Protein AF-0000000087555663 (afdb_homodimer)

Radius of gyration: 27.64 Å; Cα contacts (8 Å, |Δi|>4): 1327; chains: 2; bounding box: 78×73×64 Å

InterPro domains:
  IPR029063 S-adenosyl-L-methionine-dependent methyltransferase superfamily [G3DSA:3.40.50.150] (224-371)
  IPR029063 S-adenosyl-L-methionine-dependent methyltransferase superfamily [SSF53335] (244-370)

Sequence (770 aa):
MLVVVNMIGSKLVCCFIAQYLVTSLALIRDTSQVKVSRLYNHQAGVTTGEERVRTIPFVTTVSTAEHGRALSSLLLPEDRVLELGSQLDTNTRTILDKVSGQGRGVFVDVKRTETLSGRSCQGSRDADMFSGSETRGNTEYIEIESFSQWKSVLDGRHFDVLVLDSAMLGNTLSLTTIQTVFEFVNDQCRRGNQPRTVIVKSKTINSLARRLIHSQRLQDGSIQRNLKAPARDGKPYIVASPHAIKPTDECIEIGCFSGRTTNLVDEAARYCIGVDIGPKIIRRAKNERPHLHFEVGDGWNCNDLLRMKRNKLGPTADIDDILSGFDVVYADIGGLSGPDGTLESLSLLDALSYSLRPRCIVIKSLCMRRLASSLRPYATMEKSLMLVVVNMIGSKLVCCFIAQYLVTSLALIRDTSQVKVSRLYNHQAGVTTGEERVRTIPFVTTVSTAEHGRALSSLLLPEDRVLELGSQLDTNTRTILDKVSGQGRGVFVDVKRTETLSGRSCQGSRDADMFSGSETRGNTEYIEIESFSQWKSVLDGRHFDVLVLDSAMLGNTLSLTTIQTVFEFVNDQCRRGNQPRTVIVKSKTINSLARRLIHSQRLQDGSIQRNLKAPARDGKPYIVASPHAIKPTDECIEIGCFSGRTTNLVDEAARYCIGVDIGPKIIRRAKNERPHLHFEVGDGWNCNDLLRMKRNKLGPTADIDDILSGFDVVYADIGGLSGPDGTLESLSLLDALSYSLRPRCIVIKSLCMRRLASSLRPYATMEKSL

Organism: Thalassiosira oceanica (NCBI:txid159749)

Solvent-accessible surface area (backbone atoms only — not comparable to full-atom values): 42275 Å² total; per-residue (Å²): 97,30,29,44,29,53,48,57,94,66,86,72,73,67,63,68,65,61,65,64,62,68,68,74,70,70,80,78,77,76,97,76,80,81,81,77,83,79,73,93,70,82,81,83,80,73,75,76,72,77,73,72,78,77,76,49,41,35,32,20,22,68,48,72,69,55,38,40,51,48,50,66,71,70,59,47,36,61,36,24,33,39,30,42,44,44,57,68,42,74,52,51,52,49,50,58,71,49,33,39,90,82,9,28,41,38,37,26,27,62,55,76,71,82,55,83,82,67,61,70,72,65,70,84,49,60,57,74,60,49,73,47,66,51,62,62,79,53,33,38,39,45,74,32,83,45,72,88,51,58,64,66,70,43,76,88,58,81,53,34,30,44,36,36,37,37,67,69,61,25,79,74,40,53,59,54,50,52,49,52,52,48,52,50,52,51,54,32,43,72,72,74,35,73,46,65,37,32,39,35,37,26,58,59,53,27,51,45,32,72,16,38,34,36,34,58,72,53,20,76,50,95,62,45,57,76,81,66,68,83,47,88,76,72,47,49,72,52,62,52,42,75,79,69,52,44,58,81,28,45,32,37,28,35,54,28,56,71,33,67,63,36,51,57,46,27,74,49,20,61,36,32,38,25,23,24,70,44,63,68,44,42,53,49,20,43,68,79,40,66,88,55,52,71,45,68,41,55,83,72,33,46,34,58,55,42,48,49,49,37,63,72,66,34,92,83,50,55,60,67,60,42,65,51,40,29,44,31,37,36,35,50,47,50,76,52,16,53,81,70,24,46,65,51,50,52,48,49,52,49,43,48,43,31,43,29,50,31,51,32,38,39,32,39,34,67,32,57,43,54,51,28,69,18,38,34,38,40,76,66,46,58,78,70,103,102,48,24,36,35,45,54,96,82,70,83,68,67,64,62,65,60,60,65,60,59,67,67,52,70,72,73,77,74,74,97,78,85,80,83,77,82,78,73,86,78,77,80,82,80,74,76,76,71,79,74,73,79,78,75,48,40,35,33,21,23,67,47,72,68,54,37,40,51,48,50,66,70,70,59,48,37,62,36,25,34,37,31,42,44,48,56,67,39,74,52,51,50,50,50,57,70,48,33,38,89,81,10,28,42,38,37,27,30,60,55,77,70,82,57,83,81,67,63,69,70,67,70,81,49,59,55,72,59,48,73,45,67,51,61,61,79,54,33,38,40,44,73,34,82,44,74,88,51,58,63,63,71,43,76,87,58,83,52,33,31,42,36,38,34,37,68,69,60,24,79,75,39,56,62,52,51,52,49,52,54,48,51,51,51,52,54,34,43,72,71,75,35,74,47,65,36,33,39,35,37,28,58,59,53,27,53,45,34,72,21,36,38,38,47,68,66,64,28,65,52,86,62,55,64,78,79,63,68,82,52,91,63,80,48,65,79,51,63,58,40,74,80,68,53,44,56,80,28,42,31,37,27,33,56,28,56,69,33,66,61,34,50,58,47,27,73,49,20,60,35,32,40,25,23,24,70,45,62,69,42,42,53,49,19,42,68,78,40,66,89,55,51,69,46,69,40,57,84,73,33,46,34,59,55,42,48,50,50,36,64,73,67,35,94,83,49,55,59,66,59,40,66,50,40,28,45,31,37,36,34,49,48,50,77,54,15,50,80,72,23,48,64,52,50,52,48,48,51,48,42,46,44,32,43,26,52,30,59,32,34,42,28,33,25,66,31,56,34,54,51,30,70,20,40,34,40,42,75,67,46,53,75,71,98

Secondary structure (DSSP, 8-state):
-EEEEE---SGGGHHHHHHTTTTTTS--S-------------S-----------PPPEEEE-SHHHHHHHHHHH--TT-EEEEES--SSHHHHHHHHH--TT-EEEEEEE-----TTS---S----HHHHH-----SSEEEEEESSGGGGGGGTTT---SEEEEEGGGT-TT-HHHHHHHHHHHHHHHHHTT---SEEEEE-HHHHHHHHHEE-HHHHHSSSS-----S--TTS-HHHHTHHHH--TT-EEEEES-TTSHHHHHHHHHSSEEEEEES-HHHHHHHHHH-TTSEEEE--TT-HHHHHHHHHHHH-TT--HHHHHT--SEEEEE-HHHHGGG-HHHHHHHHHHHHHHH--SEEEEE-HHHHHHHHHEEEHHHHHTT-/-EEEEEPTT-TTHHHHHHHHHHHTTSSTT-------------S-----------PPPEEEE-SHHHHHHHHHHH--TT-EEEEES---SHHHHHHHHH--TT-EEEEEEE-----TT----S----HHHHH-----SSEEEEEESSGGGGGGGTTT---SEEEEEGGGT-TT-HHHHHHHHHHHHHHHHHTT---SEEEEE-HHHHHHHHHEEEHHHHHSSS------S--SSS-HHHHTHHHH--TT-EEEEES-TTSHHHHHHHHHSSEEEEEES-HHHHHHHHHH-TTSEEEE--TT-HHHHHHHHHHHH-TT--HHHHHT--SEEEEE-HHHHGGG-HHHHHHHHHHHHHHH--SEEEEE-HHHHHHHHHEEEHHHHHTT-

Foldseek 3Di:
DWFKQFLDDDPPPPPPVVPVVPPFVPDLDDDPDPPDDDPDDPDDPDPPPPPPPDQAAEAEAADPVLLLVCLLVPDAQQFAEEEEAPLVDPNVVSNVVHHHDNYAYEYEAEDDDCPPVNPPVRPPSVVVVQVCCDPPDRYGYHYDHDPVCVVVVPVVDAGQEYEYECVRVPQPCQLVVVVVVVVVQVVNVVSVHHHNHYYYHHPVLLSSLNRGAQVVVVQSDDVVPCPDDVPPPCPPLLVCQVVQEAQAWFEEEEQCQLPPSLVSNQVRYVHYEYEYQDPVRQVNNCVVPVVHHYDHDDLLPLVVQLVSVCVVVDDPDDPVVSQLATQEYEYECQPPAPLHCLSVVVVSVVSNCVRRVYSIYTYHYPNSNSVNVRYDHVVVVVVVD/DKKKFFDPPDPPPPPPVVVVVPPQVPPLPDDPDDPPDDPDPPDDPDPPPPPPPDQAAEAEAADPVLLLVCLLVPDAQLFAEEEEAPLVDPNVVSNVVHHHDNYAYEYEAEDDDCPVVNPPVRPPSVVVVQVCCDPPDRYGYHYDHDPVCVVVVPVVDAGQEYEYECVRVPQPCQLVVVVVVVVVQVVNVVSVHHHNHYYYHHPVLLSRLVRIADVVVVCPTPNVPCPPDVPPPPPPLLVCQVVQEAQAWFEEEEQCQLPPNQVSNQVRYVHYEYEYQDPVRQVNNCVVPVVHHYDHDDLLPLVVQLVSVCVVVDDPDDPVVSQLATQEYEYECQPPAPLHHLSVVVVSVVSNCVRRVYSMYMYHYPNSNSVNVRYDHVVVVVVVD

Structure (mmCIF, N/CA/C/O backbone):
data_AF-0000000087555663-model_v1
#
loop_
_entity.id
_entity.type
_entity.pdbx_description
1 polymer 'Methyltransferase domain-containing protein'
#
loop_
_atom_site.group_PDB
_atom_site.id
_atom_site.type_symbol
_atom_site.label_atom_id
_atom_site.label_alt_id
_atom_site.label_comp_id
_atom_site.label_asym_id
_atom_site.label_entity_id
_atom_site.label_seq_id
_atom_site.pdbx_PDB_ins_code
_atom_site.Cartn_x
_atom_site.Cartn_y
_atom_site.Cartn_z
_atom_site.occupancy
_atom_site.B_iso_or_equiv
_atom_site.auth_seq_id
_atom_site.auth_comp_id
_atom_site.auth_asym_id
_atom_site.auth_atom_id
_atom_site.pdbx_PDB_model_num
ATOM 1 N N . MET A 1 1 ? 23.281 -0.092 1.644 1 21.78 1 MET A N 1
ATOM 2 C CA . MET A 1 1 ? 22.609 -0.408 2.906 1 21.78 1 MET A CA 1
ATOM 3 C C . MET A 1 1 ? 21.438 -1.355 2.684 1 21.78 1 MET A C 1
ATOM 5 O O . MET A 1 1 ? 20.547 -1.074 1.873 1 21.78 1 MET A O 1
ATOM 9 N N . LEU A 1 2 ? 21.828 -2.824 2.736 1 27.72 2 LEU A N 1
ATOM 10 C CA . LEU A 1 2 ? 21.188 -4.082 2.383 1 27.72 2 LEU A CA 1
ATOM 11 C C . LEU A 1 2 ? 20.094 -4.445 3.393 1 27.72 2 LEU A C 1
ATOM 13 O O . LEU A 1 2 ? 20.359 -4.52 4.594 1 27.72 2 LEU A O 1
ATOM 17 N N . VAL A 1 3 ? 18.938 -3.945 3.264 1 38.19 3 VAL A N 1
ATOM 18 C CA . VAL A 1 3 ? 17.906 -4.223 4.258 1 38.19 3 VAL A CA 1
ATOM 19 C C . VAL A 1 3 ? 17.359 -5.633 4.051 1 38.19 3 VAL A C 1
ATOM 21 O O . VAL A 1 3 ? 16.875 -5.969 2.963 1 38.19 3 VAL A O 1
ATOM 24 N N . VAL A 1 4 ? 18.078 -6.598 4.707 1 39.59 4 VAL A N 1
ATOM 25 C CA . VAL A 1 4 ? 17.656 -7.992 4.621 1 39.59 4 VAL A CA 1
ATOM 26 C C . VAL A 1 4 ? 16.391 -8.203 5.449 1 39.59 4 VAL A C 1
ATOM 28 O O . VAL A 1 4 ? 16.359 -7.883 6.641 1 39.59 4 VAL A O 1
ATOM 31 N N . VAL A 1 5 ? 15.242 -7.945 5.09 1 38.09 5 VAL A N 1
ATOM 32 C CA . VAL A 1 5 ? 14.164 -8.234 6.031 1 38.09 5 VAL A CA 1
ATOM 33 C C . VAL A 1 5 ? 13.867 -9.727 6.031 1 38.09 5 VAL A C 1
ATOM 35 O O . VAL A 1 5 ? 13.664 -10.328 4.973 1 38.09 5 VAL A O 1
ATOM 38 N N . ASN A 1 6 ? 14.414 -10.445 7.07 1 32.47 6 ASN A N 1
ATOM 39 C CA . ASN A 1 6 ? 14.211 -11.867 7.34 1 32.47 6 ASN A CA 1
ATOM 40 C C . ASN A 1 6 ? 12.727 -12.234 7.355 1 32.47 6 ASN A C 1
ATOM 42 O O . ASN A 1 6 ? 11.906 -11.484 7.891 1 32.47 6 ASN A O 1
ATOM 46 N N . MET A 1 7 ? 12.352 -13.016 6.402 1 33.28 7 MET A N 1
ATOM 47 C CA . MET A 1 7 ? 11.086 -13.688 6.133 1 33.28 7 MET A CA 1
ATOM 48 C C . MET A 1 7 ? 10.766 -14.703 7.223 1 33.28 7 MET A C 1
ATOM 50 O O . MET A 1 7 ? 11.344 -15.797 7.254 1 33.28 7 MET A O 1
ATOM 54 N N . ILE A 1 8 ? 10.578 -14.492 8.586 1 28.58 8 ILE A N 1
ATOM 55 C CA . ILE A 1 8 ? 10.758 -15.477 9.656 1 28.58 8 ILE A CA 1
ATOM 56 C C . ILE A 1 8 ? 9.836 -16.672 9.422 1 28.58 8 ILE A C 1
ATOM 58 O O . ILE A 1 8 ? 10.234 -17.812 9.602 1 28.58 8 ILE A O 1
ATOM 62 N N . GLY A 1 9 ? 8.484 -16.891 9.492 1 28.45 9 GLY A N 1
ATOM 63 C CA . GLY A 1 9 ? 8.133 -18.047 10.297 1 28.45 9 GLY A CA 1
ATOM 64 C C . GLY A 1 9 ? 8.625 -19.359 9.703 1 28.45 9 GLY A C 1
ATOM 65 O O . GLY A 1 9 ? 7.82 -20.203 9.312 1 28.45 9 GLY A O 1
ATOM 66 N N . SER A 1 10 ? 9.469 -19.75 9.023 1 25.17 10 SER A N 1
ATOM 67 C CA . SER A 1 10 ? 9.812 -21.156 9.234 1 25.17 10 SER A CA 1
ATOM 68 C C . SER A 1 10 ? 10.398 -21.375 10.625 1 25.17 10 SER A C 1
ATOM 70 O O . SER A 1 10 ? 10.984 -20.453 11.211 1 25.17 10 SER A O 1
ATOM 72 N N . LYS A 1 11 ? 10.25 -22.609 11.602 1 24.78 11 LYS A N 1
ATOM 73 C CA . LYS A 1 11 ? 10.727 -23.031 12.922 1 24.78 11 LYS A CA 1
ATOM 74 C C . LYS A 1 11 ? 12.203 -22.719 13.094 1 24.78 11 LYS A C 1
ATOM 76 O O . LYS A 1 11 ? 12.727 -22.75 14.211 1 24.78 11 LYS A O 1
ATOM 81 N N . LEU A 1 12 ? 13.164 -23.016 12.234 1 23.69 12 LEU A N 1
ATOM 82 C CA . LEU A 1 12 ? 14.531 -23.375 12.609 1 23.69 12 LEU A CA 1
ATOM 83 C C . LEU A 1 12 ? 15.297 -22.156 13.094 1 23.69 12 LEU A C 1
ATOM 85 O O . LEU A 1 12 ? 16.422 -22.281 13.57 1 23.69 12 LEU A O 1
ATOM 89 N N . VAL A 1 13 ? 15.023 -20.984 12.828 1 26 13 VAL A N 1
ATOM 90 C CA . VAL A 1 13 ? 16.156 -20.094 13.117 1 26 13 VAL A CA 1
ATOM 91 C C . VAL A 1 13 ? 16.141 -19.719 14.602 1 26 13 VAL A C 1
ATOM 93 O O . VAL A 1 13 ? 16.828 -18.781 15.008 1 26 13 VAL A O 1
ATOM 96 N N . CYS A 1 14 ? 15.406 -20.266 15.539 1 25.14 14 CYS A N 1
ATOM 97 C CA . CYS A 1 14 ? 15.641 -19.922 16.938 1 25.14 14 CYS A CA 1
ATOM 98 C C . CYS A 1 14 ? 17.078 -20.203 17.344 1 25.14 14 CYS A C 1
ATOM 100 O O . CYS A 1 14 ? 17.562 -19.672 18.344 1 25.14 14 CYS A O 1
ATOM 102 N N . CYS A 1 15 ? 17.703 -21.328 17 1 24.38 15 CYS A N 1
ATOM 103 C CA . CYS A 1 15 ? 18.844 -21.844 17.734 1 24.38 15 CYS A CA 1
ATOM 104 C C . CYS A 1 15 ? 20.062 -20.938 17.578 1 24.38 15 CYS A C 1
ATOM 106 O O . CYS A 1 15 ? 20.906 -20.875 18.453 1 24.38 15 CYS A O 1
ATOM 108 N N . PHE A 1 16 ? 20.375 -20.484 16.422 1 25.05 16 PHE A N 1
ATOM 109 C CA . PHE A 1 16 ? 21.766 -20.031 16.344 1 25.05 16 PHE A CA 1
ATOM 110 C C . PHE A 1 16 ? 21.922 -18.641 16.922 1 25.05 16 PHE A C 1
ATOM 112 O O . PHE A 1 16 ? 23.047 -18.203 17.219 1 25.05 16 PHE A O 1
ATOM 119 N N . ILE A 1 17 ? 20.906 -17.891 17.094 1 27.22 17 ILE A N 1
ATOM 120 C CA . ILE A 1 17 ? 21.234 -16.578 17.672 1 27.22 17 ILE A CA 1
ATOM 121 C C . ILE A 1 17 ? 21.484 -16.734 19.172 1 27.22 17 ILE A C 1
ATOM 123 O O . ILE A 1 17 ? 22.094 -15.859 19.781 1 27.22 17 ILE A O 1
ATOM 127 N N . ALA A 1 18 ? 21.078 -17.781 19.891 1 24.84 18 ALA A N 1
ATOM 128 C CA . ALA A 1 18 ? 21.328 -17.828 21.328 1 24.84 18 ALA A CA 1
ATOM 129 C C . ALA A 1 18 ? 22.828 -17.906 21.609 1 24.84 18 ALA A C 1
ATOM 131 O O . ALA A 1 18 ? 23.312 -17.344 22.609 1 24.84 18 ALA A O 1
ATOM 132 N N . GLN A 1 19 ? 23.531 -18.734 20.922 1 23.95 19 GLN A N 1
ATOM 133 C CA . GLN A 1 19 ? 24.875 -18.969 21.438 1 23.95 19 GLN A CA 1
ATOM 134 C C . GLN A 1 19 ? 25.75 -17.719 21.297 1 23.95 19 GLN A C 1
ATOM 136 O O . GLN A 1 19 ? 26.625 -17.484 22.125 1 23.95 19 GLN A O 1
ATOM 141 N N . TYR A 1 20 ? 25.609 -16.984 20.203 1 25.14 20 TYR A N 1
ATOM 142 C CA . TYR A 1 20 ? 26.719 -16.047 20.062 1 25.14 20 TYR A CA 1
ATOM 143 C C . TYR A 1 20 ? 26.469 -14.766 20.859 1 25.14 20 TYR A C 1
ATOM 145 O O . TYR A 1 20 ? 27.234 -13.812 20.766 1 25.14 20 TYR A O 1
ATOM 153 N N . LEU A 1 21 ? 25.391 -14.641 21.578 1 25.33 21 LEU A N 1
ATOM 154 C CA . LEU A 1 21 ? 25.266 -13.508 22.484 1 25.33 21 LEU A CA 1
ATOM 155 C C . LEU A 1 21 ? 26.344 -13.547 23.547 1 25.33 21 LEU A C 1
ATOM 157 O O . LEU A 1 21 ? 26.531 -12.578 24.281 1 25.33 21 LEU A O 1
ATOM 161 N N . VAL A 1 22 ? 26.844 -14.664 23.969 1 23.09 22 VAL A N 1
ATOM 162 C CA . VAL A 1 22 ? 27.625 -14.617 25.203 1 23.09 22 VAL A CA 1
ATOM 163 C C . VAL A 1 22 ? 28.922 -13.859 24.953 1 23.09 22 VAL A C 1
ATOM 165 O O . VAL A 1 22 ? 29.359 -13.07 25.812 1 23.09 22 VAL A O 1
ATOM 168 N N . THR A 1 23 ? 29.609 -14.133 23.859 1 23.14 23 THR A N 1
ATOM 169 C CA . THR A 1 23 ? 31 -13.742 24.016 1 23.14 23 THR A CA 1
ATOM 170 C C . THR A 1 23 ? 31.188 -12.25 23.734 1 23.14 23 THR A C 1
ATOM 172 O O . THR A 1 23 ? 32.125 -11.633 24.219 1 23.14 23 THR A O 1
ATOM 175 N N . SER A 1 24 ? 30.422 -11.648 22.781 1 23.25 24 SER A N 1
ATOM 176 C CA . SER A 1 24 ? 30.984 -10.414 22.25 1 23.25 24 SER A CA 1
ATOM 177 C C . SER A 1 24 ? 30.703 -9.234 23.188 1 23.25 24 SER A C 1
ATOM 179 O O . SER A 1 24 ? 30.016 -8.289 22.797 1 23.25 24 SER A O 1
ATOM 181 N N . LEU A 1 25 ? 30.375 -9.328 24.422 1 22.64 25 LEU A N 1
ATOM 182 C CA . LEU A 1 25 ? 30.328 -8.195 25.344 1 22.64 25 LEU A CA 1
ATOM 183 C C . LEU A 1 25 ? 31.656 -7.465 25.391 1 22.64 25 LEU A C 1
ATOM 185 O O . LEU A 1 25 ? 31.766 -6.395 26 1 22.64 25 LEU A O 1
ATOM 189 N N . ALA A 1 26 ? 32.781 -8.133 25.094 1 21.05 26 ALA A N 1
ATOM 190 C CA . ALA A 1 26 ? 33.969 -7.484 25.625 1 21.05 26 ALA A CA 1
ATOM 191 C C . ALA A 1 26 ? 34.375 -6.281 24.781 1 21.05 26 ALA A C 1
ATOM 193 O O . ALA A 1 26 ? 34.844 -5.266 25.297 1 21.05 26 ALA A O 1
ATOM 194 N N . LEU A 1 27 ? 34.438 -6.395 23.359 1 21.39 27 LEU A N 1
ATOM 195 C CA . LEU A 1 27 ? 35.406 -5.5 22.703 1 21.39 27 LEU A CA 1
ATOM 196 C C . LEU A 1 27 ? 34.719 -4.203 22.281 1 21.39 27 LEU A C 1
ATOM 198 O O . LEU A 1 27 ? 34.344 -4.035 21.109 1 21.39 27 LEU A O 1
ATOM 202 N N . ILE A 1 28 ? 33.562 -3.75 22.656 1 22.69 28 ILE A N 1
ATOM 203 C CA . ILE A 1 28 ? 32.844 -2.564 22.188 1 22.69 28 ILE A CA 1
ATOM 204 C C . ILE A 1 28 ? 33.719 -1.321 22.438 1 22.69 28 ILE A C 1
ATOM 206 O O . ILE A 1 28 ? 33.188 -0.199 22.422 1 22.69 28 ILE A O 1
ATOM 210 N N . ARG A 1 29 ? 35 -1.28 22.75 1 19.25 29 ARG A N 1
ATOM 211 C CA . ARG A 1 29 ? 35.5 0.012 23.203 1 19.25 29 ARG A CA 1
ATOM 212 C C . ARG A 1 29 ? 35.656 0.98 22.031 1 19.25 29 ARG A C 1
ATOM 214 O O . ARG A 1 29 ? 35.25 2.133 22.109 1 19.25 29 ARG A O 1
ATOM 221 N N . ASP A 1 30 ? 36.688 0.94 21.031 1 19.38 30 ASP A N 1
ATOM 222 C CA . ASP A 1 30 ? 37.531 2.078 20.672 1 19.38 30 ASP A CA 1
ATOM 223 C C . ASP A 1 30 ? 37.031 2.729 19.375 1 19.38 30 ASP A C 1
ATOM 225 O O . ASP A 1 30 ? 37.406 3.867 19.078 1 19.38 30 ASP A O 1
ATOM 229 N N . THR A 1 31 ? 36.469 2.119 18.312 1 21.39 31 THR A N 1
ATOM 230 C CA . THR A 1 31 ? 36.781 2.639 16.984 1 21.39 31 THR A CA 1
ATOM 231 C C . THR A 1 31 ? 35.906 3.83 16.641 1 21.39 31 THR A C 1
ATOM 233 O O . THR A 1 31 ? 34.75 3.658 16.25 1 21.39 31 THR A O 1
ATOM 236 N N . SER A 1 32 ? 35.938 5.117 17.312 1 20.03 32 SER A N 1
ATOM 237 C CA . SER A 1 32 ? 35.25 6.395 17.219 1 20.03 32 SER A CA 1
ATOM 238 C C . SER A 1 32 ? 35.5 7.066 15.875 1 20.03 32 SER A C 1
ATOM 240 O O . SER A 1 32 ? 34.594 7.699 15.32 1 20.03 32 SER A O 1
ATOM 242 N N . GLN A 1 33 ? 36.75 7.258 15.195 1 19.95 33 GLN A N 1
ATOM 243 C CA . GLN A 1 33 ? 37.219 8.492 14.555 1 19.95 33 GLN A CA 1
ATOM 244 C C . GLN A 1 33 ? 36.906 8.484 13.062 1 19.95 33 GLN A C 1
ATOM 246 O O . GLN A 1 33 ? 37.75 8.125 12.242 1 19.95 33 GLN A O 1
ATOM 251 N N . VAL A 1 34 ? 35.969 7.875 12.445 1 19.11 34 VAL A N 1
ATOM 252 C CA . VAL A 1 34 ? 36.125 7.945 10.992 1 19.11 34 VAL A CA 1
ATOM 253 C C . VAL A 1 34 ? 35.875 9.375 10.516 1 19.11 34 VAL A C 1
ATOM 255 O O . VAL A 1 34 ? 34.781 9.922 10.742 1 19.11 34 VAL A O 1
ATOM 258 N N . LYS A 1 35 ? 36.938 10.281 10.141 1 21.06 35 LYS A N 1
ATOM 259 C CA . LYS A 1 35 ? 37.062 11.625 9.586 1 21.06 35 LYS A CA 1
ATOM 260 C C . LYS A 1 35 ? 36.531 11.695 8.164 1 21.06 35 LYS A C 1
ATOM 262 O O . LYS A 1 35 ? 37.062 11.07 7.254 1 21.06 35 LYS A O 1
ATOM 267 N N . VAL A 1 36 ? 35.281 11.617 7.844 1 20.81 36 VAL A N 1
ATOM 268 C CA . VAL A 1 36 ? 34.875 11.883 6.473 1 20.81 36 VAL A CA 1
ATOM 269 C C . VAL A 1 36 ? 35.312 13.281 6.051 1 20.81 36 VAL A C 1
ATOM 271 O O . VAL A 1 36 ? 35.156 14.242 6.812 1 20.81 36 VAL A O 1
ATOM 274 N N . SER A 1 37 ? 36.188 13.461 5.027 1 19.45 37 SER A N 1
ATOM 275 C CA . SER A 1 37 ? 36.812 14.617 4.414 1 19.45 37 SER A CA 1
ATOM 276 C C . SER A 1 37 ? 35.812 15.719 4.129 1 19.45 37 SER A C 1
ATOM 278 O O . SER A 1 37 ? 34.656 15.438 3.771 1 19.45 37 SER A O 1
ATOM 280 N N . ARG A 1 38 ? 36.125 17.016 4.555 1 22.94 38 ARG A N 1
ATOM 281 C CA . ARG A 1 38 ? 35.656 18.391 4.57 1 22.94 38 ARG A CA 1
ATOM 282 C C . ARG A 1 38 ? 35.531 18.938 3.154 1 22.94 38 ARG A C 1
ATOM 284 O O . ARG A 1 38 ? 36.531 19.219 2.486 1 22.94 38 ARG A O 1
ATOM 291 N N . LEU A 1 39 ? 34.812 18.5 2.125 1 21.53 39 LEU A N 1
ATOM 292 C CA . LEU A 1 39 ? 34.875 19.359 0.949 1 21.53 39 LEU A CA 1
ATOM 293 C C . LEU A 1 39 ? 34.875 20.828 1.353 1 21.53 39 LEU A C 1
ATOM 295 O O . LEU A 1 39 ? 34.438 21.172 2.455 1 21.53 39 LEU A O 1
ATOM 299 N N . TYR A 1 40 ? 34.781 21.891 0.279 1 19.58 40 TYR A N 1
ATOM 300 C CA . TYR A 1 40 ? 35.219 23.281 0.177 1 19.58 40 TYR A CA 1
ATOM 301 C C . TYR A 1 40 ? 34.531 24.156 1.21 1 19.58 40 TYR A C 1
ATOM 303 O O . TYR A 1 40 ? 33.281 24.141 1.307 1 19.58 40 TYR A O 1
ATOM 311 N N . ASN A 1 41 ? 35.312 24.609 2.223 1 20.58 41 ASN A N 1
ATOM 312 C CA . ASN A 1 41 ? 35.219 25.484 3.377 1 20.58 41 ASN A CA 1
ATOM 313 C C . ASN A 1 41 ? 35.031 26.938 2.953 1 20.58 41 ASN A C 1
ATOM 315 O O . ASN A 1 41 ? 35.281 27.859 3.74 1 20.58 41 ASN A O 1
ATOM 319 N N . HIS A 1 42 ? 34.938 27.656 1.716 1 22.5 42 HIS A N 1
ATOM 320 C CA . HIS A 1 42 ? 35.625 28.938 1.866 1 22.5 42 HIS A CA 1
ATOM 321 C C . HIS A 1 42 ? 35.281 29.578 3.209 1 22.5 42 HIS A C 1
ATOM 323 O O . HIS A 1 42 ? 36.188 29.984 3.941 1 22.5 42 HIS A O 1
ATOM 329 N N . GLN A 1 43 ? 34.562 30.922 3.289 1 22.47 43 GLN A N 1
ATOM 330 C CA . GLN A 1 43 ? 34.906 32 4.199 1 22.47 43 GLN A CA 1
ATOM 331 C C . GLN A 1 43 ? 34.656 31.625 5.648 1 22.47 43 GLN A C 1
ATOM 333 O O . GLN A 1 43 ? 35.531 31.797 6.512 1 22.47 43 GLN A O 1
ATOM 338 N N . ALA A 1 44 ? 33.406 32.094 6.258 1 24.39 44 ALA A N 1
ATOM 339 C CA . ALA A 1 44 ? 33.312 32.375 7.688 1 24.39 44 ALA A CA 1
ATOM 340 C C . ALA A 1 44 ? 33.469 31.094 8.508 1 24.39 44 ALA A C 1
ATOM 342 O O . ALA A 1 44 ? 33.188 30 8.008 1 24.39 44 ALA A O 1
ATOM 343 N N . GLY A 1 45 ? 34.344 30.875 9.531 1 23.88 45 GLY A N 1
ATOM 344 C CA . GLY A 1 45 ? 34.812 29.984 10.57 1 23.88 45 GLY A CA 1
ATOM 345 C C . GLY A 1 45 ? 33.75 29.031 11.094 1 23.88 45 GLY A C 1
ATOM 346 O O . GLY A 1 45 ? 33.938 28.406 12.141 1 23.88 45 GLY A O 1
ATOM 347 N N . VAL A 1 46 ? 32.438 29.438 10.93 1 24.83 46 VAL A N 1
ATOM 348 C CA . VAL A 1 46 ? 31.594 28.766 11.922 1 24.83 46 VAL A CA 1
ATOM 349 C C . VAL A 1 46 ? 31.578 27.266 11.648 1 24.83 46 VAL A C 1
ATOM 351 O O . VAL A 1 46 ? 31.484 26.828 10.492 1 24.83 46 VAL A O 1
ATOM 354 N N . THR A 1 47 ? 32.25 26.422 12.398 1 28.12 47 THR A N 1
ATOM 355 C CA . THR A 1 47 ? 32.312 24.969 12.555 1 28.12 47 THR A CA 1
ATOM 356 C C . THR A 1 47 ? 30.953 24.344 12.289 1 28.12 47 THR A C 1
ATOM 358 O O . THR A 1 47 ? 29.953 24.719 12.898 1 28.12 47 THR A O 1
ATOM 361 N N . THR A 1 48 ? 30.594 24.125 11.07 1 30.06 48 THR A N 1
ATOM 362 C CA . THR A 1 48 ? 29.359 23.516 10.57 1 30.06 48 THR A CA 1
ATOM 363 C C . THR A 1 48 ? 29.047 22.234 11.344 1 30.06 48 THR A C 1
ATOM 365 O O . THR A 1 48 ? 29.781 21.25 11.242 1 30.06 48 THR A O 1
ATOM 368 N N . GLY A 1 49 ? 28.781 22.266 12.719 1 28.77 49 GLY A N 1
ATOM 369 C CA . GLY A 1 49 ? 28.344 21.141 13.523 1 28.77 49 GLY A CA 1
ATOM 370 C C . GLY A 1 49 ? 27.453 20.172 12.766 1 28.77 49 GLY A C 1
ATOM 371 O O . GLY A 1 49 ? 26.641 20.578 11.938 1 28.77 49 GLY A O 1
ATOM 372 N N . GLU A 1 50 ? 28.016 19.109 12.25 1 33.56 50 GLU A N 1
ATOM 373 C CA . GLU A 1 50 ? 27.297 17.938 11.773 1 33.56 50 GLU A CA 1
ATOM 374 C C . GLU A 1 50 ? 26.016 17.703 12.562 1 33.56 50 GLU A C 1
ATOM 376 O O . GLU A 1 50 ? 26.062 17.234 13.695 1 33.56 50 GLU A O 1
ATOM 381 N N . GLU A 1 51 ? 25.141 18.5 12.805 1 34.03 51 GLU A N 1
ATOM 382 C CA . GLU A 1 51 ? 23.906 18.25 13.531 1 34.03 51 GLU A CA 1
ATOM 383 C C . GLU A 1 51 ? 23.266 16.922 13.109 1 34.03 51 GLU A C 1
ATOM 385 O O . GLU A 1 51 ? 22.875 16.75 11.953 1 34.03 51 GLU A O 1
ATOM 390 N N . ARG A 1 52 ? 23.828 15.711 13.523 1 37.47 52 ARG A N 1
ATOM 391 C CA . ARG A 1 52 ? 23.219 14.383 13.469 1 37.47 52 ARG A CA 1
ATOM 392 C C . ARG A 1 52 ? 21.703 14.469 13.578 1 37.47 52 ARG A C 1
ATOM 394 O O . ARG A 1 52 ? 21.172 14.977 14.562 1 37.47 52 ARG A O 1
ATOM 401 N N . VAL A 1 53 ? 21.078 14.664 12.531 1 48.34 53 VAL A N 1
ATOM 402 C CA . VAL A 1 53 ? 19.609 14.602 12.633 1 48.34 53 VAL A CA 1
ATOM 403 C C . VAL A 1 53 ? 19.203 13.344 13.391 1 48.34 53 VAL A C 1
ATOM 405 O O . VAL A 1 53 ? 19.562 12.234 13.008 1 48.34 53 VAL A O 1
ATOM 408 N N . ARG A 1 54 ? 19.031 13.32 14.703 1 61.12 54 ARG A N 1
ATOM 409 C CA . ARG A 1 54 ? 18.547 12.266 15.594 1 61.12 54 ARG A CA 1
ATOM 410 C C . ARG A 1 54 ? 17.312 11.594 15.031 1 61.12 54 ARG A C 1
ATOM 412 O O . ARG A 1 54 ? 16.328 12.266 14.703 1 61.12 54 ARG A O 1
ATOM 419 N N . THR A 1 55 ? 17.406 10.266 14.531 1 83.88 55 THR A N 1
ATOM 420 C CA . THR A 1 55 ? 16.297 9.43 14.109 1 83.88 55 THR A CA 1
ATOM 421 C C . THR A 1 55 ? 15.281 9.266 15.242 1 83.88 55 THR A C 1
ATOM 423 O O . THR A 1 55 ? 15.664 9.023 16.391 1 83.88 55 THR A O 1
ATOM 426 N N . ILE A 1 56 ? 14.117 9.578 15.016 1 91.5 56 ILE A N 1
ATOM 427 C CA . ILE A 1 56 ? 13.031 9.383 15.969 1 91.5 56 ILE A CA 1
ATOM 428 C C . ILE A 1 56 ? 12.672 7.898 16.047 1 91.5 56 ILE A C 1
ATOM 430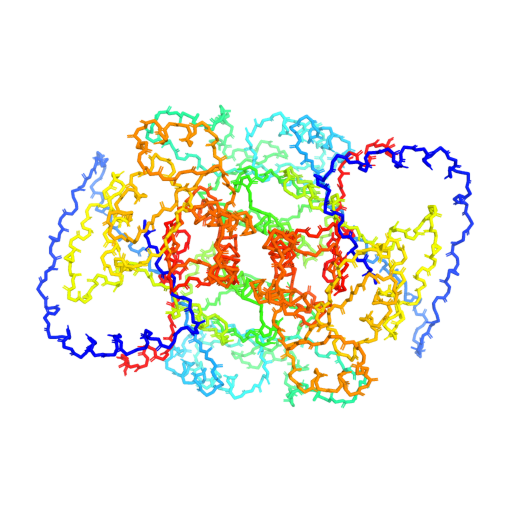 O O . ILE A 1 56 ? 12.289 7.293 15.047 1 91.5 56 ILE A O 1
ATOM 434 N N . PRO A 1 57 ? 12.82 7.277 17.219 1 93.75 57 PRO A N 1
ATOM 435 C CA . PRO A 1 57 ? 12.492 5.852 17.328 1 93.75 57 PRO A CA 1
ATOM 436 C C . PRO A 1 57 ? 10.984 5.586 17.266 1 93.75 57 PRO A C 1
ATOM 438 O O . PRO A 1 57 ? 10.203 6.289 17.906 1 93.75 57 PRO A O 1
ATOM 441 N N . PHE A 1 58 ? 10.633 4.629 16.484 1 95.75 58 PHE A N 1
ATOM 442 C CA . PHE A 1 58 ? 9.289 4.051 16.469 1 95.75 58 PHE A CA 1
ATOM 443 C C . PHE A 1 58 ? 9.266 2.729 17.219 1 95.75 58 PHE A C 1
ATOM 445 O O . PHE A 1 58 ? 9.555 1.675 16.641 1 95.75 58 PHE A O 1
ATOM 452 N N . VAL A 1 59 ? 8.828 2.793 18.453 1 96.44 59 VAL A N 1
ATOM 453 C CA . VAL A 1 59 ? 8.867 1.611 19.312 1 96.44 59 VAL A CA 1
ATOM 454 C C . VAL A 1 59 ? 7.582 0.803 19.125 1 96.44 59 VAL A C 1
ATOM 456 O O . VAL A 1 59 ? 6.48 1.337 19.266 1 96.44 59 VAL A O 1
ATOM 459 N N . THR A 1 60 ? 7.789 -0.466 18.828 1 95 60 THR A N 1
ATOM 460 C CA . THR A 1 60 ? 6.625 -1.287 18.516 1 95 60 THR A CA 1
ATOM 461 C C . THR A 1 60 ? 6.395 -2.334 19.594 1 95 60 THR A C 1
ATOM 463 O O . THR A 1 60 ? 7.348 -2.885 20.141 1 95 60 THR A O 1
ATOM 466 N N . THR A 1 61 ? 5.137 -2.557 19.906 1 94.38 61 THR A N 1
ATOM 467 C CA . THR A 1 61 ? 4.723 -3.551 20.891 1 94.38 61 THR A CA 1
ATOM 468 C C . THR A 1 61 ? 3.588 -4.41 20.344 1 94.38 61 THR A C 1
ATOM 470 O O . THR A 1 61 ? 2.92 -4.027 19.375 1 94.38 61 THR A O 1
ATOM 473 N N . VAL A 1 62 ? 3.381 -5.59 20.953 1 91.25 62 VAL A N 1
ATOM 474 C CA . VAL A 1 62 ? 2.385 -6.523 20.438 1 91.25 62 VAL A CA 1
ATOM 475 C C . VAL A 1 62 ? 1.22 -6.637 21.422 1 91.25 62 VAL A C 1
ATOM 477 O O . VAL A 1 62 ? 0.072 -6.359 21.062 1 91.25 62 VAL A O 1
ATOM 480 N N . SER A 1 63 ? 1.543 -6.871 22.734 1 89.44 63 SER A N 1
ATOM 481 C CA . SER A 1 63 ? 0.502 -7.113 23.734 1 89.44 63 SER A CA 1
ATOM 482 C C . SER A 1 63 ? 0.232 -5.867 24.562 1 89.44 63 SER A C 1
ATOM 484 O O . SER A 1 63 ? 1.065 -4.961 24.625 1 89.44 63 SER A O 1
ATOM 486 N N . THR A 1 64 ? -0.935 -5.832 25.203 1 89.19 64 THR A N 1
ATOM 487 C CA . THR A 1 64 ? -1.299 -4.734 26.094 1 89.19 64 THR A CA 1
ATOM 488 C C . THR A 1 64 ? -0.309 -4.625 27.25 1 89.19 64 THR A C 1
ATOM 490 O O . THR A 1 64 ? 0.082 -3.521 27.641 1 89.19 64 THR A O 1
ATOM 493 N N . ALA A 1 65 ? 0.081 -5.742 27.766 1 91.25 65 ALA A N 1
ATOM 494 C CA . ALA A 1 65 ? 1.035 -5.758 28.875 1 91.25 65 ALA A CA 1
ATOM 495 C C . ALA A 1 65 ? 2.383 -5.184 28.453 1 91.25 65 ALA A C 1
ATOM 497 O O . ALA A 1 65 ? 2.965 -4.355 29.156 1 91.25 65 ALA A O 1
ATOM 498 N N . GLU A 1 66 ? 2.848 -5.625 27.281 1 93.38 66 GLU A N 1
ATOM 499 C CA . GLU A 1 66 ? 4.105 -5.105 26.75 1 93.38 66 GLU A CA 1
ATOM 500 C C . GLU A 1 66 ? 4.012 -3.607 26.484 1 93.38 66 GLU A C 1
ATOM 502 O O . GLU A 1 66 ? 4.957 -2.863 26.75 1 93.38 66 GLU A O 1
ATOM 507 N N . HIS A 1 67 ? 2.916 -3.201 25.953 1 93.69 67 HIS A N 1
ATOM 508 C CA . HIS A 1 67 ? 2.668 -1.793 25.656 1 93.69 67 HIS A CA 1
ATOM 509 C C . HIS A 1 67 ? 2.711 -0.952 26.922 1 93.69 67 HIS A C 1
ATOM 511 O O . HIS A 1 67 ? 3.312 0.125 26.938 1 93.69 67 HIS A O 1
ATOM 517 N N . GLY A 1 68 ? 2.137 -1.433 28 1 93.06 68 GLY A N 1
ATOM 518 C CA . GLY A 1 68 ? 2.191 -0.759 29.297 1 93.06 68 GLY A CA 1
ATOM 519 C C . GLY A 1 68 ? 3.602 -0.612 29.828 1 93.06 68 GLY A C 1
ATOM 520 O O . GLY A 1 68 ? 3.967 0.447 30.344 1 93.06 68 GLY A O 1
ATOM 521 N N . ARG A 1 69 ? 4.332 -1.652 29.688 1 93.81 69 ARG A N 1
ATOM 522 C CA . ARG A 1 69 ? 5.719 -1.596 30.141 1 93.81 69 ARG A CA 1
ATOM 523 C C . ARG A 1 69 ? 6.512 -0.57 29.328 1 93.81 69 ARG A C 1
ATOM 525 O O . ARG A 1 69 ? 7.336 0.161 29.891 1 93.81 69 ARG A O 1
ATOM 532 N N . ALA A 1 70 ? 6.262 -0.555 28.047 1 95.44 70 ALA A N 1
ATOM 533 C CA . ALA A 1 70 ? 6.941 0.415 27.203 1 95.44 70 ALA A CA 1
ATOM 534 C C . ALA A 1 70 ? 6.609 1.844 27.625 1 95.44 70 ALA A C 1
ATOM 536 O O . ALA A 1 70 ? 7.504 2.689 27.719 1 95.44 70 ALA A O 1
ATOM 537 N N . LEU A 1 71 ? 5.359 2.096 27.844 1 95.81 71 LEU A N 1
ATOM 538 C CA . LEU A 1 71 ? 4.926 3.42 28.281 1 95.81 71 LEU A CA 1
ATOM 539 C C . LEU A 1 71 ? 5.594 3.807 29.594 1 95.81 71 LEU A C 1
ATOM 541 O O . LEU A 1 71 ? 6.125 4.914 29.719 1 95.81 71 LEU A O 1
ATOM 545 N N . SER A 1 72 ? 5.578 2.881 30.5 1 93.5 72 SER A N 1
ATOM 546 C CA . SER A 1 72 ? 6.156 3.133 31.828 1 93.5 72 SER A CA 1
ATOM 547 C C . SER A 1 72 ? 7.652 3.418 31.719 1 93.5 72 SER A C 1
ATOM 549 O O . SER A 1 72 ? 8.18 4.254 32.469 1 93.5 72 SER A O 1
ATOM 551 N N . SER A 1 73 ? 8.305 2.766 30.859 1 94.38 73 SER A N 1
ATOM 552 C CA . SER A 1 73 ? 9.758 2.861 30.766 1 94.38 73 SER A CA 1
ATOM 553 C C . SER A 1 73 ? 10.18 4.062 29.922 1 94.38 73 SER A C 1
ATOM 555 O O . SER A 1 73 ? 11.234 4.652 30.156 1 94.38 73 SER A O 1
ATOM 557 N N . LEU A 1 74 ? 9.398 4.492 28.922 1 95.06 74 LEU A N 1
ATOM 558 C CA . LEU A 1 74 ? 9.891 5.43 27.922 1 95.06 74 LEU A CA 1
ATOM 559 C C . LEU A 1 74 ? 9.336 6.828 28.172 1 95.06 74 LEU A C 1
ATOM 561 O O . LEU A 1 74 ? 9.922 7.82 27.719 1 95.06 74 LEU A O 1
ATOM 565 N N . LEU A 1 75 ? 8.219 6.941 28.828 1 96.25 75 LEU A N 1
ATOM 566 C CA . LEU A 1 75 ? 7.617 8.258 29.031 1 96.25 75 LEU A CA 1
ATOM 567 C C . LEU A 1 75 ? 8.344 9.023 30.141 1 96.25 75 LEU A C 1
ATOM 569 O O . LEU A 1 75 ? 8.805 8.43 31.109 1 96.25 75 LEU A O 1
ATOM 573 N N . LEU A 1 76 ? 8.445 10.258 29.984 1 95.56 76 LEU A N 1
ATOM 574 C CA . LEU A 1 76 ? 8.984 11.188 30.969 1 95.56 76 LEU A CA 1
ATOM 575 C C . LEU A 1 76 ? 7.875 12.055 31.562 1 95.56 76 LEU A C 1
ATOM 577 O O . LEU A 1 76 ? 6.867 12.312 30.906 1 95.56 76 LEU A O 1
ATOM 581 N N . PRO A 1 77 ? 8.109 12.547 32.719 1 94.19 77 PRO A N 1
ATOM 582 C CA . PRO A 1 77 ? 7.078 13.344 33.406 1 94.19 77 PRO A CA 1
ATOM 583 C C . PRO A 1 77 ? 6.719 14.617 32.625 1 94.19 77 PRO A C 1
ATOM 585 O O . PRO A 1 77 ? 5.566 15.055 32.656 1 94.19 77 PRO A O 1
ATOM 588 N N . GLU A 1 78 ? 7.625 15.188 31.891 1 94.94 78 GLU A N 1
ATOM 589 C CA . GLU A 1 78 ? 7.402 16.469 31.219 1 94.94 78 GLU A CA 1
ATOM 590 C C . GLU A 1 78 ? 6.848 16.266 29.812 1 94.94 78 GLU A C 1
ATOM 592 O O . GLU A 1 78 ? 6.594 17.234 29.094 1 94.94 78 GLU A O 1
ATOM 597 N N . ASP A 1 79 ? 6.609 15.023 29.422 1 96.19 79 ASP A N 1
ATOM 598 C CA . ASP A 1 79 ? 6.188 14.727 28.062 1 96.19 79 ASP A CA 1
ATOM 599 C C . ASP A 1 79 ? 4.766 15.219 27.797 1 96.19 79 ASP A C 1
ATOM 601 O O . ASP A 1 79 ? 3.891 15.086 28.656 1 96.19 79 ASP A O 1
ATOM 605 N N . ARG A 1 80 ? 4.594 15.836 26.688 1 96.12 80 ARG A N 1
ATOM 606 C CA . ARG A 1 80 ? 3.268 16.031 26.125 1 96.12 80 ARG A CA 1
ATOM 607 C C . ARG A 1 80 ? 2.891 14.867 25.203 1 96.12 80 ARG A C 1
ATOM 609 O O . ARG A 1 80 ? 3.477 14.695 24.141 1 96.12 80 ARG A O 1
ATOM 616 N N . VAL A 1 81 ? 1.846 14.102 25.609 1 96.56 81 VAL A N 1
ATOM 617 C CA . VAL A 1 81 ? 1.575 12.82 24.969 1 96.56 81 VAL A CA 1
ATOM 618 C C . VAL A 1 81 ? 0.244 12.883 24.219 1 96.56 81 VAL A C 1
ATOM 620 O O . VAL A 1 81 ? -0.764 13.328 24.766 1 96.56 81 VAL A O 1
ATOM 623 N N . LEU A 1 82 ? 0.276 12.477 22.953 1 96.19 82 LEU A N 1
ATOM 624 C CA . LEU A 1 82 ? -0.94 12.219 22.188 1 96.19 82 LEU A CA 1
ATOM 625 C C . LEU A 1 82 ? -1.2 10.719 22.062 1 96.19 82 LEU A C 1
ATOM 627 O O . LEU A 1 82 ? -0.371 9.977 21.531 1 96.19 82 LEU A O 1
ATOM 631 N N . GLU A 1 83 ? -2.238 10.273 22.594 1 94.56 83 GLU A N 1
ATOM 632 C CA . GLU A 1 83 ? -2.637 8.883 22.422 1 94.56 83 GLU A CA 1
ATOM 633 C C . GLU A 1 83 ? -3.797 8.758 21.438 1 94.56 83 GLU A C 1
ATOM 635 O O . GLU A 1 83 ? -4.859 9.352 21.641 1 94.56 83 GLU A O 1
ATOM 640 N N . LEU A 1 84 ? -3.57 8.023 20.391 1 90.88 84 LEU A N 1
ATOM 641 C CA . LEU A 1 84 ? -4.625 7.684 19.438 1 90.88 84 LEU A CA 1
ATOM 642 C C . LEU A 1 84 ? -5.117 6.258 19.656 1 90.88 84 LEU A C 1
ATOM 644 O O . LEU A 1 84 ? -4.332 5.309 19.609 1 90.88 84 LEU A O 1
ATOM 648 N N . GLY A 1 85 ? -6.426 6.109 19.781 1 82.56 85 GLY A N 1
ATOM 649 C CA . GLY A 1 85 ? -7.008 4.816 20.109 1 82.56 85 GLY A CA 1
ATOM 650 C C . GLY A 1 85 ? -7.031 4.531 21.594 1 82.56 85 GLY A C 1
ATOM 651 O O . GLY A 1 85 ? -6.625 3.451 22.031 1 82.56 85 GLY A O 1
ATOM 652 N N . SER A 1 86 ? -7.43 5.633 22.328 1 67.31 86 SER A N 1
ATOM 653 C CA . SER A 1 86 ? -7.469 5.551 23.781 1 67.31 86 SER A CA 1
ATOM 654 C C . SER A 1 86 ? -8.688 4.77 24.266 1 67.31 86 SER A C 1
ATOM 656 O O . SER A 1 86 ? -9.805 4.996 23.781 1 67.31 86 SER A O 1
ATOM 658 N N . GLN A 1 87 ? -8.633 3.432 24.297 1 60.78 87 GLN A N 1
ATOM 659 C CA . GLN A 1 87 ? -9.719 2.627 24.859 1 60.78 87 GLN A CA 1
ATOM 660 C C . GLN A 1 87 ? -9.93 2.936 26.344 1 60.78 87 GLN A C 1
ATOM 662 O O . GLN A 1 87 ? -10.641 2.209 27.031 1 60.78 87 GLN A O 1
ATOM 667 N N . LEU A 1 88 ? -9.312 4.086 26.719 1 58.91 88 LEU A N 1
ATOM 668 C CA . LEU A 1 88 ? -9.305 4.508 28.109 1 58.91 88 LEU A CA 1
ATOM 669 C C . LEU A 1 88 ? -9.023 3.326 29.031 1 58.91 88 LEU A C 1
ATOM 671 O O . LEU A 1 88 ? -9.711 3.143 30.047 1 58.91 88 LEU A O 1
ATOM 675 N N . ASP A 1 89 ? -8.07 2.635 28.609 1 72.81 89 ASP A N 1
ATOM 676 C CA . ASP A 1 89 ? -7.762 1.398 29.312 1 72.81 89 ASP A CA 1
ATOM 677 C C . ASP A 1 89 ? -6.543 1.572 30.219 1 72.81 89 ASP A C 1
ATOM 679 O O . ASP A 1 89 ? -6.223 2.689 30.625 1 72.81 89 ASP A O 1
ATOM 683 N N . THR A 1 90 ? -6.047 0.535 30.641 1 78.69 90 THR A N 1
ATOM 684 C CA . THR A 1 90 ? -4.906 0.49 31.547 1 78.69 90 THR A CA 1
ATOM 685 C C . THR A 1 90 ? -3.734 1.291 30.984 1 78.69 90 THR A C 1
ATOM 687 O O . THR A 1 90 ? -2.98 1.91 31.734 1 78.69 90 THR A O 1
ATOM 690 N N . ASN A 1 91 ? -3.666 1.453 29.781 1 86.38 91 ASN A N 1
ATOM 691 C CA . ASN A 1 91 ? -2.545 2.164 29.172 1 86.38 91 ASN A CA 1
ATOM 692 C C . ASN A 1 91 ? -2.713 3.676 29.281 1 86.38 91 ASN A C 1
ATOM 694 O O . ASN A 1 91 ? -1.74 4.395 29.516 1 86.38 91 ASN A O 1
ATOM 698 N N . THR A 1 92 ? -3.932 4.062 29.125 1 87.38 92 THR A N 1
ATOM 699 C CA . THR A 1 92 ? -4.199 5.477 29.359 1 87.38 92 THR A CA 1
ATOM 700 C C . THR A 1 92 ? -3.852 5.871 30.797 1 87.38 92 THR A C 1
ATOM 702 O O . THR A 1 92 ? -3.252 6.922 31.016 1 87.38 92 THR A O 1
ATOM 705 N N . ARG A 1 93 ? -4.137 5.012 31.719 1 86.69 93 ARG A N 1
ATOM 706 C CA . ARG A 1 93 ? -3.82 5.258 33.125 1 86.69 93 ARG A CA 1
ATOM 707 C C . ARG A 1 93 ? -2.312 5.312 33.344 1 86.69 93 ARG A C 1
ATOM 709 O O . ARG A 1 93 ? -1.82 6.137 34.094 1 86.69 93 ARG A O 1
ATOM 716 N N . THR A 1 94 ? -1.68 4.43 32.688 1 90.88 94 THR A N 1
ATOM 717 C CA . THR A 1 94 ? -0.224 4.418 32.781 1 90.88 94 THR A CA 1
ATOM 718 C C . THR A 1 94 ? 0.359 5.75 32.312 1 90.88 94 THR A C 1
ATOM 720 O O . THR A 1 94 ? 1.286 6.277 32.906 1 90.88 94 THR A O 1
ATOM 723 N N . ILE A 1 95 ? -0.189 6.281 31.234 1 92.62 95 ILE A N 1
ATOM 724 C CA . ILE A 1 95 ? 0.27 7.566 30.703 1 92.62 95 ILE A CA 1
ATOM 725 C C . ILE A 1 95 ? 0 8.664 31.734 1 92.62 95 ILE A C 1
ATOM 727 O O . ILE A 1 95 ? 0.883 9.469 32.031 1 92.62 95 ILE A O 1
ATOM 731 N N . LEU A 1 96 ? -1.123 8.633 32.344 1 88.75 96 LEU A N 1
ATOM 732 C CA . LEU A 1 96 ? -1.534 9.656 33.281 1 88.75 96 LEU A CA 1
ATOM 733 C C . LEU A 1 96 ? -0.671 9.594 34.562 1 88.75 96 LEU A C 1
ATOM 735 O O . LEU A 1 96 ? -0.377 10.633 35.156 1 88.75 96 LEU A O 1
ATOM 739 N N . ASP A 1 97 ? -0.329 8.453 34.875 1 89.88 97 ASP A N 1
ATOM 740 C CA . ASP A 1 97 ? 0.499 8.266 36.062 1 89.88 97 ASP A CA 1
ATOM 741 C C . ASP A 1 97 ? 1.92 8.773 35.844 1 89.88 97 ASP A C 1
ATOM 743 O O . ASP A 1 97 ? 2.6 9.195 36.781 1 89.88 97 ASP A O 1
ATOM 747 N N . LYS A 1 98 ? 2.312 8.703 34.656 1 91.69 98 LYS A N 1
ATOM 748 C CA . LYS A 1 98 ? 3.701 9.023 34.344 1 91.69 98 LYS A CA 1
ATOM 749 C C . LYS A 1 98 ? 3.871 10.516 34.094 1 91.69 98 LYS A C 1
ATOM 751 O O . LYS A 1 98 ? 4.871 11.117 34.5 1 91.69 98 LYS A O 1
ATOM 756 N N . VAL A 1 99 ? 2.949 11.07 33.375 1 90.31 99 VAL A N 1
ATOM 757 C CA . VAL A 1 99 ? 3.082 12.477 33 1 90.31 99 VAL A CA 1
ATOM 758 C C . VAL A 1 99 ? 2.709 13.359 34.188 1 90.31 99 VAL A C 1
ATOM 760 O O . VAL A 1 99 ? 1.725 13.094 34.875 1 90.31 99 VAL A O 1
ATOM 763 N N . SER A 1 100 ? 3.598 14.375 34.531 1 85.25 100 SER A N 1
ATOM 764 C CA . SER A 1 100 ? 3.408 15.289 35.656 1 85.25 100 SER A CA 1
ATOM 765 C C . SER A 1 100 ? 4.016 16.656 35.375 1 85.25 100 SER A C 1
ATOM 767 O O . SER A 1 100 ? 4.746 16.828 34.375 1 85.25 100 SER A O 1
ATOM 769 N N . GLY A 1 101 ? 3.633 17.625 36.188 1 82.12 101 GLY A N 1
ATOM 770 C CA . GLY A 1 101 ? 4.176 18.953 36 1 82.12 101 GLY A CA 1
ATOM 771 C C . GLY A 1 101 ? 3.686 19.641 34.75 1 82.12 101 GLY A C 1
ATOM 772 O O . GLY A 1 101 ? 2.486 19.891 34.594 1 82.12 101 GLY A O 1
ATOM 773 N N . GLN A 1 102 ? 4.734 19.797 33.812 1 85.38 102 GLN A N 1
ATOM 774 C CA . GLN A 1 102 ? 4.434 20.453 32.531 1 85.38 102 GLN A CA 1
ATOM 775 C C . GLN A 1 102 ? 3.934 19.438 31.5 1 85.38 102 GLN A C 1
ATOM 777 O O . GLN A 1 102 ? 3.506 19.828 30.406 1 85.38 102 GLN A O 1
ATOM 782 N N . GLY A 1 103 ? 4.02 18.219 31.953 1 90.44 103 GLY A N 1
ATOM 783 C CA . GLY A 1 103 ? 3.553 17.172 31.047 1 90.44 103 GLY A CA 1
ATOM 784 C C . GLY A 1 103 ? 2.043 17.156 30.891 1 90.44 103 GLY A C 1
ATOM 785 O O . GLY A 1 103 ? 1.316 17.625 31.766 1 90.44 103 GLY A O 1
ATOM 786 N N . ARG A 1 104 ? 1.571 16.672 29.688 1 92.12 104 ARG A N 1
ATOM 787 C CA . ARG A 1 104 ? 0.145 16.625 29.391 1 92.12 104 ARG A CA 1
ATOM 788 C C . ARG A 1 104 ? -0.206 15.406 28.547 1 92.12 104 ARG A C 1
ATOM 790 O O . ARG A 1 104 ? 0.636 14.891 27.812 1 92.12 104 ARG A O 1
ATOM 797 N N . GLY A 1 105 ? -1.434 14.953 28.812 1 92.62 105 GLY A N 1
ATOM 798 C CA . GLY A 1 105 ? -1.958 13.867 28.016 1 92.62 105 GLY A CA 1
ATOM 799 C C . GLY A 1 105 ? -3.209 14.242 27.234 1 92.62 105 GLY A C 1
ATOM 800 O O . GLY A 1 105 ? -4.141 14.82 27.797 1 92.62 105 GLY A O 1
ATOM 801 N N . VAL A 1 106 ? -3.152 14.039 25.922 1 92.81 106 VAL A N 1
ATOM 802 C CA . VAL A 1 106 ? -4.332 14.18 25.062 1 92.81 106 VAL A CA 1
ATOM 803 C C . VAL A 1 106 ? -4.754 12.812 24.547 1 92.81 106 VAL A C 1
ATOM 805 O O . VAL A 1 106 ? -3.998 12.148 23.828 1 92.81 106 VAL A O 1
ATOM 808 N N . PHE A 1 107 ? -5.902 12.414 24.906 1 91.5 107 PHE A N 1
ATOM 809 C CA . PHE A 1 107 ? -6.387 11.07 24.609 1 91.5 107 PHE A CA 1
ATOM 810 C C . PHE A 1 107 ? -7.535 11.117 23.609 1 91.5 107 PHE A C 1
ATOM 812 O O . PHE A 1 107 ? -8.57 11.727 23.875 1 91.5 107 PHE A O 1
ATOM 819 N N . VAL A 1 108 ? -7.312 10.422 22.469 1 89.81 108 VAL A N 1
ATOM 820 C CA . VAL A 1 108 ? -8.266 10.516 21.375 1 89.81 108 VAL A CA 1
ATOM 821 C C . VAL A 1 108 ? -8.828 9.133 21.062 1 89.81 108 VAL A C 1
ATOM 823 O O . VAL A 1 108 ? -8.094 8.141 21.031 1 89.81 108 VAL A O 1
ATOM 826 N N . ASP A 1 109 ? -10.109 9.094 20.812 1 86.44 109 ASP A N 1
ATOM 827 C CA . ASP A 1 109 ? -10.758 7.871 20.359 1 86.44 109 ASP A CA 1
ATOM 828 C C . ASP A 1 109 ? -11.93 8.188 19.422 1 86.44 109 ASP A C 1
ATOM 830 O O . ASP A 1 109 ? -12.398 9.328 19.375 1 86.44 109 ASP A O 1
ATOM 834 N N . VAL A 1 110 ? -12.266 7.184 18.625 1 78.81 110 VAL A N 1
ATOM 835 C CA . VAL A 1 110 ? -13.375 7.34 17.703 1 78.81 110 VAL A CA 1
ATOM 836 C C . VAL A 1 110 ? -14.695 7.086 18.422 1 78.81 110 VAL A C 1
ATOM 838 O O . VAL A 1 110 ? -14.797 6.168 19.234 1 78.81 110 VAL A O 1
ATOM 841 N N . LYS A 1 111 ? -15.617 7.891 18.031 1 72.88 111 LYS A N 1
ATOM 842 C CA . LYS A 1 111 ? -16.953 7.77 18.625 1 72.88 111 LYS A CA 1
ATOM 843 C C . LYS A 1 111 ? -17.578 6.426 18.281 1 72.88 111 LYS A C 1
ATOM 845 O O . LYS A 1 111 ? -17.562 6 17.125 1 72.88 111 LYS A O 1
ATOM 850 N N . ARG A 1 112 ? -17.766 5.609 19.188 1 59.53 112 ARG A N 1
ATOM 851 C CA . ARG A 1 112 ? -18.375 4.297 18.969 1 59.53 112 ARG A CA 1
ATOM 852 C C . ARG A 1 112 ? -19.875 4.41 18.719 1 59.53 112 ARG A C 1
ATOM 854 O O . ARG A 1 112 ? -20.547 5.215 19.359 1 59.53 112 ARG A O 1
ATOM 861 N N . THR A 1 113 ? -20.234 4.16 17.453 1 50.19 113 THR A N 1
ATOM 862 C CA . THR A 1 113 ? -21.688 4.078 17.219 1 50.19 113 THR A CA 1
ATOM 863 C C . THR A 1 113 ? -22.25 2.799 17.828 1 50.19 113 THR A C 1
ATOM 865 O O . THR A 1 113 ? -21.578 1.768 17.859 1 50.19 113 THR A O 1
ATOM 868 N N . GLU A 1 114 ? -23.234 2.885 18.703 1 42.72 114 GLU A N 1
ATOM 869 C CA . GLU A 1 114 ? -23.984 1.732 19.188 1 42.72 114 GLU A CA 1
ATOM 870 C C . GLU A 1 114 ? -24.297 0.764 18.047 1 42.72 114 GLU A C 1
ATOM 872 O O . GLU A 1 114 ? -24.781 1.173 17 1 42.72 114 GLU A O 1
ATOM 877 N N . THR A 1 115 ? -23.5 -0.152 17.797 1 42.84 115 THR A N 1
ATOM 878 C CA . THR A 1 115 ? -23.938 -1.1 16.781 1 42.84 115 THR A CA 1
ATOM 879 C C . THR A 1 115 ? -25.312 -1.653 17.109 1 42.84 115 THR A C 1
ATOM 881 O O . THR A 1 115 ? -25.719 -1.681 18.266 1 42.84 115 THR A O 1
ATOM 884 N N . LEU A 1 116 ? -26.141 -1.766 16.188 1 36.12 116 LEU A N 1
ATOM 885 C CA . LEU A 1 116 ? -27.469 -2.379 16.312 1 36.12 116 LEU A CA 1
ATOM 886 C C . LEU A 1 116 ? -27.375 -3.727 17.016 1 36.12 116 LEU A C 1
ATOM 888 O O . LEU A 1 116 ? -28.375 -4.258 17.484 1 36.12 116 LEU A O 1
ATOM 892 N N . SER A 1 117 ? -26.422 -4.559 16.594 1 39.12 117 SER A N 1
ATOM 893 C CA . SER A 1 117 ? -26.562 -5.945 17.016 1 39.12 117 SER A CA 1
ATOM 894 C C . SER A 1 117 ? -26.328 -6.094 18.516 1 39.12 117 SER A C 1
ATOM 896 O O . SER A 1 117 ? -26.406 -7.203 19.062 1 39.12 117 SER A O 1
ATOM 898 N N . GLY A 1 118 ? -26.453 -5.223 19.359 1 38.22 118 GLY A N 1
ATOM 899 C CA . GLY A 1 118 ? -26.344 -5.32 20.812 1 38.22 118 GLY A CA 1
ATOM 900 C C . GLY A 1 118 ? -24.922 -5.57 21.297 1 38.22 118 GLY A C 1
ATOM 901 O O . GLY A 1 118 ? -24.703 -5.762 22.484 1 38.22 118 GLY A O 1
ATOM 902 N N . ARG A 1 119 ? -24.219 -6.41 20.578 1 35.56 119 ARG A N 1
ATOM 903 C CA . ARG A 1 119 ? -22.875 -6.719 21.078 1 35.56 119 ARG A CA 1
ATOM 904 C C . ARG A 1 119 ? -22.047 -5.449 21.25 1 35.56 119 ARG A C 1
ATOM 906 O O . ARG A 1 119 ? -21.984 -4.621 20.344 1 35.56 119 ARG A O 1
ATOM 913 N N . SER A 1 120 ? -22.094 -4.938 22.359 1 36.88 120 SER A N 1
ATOM 914 C CA . SER A 1 120 ? -21.156 -3.883 22.734 1 36.88 120 SER A CA 1
ATOM 915 C C . SER A 1 120 ? -19.734 -4.223 22.297 1 36.88 120 SER A C 1
ATOM 917 O O . SER A 1 120 ? -19.156 -5.203 22.766 1 36.88 120 SER A O 1
ATOM 919 N N . CYS A 1 121 ? -19.594 -4.426 21.109 1 36.56 121 CYS A N 1
ATOM 920 C CA . CYS A 1 121 ? -18.25 -4.875 20.781 1 36.56 121 CYS A CA 1
ATOM 921 C C . CYS A 1 121 ? -17.219 -4.234 21.688 1 36.56 121 CYS A C 1
ATOM 923 O O . CYS A 1 121 ? -16.047 -4.613 21.656 1 36.56 121 CYS A O 1
ATOM 925 N N . GLN A 1 122 ? -17.141 -2.869 21.656 1 41.41 122 GLN A N 1
ATOM 926 C CA . GLN A 1 122 ? -15.977 -2.201 22.203 1 41.41 122 GLN A CA 1
ATOM 927 C C . GLN A 1 122 ? -15.984 -2.242 23.734 1 41.41 122 GLN A C 1
ATOM 929 O O . GLN A 1 122 ? -17.047 -2.223 24.344 1 41.41 122 GLN A O 1
ATOM 934 N N . GLY A 1 123 ? -15.031 -2.773 24.281 1 41.88 123 GLY A N 1
ATOM 935 C CA . GLY A 1 123 ? -14.781 -2.736 25.719 1 41.88 123 GLY A CA 1
ATOM 936 C C . GLY A 1 123 ? -15.414 -1.537 26.391 1 41.88 123 GLY A C 1
ATOM 937 O O . GLY A 1 123 ? -15.867 -0.604 25.734 1 41.88 123 GLY A O 1
ATOM 938 N N . SER A 1 124 ? -15.914 -1.703 27.594 1 41.41 124 SER A N 1
ATOM 939 C CA . SER A 1 124 ? -16.438 -0.71 28.531 1 41.41 124 SER A CA 1
ATOM 940 C C . SER A 1 124 ? -15.664 0.6 28.438 1 41.41 124 SER A C 1
ATOM 942 O O . SER A 1 124 ? -14.508 0.675 28.859 1 41.41 124 SER A O 1
ATOM 944 N N . ARG A 1 125 ? -15.641 1.259 27.25 1 48.78 125 ARG A N 1
ATOM 945 C CA . ARG A 1 125 ? -15.094 2.611 27.281 1 48.78 125 ARG A CA 1
ATOM 946 C C . ARG A 1 125 ? -15.727 3.438 28.391 1 48.78 125 ARG A C 1
ATOM 948 O O . ARG A 1 125 ? -16.922 3.32 28.641 1 48.78 125 ARG A O 1
ATOM 955 N N . ASP A 1 126 ? -15.07 3.654 29.328 1 45.56 126 ASP A N 1
ATOM 956 C CA . ASP A 1 126 ? -15.594 4.609 30.297 1 45.56 126 ASP A CA 1
ATOM 957 C C . ASP A 1 126 ? -16.109 5.871 29.609 1 45.56 126 ASP A C 1
ATOM 959 O O . ASP A 1 126 ? -15.367 6.848 29.453 1 45.56 126 ASP A O 1
ATOM 963 N N . ALA A 1 127 ? -17.062 5.73 28.719 1 49.22 127 ALA A N 1
ATOM 964 C CA . ALA A 1 127 ? -17.766 6.797 28.016 1 49.22 127 ALA A CA 1
ATOM 965 C C . ALA A 1 127 ? -17.875 8.047 28.875 1 49.22 127 ALA A C 1
ATOM 967 O O . ALA A 1 127 ? -17.906 9.164 28.359 1 49.22 127 ALA A O 1
ATOM 968 N N . ASP A 1 128 ? -17.953 7.789 30.172 1 50.69 128 ASP A N 1
ATOM 969 C CA . ASP A 1 128 ? -18.141 8.945 31.047 1 50.69 128 ASP A CA 1
ATOM 970 C C . ASP A 1 128 ? -16.922 9.867 31.016 1 50.69 128 ASP A C 1
ATOM 972 O O . ASP A 1 128 ? -17.031 11.062 31.297 1 50.69 128 ASP A O 1
ATOM 976 N N . MET A 1 129 ? -15.859 9.242 30.703 1 53.06 129 MET A N 1
ATOM 977 C CA . MET A 1 129 ? -14.672 10.102 30.734 1 53.06 129 MET A CA 1
ATOM 978 C C . MET A 1 129 ? -14.617 10.984 29.5 1 53.06 129 MET A C 1
ATOM 980 O O . MET A 1 129 ? -13.961 12.023 29.5 1 53.06 129 MET A O 1
ATOM 984 N N . PHE A 1 130 ? -15.227 10.531 28.297 1 54.34 130 PHE A N 1
ATOM 985 C CA . PHE A 1 130 ? -15.195 11.352 27.094 1 54.34 130 PHE A CA 1
ATOM 986 C C . PHE A 1 130 ? -16.219 12.477 27.188 1 54.34 130 PHE A C 1
ATOM 988 O O . PHE A 1 130 ? -16.062 13.516 26.531 1 54.34 130 PHE A O 1
ATOM 995 N N . SER A 1 131 ? -17.406 12.156 27.688 1 47.47 131 SER A N 1
ATOM 996 C CA . SER A 1 131 ? -18.484 13.148 27.734 1 47.47 131 SER A CA 1
ATOM 997 C C . SER A 1 131 ? -17.984 14.469 28.328 1 47.47 131 SER A C 1
ATOM 999 O O . SER A 1 131 ? -18.547 15.531 28.047 1 47.47 131 SER A O 1
ATOM 1001 N N . GLY A 1 132 ? -17.125 14.492 29.391 1 41.12 132 GLY A N 1
ATOM 1002 C CA . GLY A 1 132 ? -16.797 15.773 29.984 1 41.12 132 GLY A CA 1
ATOM 1003 C C . GLY A 1 132 ? -15.562 16.422 29.359 1 41.12 132 GLY A C 1
ATOM 1004 O O . GLY A 1 132 ? -14.453 15.891 29.484 1 41.12 132 GLY A O 1
ATOM 1005 N N . SER A 1 133 ? -15.719 16.953 28.141 1 46.47 133 SER A N 1
ATOM 1006 C CA . SER A 1 133 ? -14.688 17.812 27.547 1 46.47 133 SER A CA 1
ATOM 1007 C C . SER A 1 133 ? -13.82 18.453 28.625 1 46.47 133 SER A C 1
ATOM 1009 O O . SER A 1 133 ? -13.219 19.5 28.391 1 46.47 133 SER A O 1
ATOM 1011 N N . GLU A 1 134 ? -13.969 18.078 29.703 1 45.38 134 GLU A N 1
ATOM 1012 C CA . GLU A 1 134 ? -13.359 18.906 30.734 1 45.38 134 GLU A CA 1
ATOM 1013 C C . GLU A 1 134 ? -11.859 18.656 30.828 1 45.38 134 GLU A C 1
ATOM 1015 O O . GLU A 1 134 ? -11.422 17.516 30.906 1 45.38 134 GLU A O 1
ATOM 1020 N N . THR A 1 135 ? -11.109 19.578 30.109 1 52.75 135 THR A N 1
ATOM 1021 C CA . THR A 1 135 ? -9.719 19.766 30.531 1 52.75 135 THR A CA 1
ATOM 1022 C C . THR A 1 135 ? -9.578 19.609 32.031 1 52.75 135 THR A C 1
ATOM 1024 O O . THR A 1 135 ? -10.227 20.328 32.812 1 52.75 135 THR A O 1
ATOM 1027 N N . ARG A 1 136 ? -9.508 18.422 32.469 1 58.12 136 ARG A N 1
ATOM 1028 C CA . ARG A 1 136 ? -9.203 18.328 33.906 1 58.12 136 ARG A CA 1
ATOM 1029 C C . ARG A 1 136 ? -7.707 18.422 34.156 1 58.12 136 ARG A C 1
ATOM 1031 O O . ARG A 1 136 ? -7 17.406 34.094 1 58.12 136 ARG A O 1
ATOM 1038 N N . GLY A 1 137 ? -7.16 19.625 34.156 1 65.25 137 GLY A N 1
ATOM 1039 C CA . GLY A 1 137 ? -5.746 19.828 34.438 1 65.25 137 GLY A CA 1
ATOM 1040 C C . GLY A 1 137 ? -4.875 19.641 33.219 1 65.25 137 GLY A C 1
ATOM 1041 O O . GLY A 1 137 ? -5.109 20.281 32.188 1 65.25 137 GLY A O 1
ATOM 1042 N N . ASN A 1 138 ? -4.012 18.688 33.312 1 81.12 138 ASN A N 1
ATOM 1043 C CA . ASN A 1 138 ? -3.027 18.438 32.281 1 81.12 138 ASN A CA 1
ATOM 1044 C C . ASN A 1 138 ? -3.479 17.312 31.328 1 81.12 138 ASN A C 1
ATOM 1046 O O . ASN A 1 138 ? -2.654 16.672 30.688 1 81.12 138 ASN A O 1
ATOM 1050 N N . THR A 1 139 ? -4.938 17.109 31.344 1 86 139 THR A N 1
ATOM 1051 C CA . THR A 1 139 ? -5.438 15.992 30.547 1 86 139 THR A CA 1
ATOM 1052 C C . THR A 1 139 ? -6.613 16.422 29.688 1 86 139 THR A C 1
ATOM 1054 O O . THR A 1 139 ? -7.457 17.219 30.125 1 86 139 THR A O 1
ATOM 1057 N N . GLU A 1 140 ? -6.688 15.992 28.469 1 88 140 GLU A N 1
ATOM 1058 C CA . GLU A 1 140 ? -7.785 16.25 27.531 1 88 140 GLU A CA 1
ATOM 1059 C C . GLU A 1 140 ? -8.266 14.961 26.875 1 88 140 GLU A C 1
ATOM 1061 O O . GLU A 1 140 ? -7.453 14.148 26.422 1 88 140 GLU A O 1
ATOM 1066 N N . TYR A 1 141 ? -9.562 14.781 26.922 1 86.75 141 TYR A N 1
ATOM 1067 C CA . TYR A 1 141 ? -10.195 13.664 26.234 1 86.75 141 TYR A CA 1
ATOM 1068 C C . TYR A 1 141 ? -10.984 14.156 25.031 1 86.75 141 TYR A C 1
ATOM 1070 O O . TYR A 1 141 ? -11.859 15.016 25.156 1 86.75 141 TYR A O 1
ATOM 1078 N N . ILE A 1 142 ? -10.648 13.617 23.875 1 87.5 142 ILE A N 1
ATOM 1079 C CA . ILE A 1 142 ? -11.281 14.078 22.641 1 87.5 142 ILE A CA 1
ATOM 1080 C C . ILE A 1 142 ? -11.914 12.898 21.906 1 87.5 142 ILE A C 1
ATOM 1082 O O . ILE A 1 142 ? -11.258 11.875 21.672 1 87.5 142 ILE A O 1
ATOM 1086 N N . GLU A 1 143 ? -13.148 13.023 21.562 1 84.38 143 GLU A N 1
ATOM 1087 C CA . GLU A 1 143 ? -13.836 12.055 20.719 1 84.38 143 GLU A CA 1
ATOM 1088 C C . GLU A 1 143 ? -13.984 12.57 19.281 1 84.38 143 GLU A C 1
ATOM 1090 O O . GLU A 1 143 ? -14.398 13.703 19.078 1 84.38 143 GLU A O 1
ATOM 1095 N N . ILE A 1 144 ? -13.57 11.727 18.391 1 80.69 144 ILE A N 1
ATOM 1096 C CA . ILE A 1 144 ? -13.688 12.102 16.984 1 80.69 144 ILE A CA 1
ATOM 1097 C C . ILE A 1 144 ? -14.688 11.18 16.281 1 80.69 144 ILE A C 1
ATOM 1099 O O . ILE A 1 144 ? -14.906 10.047 16.719 1 80.69 144 ILE A O 1
ATOM 1103 N N . GLU A 1 145 ? -15.289 11.578 15.203 1 74.31 145 GLU A N 1
ATOM 1104 C CA . GLU A 1 145 ? -16.297 10.812 14.484 1 74.31 145 GLU A CA 1
ATOM 1105 C C . GLU A 1 145 ? -15.664 9.758 13.586 1 74.31 145 GLU A C 1
ATOM 1107 O O . GLU A 1 145 ? -16.203 8.664 13.422 1 74.31 145 GLU A O 1
ATOM 1112 N N . SER A 1 146 ? -14.633 10.148 12.992 1 76.06 146 SER A N 1
ATOM 1113 C CA . SER A 1 146 ? -13.859 9.266 12.125 1 76.06 146 SER A CA 1
ATOM 1114 C C . SER A 1 146 ? -12.367 9.406 12.375 1 76.06 146 SER A C 1
ATOM 1116 O O . SER A 1 146 ? -11.891 10.484 12.742 1 76.06 146 SER A O 1
ATOM 1118 N N . PHE A 1 147 ? -11.664 8.422 12.195 1 80.12 147 PHE A N 1
ATOM 1119 C CA . PHE A 1 147 ? -10.234 8.438 12.484 1 80.12 147 PHE A CA 1
ATOM 1120 C C . PHE A 1 147 ? -9.523 9.508 11.664 1 80.12 147 PHE A C 1
ATOM 1122 O O . PHE A 1 147 ? -8.547 10.102 12.125 1 80.12 147 PHE A O 1
ATOM 1129 N N . SER A 1 148 ? -10.016 9.766 10.469 1 74 148 SER A N 1
ATOM 1130 C CA . SER A 1 148 ? -9.383 10.75 9.594 1 74 148 SER A CA 1
ATOM 1131 C C . SER A 1 148 ? -9.328 12.125 10.25 1 74 148 SER A C 1
ATOM 1133 O O . SER A 1 148 ? -8.562 12.992 9.828 1 74 148 SER A O 1
ATOM 1135 N N . GLN A 1 149 ? -10.047 12.289 11.344 1 80 149 GLN A N 1
ATOM 1136 C CA . GLN A 1 149 ? -10.141 13.602 11.977 1 80 149 GLN A CA 1
ATOM 1137 C C . GLN A 1 149 ? -9.078 13.758 13.062 1 80 149 GLN A C 1
ATOM 1139 O O . GLN A 1 149 ? -8.961 14.82 13.68 1 80 149 GLN A O 1
ATOM 1144 N N . TRP A 1 150 ? -8.266 12.766 13.258 1 87.06 150 TRP A N 1
ATOM 1145 C CA . TRP A 1 150 ? -7.305 12.836 14.359 1 87.06 150 TRP A CA 1
ATOM 1146 C C . TRP A 1 150 ? -6.332 13.992 14.164 1 87.06 150 TRP A C 1
ATOM 1148 O O . TRP A 1 150 ? -5.824 14.555 15.141 1 87.06 150 TRP A O 1
ATOM 1158 N N . LYS A 1 151 ? -6.16 14.375 12.961 1 84.94 151 LYS A N 1
ATOM 1159 C CA . LYS A 1 151 ? -5.207 15.438 12.648 1 84.94 151 LYS A CA 1
ATOM 1160 C C . LYS A 1 151 ? -5.68 16.781 13.203 1 84.94 151 LYS A C 1
ATOM 1162 O O . LYS A 1 151 ? -4.875 17.688 13.43 1 84.94 151 LYS A O 1
ATOM 1167 N N . SER A 1 152 ? -6.938 16.906 13.352 1 83.69 152 SER A N 1
ATOM 1168 C CA . SER A 1 152 ? -7.48 18.141 13.906 1 83.69 152 SER A CA 1
ATOM 1169 C C . SER A 1 152 ? -7.004 18.359 15.336 1 83.69 152 SER A C 1
ATOM 1171 O O . SER A 1 152 ? -6.988 19.5 15.828 1 83.69 152 SER A O 1
ATOM 1173 N N . VAL A 1 153 ? -6.59 17.312 15.93 1 88.94 153 VAL A N 1
ATOM 1174 C CA . VAL A 1 153 ? -6.145 17.391 17.312 1 88.94 153 VAL A CA 1
ATOM 1175 C C . VAL A 1 153 ? -4.762 18.031 17.391 1 88.94 153 VAL A C 1
ATOM 1177 O O . VAL A 1 153 ? -4.402 18.656 18.391 1 88.94 153 VAL A O 1
ATOM 1180 N N . LEU A 1 154 ? -3.943 17.906 16.312 1 87.75 154 LEU A N 1
ATOM 1181 C CA . LEU A 1 154 ? -2.607 18.484 16.297 1 87.75 154 LEU A CA 1
ATOM 1182 C C . LEU A 1 154 ? -2.682 20.016 16.297 1 87.75 154 LEU A C 1
ATOM 1184 O O . LEU A 1 154 ? -1.94 20.672 17.031 1 87.75 154 LEU A O 1
ATOM 1188 N N . ASP A 1 155 ? -3.75 20.656 15.68 1 76.44 155 ASP A N 1
ATOM 1189 C CA . ASP A 1 155 ? -4.121 22.062 15.594 1 76.44 155 ASP A CA 1
ATOM 1190 C C . ASP A 1 155 ? -3.039 22.953 16.203 1 76.44 155 ASP A C 1
ATOM 1192 O O . ASP A 1 155 ? -3.326 23.812 17.047 1 76.44 155 ASP A O 1
ATOM 1196 N N . GLY A 1 156 ? -1.691 22.766 15.766 1 78.94 156 GLY A N 1
ATOM 1197 C CA . GLY A 1 156 ? -0.609 23.641 16.203 1 78.94 156 GLY A CA 1
ATOM 1198 C C . GLY A 1 156 ? -0.055 23.25 17.562 1 78.94 156 GLY A C 1
ATOM 1199 O O . GLY A 1 156 ? 0.776 23.969 18.125 1 78.94 156 GLY A O 1
ATOM 1200 N N . ARG A 1 157 ? -0.482 22.188 18.109 1 89.12 157 ARG A N 1
ATOM 1201 C CA . ARG A 1 157 ? -0.006 21.703 19.406 1 89.12 157 ARG A CA 1
ATOM 1202 C C . ARG A 1 157 ? 1.334 20.984 19.266 1 89.12 157 ARG A C 1
ATOM 1204 O O . ARG A 1 157 ? 1.607 20.375 18.234 1 89.12 157 ARG A O 1
ATOM 1211 N N . HIS A 1 158 ? 2.045 21.141 20.344 1 93.62 158 HIS A N 1
ATOM 1212 C CA . HIS A 1 158 ? 3.32 20.438 20.406 1 93.62 158 HIS A CA 1
ATOM 1213 C C . HIS A 1 158 ? 3.193 19.141 21.219 1 93.62 158 HIS A C 1
ATOM 1215 O O . HIS A 1 158 ? 2.637 19.156 22.312 1 93.62 158 HIS A O 1
ATOM 1221 N N . PHE A 1 159 ? 3.668 18.047 20.641 1 96.62 159 PHE A N 1
ATOM 1222 C CA . PHE A 1 159 ? 3.688 16.766 21.328 1 96.62 159 PHE A CA 1
ATOM 1223 C C . PHE A 1 159 ? 5.086 16.156 21.297 1 96.62 159 PHE A C 1
ATOM 1225 O O . PHE A 1 159 ? 5.781 16.234 20.281 1 96.62 159 PHE A O 1
ATOM 1232 N N . ASP A 1 160 ? 5.449 15.562 22.375 1 96.44 160 ASP A N 1
ATOM 1233 C CA . ASP A 1 160 ? 6.75 14.898 22.469 1 96.44 160 ASP A CA 1
ATOM 1234 C C . ASP A 1 160 ? 6.641 13.422 22.109 1 96.44 160 ASP A C 1
ATOM 1236 O O . ASP A 1 160 ? 7.617 12.812 21.672 1 96.44 160 ASP A O 1
ATOM 1240 N N . VAL A 1 161 ? 5.441 12.844 22.344 1 97.62 161 VAL A N 1
ATOM 1241 C CA . VAL A 1 161 ? 5.273 11.406 22.156 1 97.62 161 VAL A CA 1
ATOM 1242 C C . VAL A 1 161 ? 3.918 11.125 21.516 1 97.62 161 VAL A C 1
ATOM 1244 O O . VAL A 1 161 ? 2.9 11.688 21.922 1 97.62 161 VAL A O 1
ATOM 1247 N N . LEU A 1 162 ? 3.973 10.273 20.516 1 97.56 162 LEU A N 1
ATOM 1248 C CA . LEU A 1 162 ? 2.748 9.695 19.969 1 97.56 162 LEU A CA 1
ATOM 1249 C C . LEU A 1 162 ? 2.584 8.25 20.438 1 97.56 162 LEU A C 1
ATOM 1251 O O . LEU A 1 162 ? 3.512 7.445 20.328 1 97.56 162 LEU A O 1
ATOM 1255 N N . VAL A 1 163 ? 1.479 7.984 21.016 1 96.44 163 VAL A N 1
ATOM 1256 C CA . VAL A 1 163 ? 1.088 6.625 21.375 1 96.44 163 VAL A CA 1
ATOM 1257 C C . VAL A 1 163 ? -0.07 6.176 20.484 1 96.44 163 VAL A C 1
ATOM 1259 O O . VAL A 1 163 ? -1.139 6.793 20.484 1 96.44 163 VAL A O 1
ATOM 1262 N N . LEU A 1 164 ? 0.184 5.102 19.734 1 93.06 164 LEU A N 1
ATOM 1263 C CA . LEU A 1 164 ? -0.812 4.66 18.766 1 93.06 164 LEU A CA 1
ATOM 1264 C C . LEU A 1 164 ? -1.165 3.193 18.984 1 93.06 164 LEU A C 1
ATOM 1266 O O . LEU A 1 164 ? -0.284 2.33 18.969 1 93.06 164 LEU A O 1
ATOM 1270 N N . ASP A 1 165 ? -2.385 2.92 19.234 1 87.5 165 ASP A N 1
ATOM 1271 C CA . ASP A 1 165 ? -2.92 1.563 19.203 1 87.5 165 ASP A CA 1
ATOM 1272 C C . ASP A 1 165 ? -3.6 1.274 17.859 1 87.5 165 ASP A C 1
ATOM 1274 O O . ASP A 1 165 ? -4.695 1.771 17.594 1 87.5 165 ASP A O 1
ATOM 1278 N N . SER A 1 166 ? -3.055 0.432 17.094 1 78.69 166 SER A N 1
ATOM 1279 C CA . SER A 1 166 ? -3.512 0.207 15.727 1 78.69 166 SER A CA 1
ATOM 1280 C C . SER A 1 166 ? -4.859 -0.507 15.703 1 78.69 166 SER A C 1
ATOM 1282 O O . SER A 1 166 ? -5.531 -0.543 14.672 1 78.69 166 SER A O 1
ATOM 1284 N N . ALA A 1 167 ? -5.262 -1.129 16.797 1 67.88 167 ALA A N 1
ATOM 1285 C CA . ALA A 1 167 ? -6.574 -1.762 16.859 1 67.88 167 ALA A CA 1
ATOM 1286 C C . ALA A 1 167 ? -7.676 -0.772 16.484 1 67.88 167 ALA A C 1
ATOM 1288 O O . ALA A 1 167 ? -8.719 -1.164 15.961 1 67.88 167 ALA A O 1
ATOM 1289 N N . MET A 1 168 ? -7.395 0.527 16.797 1 63.84 168 MET A N 1
ATOM 1290 C CA . MET A 1 168 ? -8.344 1.582 16.453 1 63.84 168 MET A CA 1
ATOM 1291 C C . MET A 1 168 ? -8.523 1.675 14.938 1 63.84 168 MET A C 1
ATOM 1293 O O . MET A 1 168 ? -9.57 2.121 14.461 1 63.84 168 MET A O 1
ATOM 1297 N N . LEU A 1 169 ? -7.59 1.345 14.148 1 61.56 169 LEU A N 1
ATOM 1298 C CA . LEU A 1 169 ? -7.578 1.434 12.695 1 61.56 169 LEU A CA 1
ATOM 1299 C C . LEU A 1 169 ? -8.086 0.138 12.07 1 61.56 169 LEU A C 1
ATOM 1301 O O . LEU A 1 169 ? -8.656 0.154 10.977 1 61.56 169 LEU A O 1
ATOM 1305 N N . GLY A 1 170 ? -8.016 -0.947 12.695 1 62.22 170 GLY A N 1
ATOM 1306 C CA . GLY A 1 170 ? -8.141 -2.301 12.18 1 62.22 170 GLY A CA 1
ATOM 1307 C C . GLY A 1 170 ? -6.848 -3.096 12.281 1 62.22 170 GLY A C 1
ATOM 1308 O O . GLY A 1 170 ? -5.758 -2.535 12.18 1 62.22 170 GLY A O 1
ATOM 1309 N N . ASN A 1 171 ? -6.883 -4.23 12.711 1 56.34 171 ASN A N 1
ATOM 1310 C CA . ASN A 1 171 ? -5.742 -5.047 13.102 1 56.34 171 ASN A CA 1
ATOM 1311 C C . ASN A 1 171 ? -4.777 -5.254 11.938 1 56.34 171 ASN A C 1
ATOM 1313 O O . ASN A 1 171 ? -3.602 -5.566 12.141 1 56.34 171 ASN A O 1
ATOM 1317 N N . T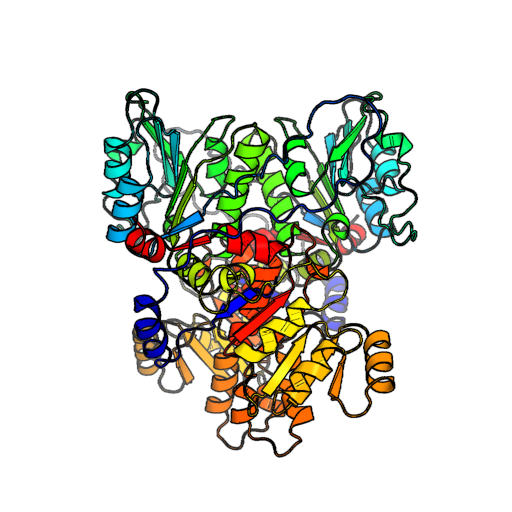HR A 1 172 ? -5.113 -4.855 10.758 1 63.66 172 THR A N 1
ATOM 1318 C CA . THR A 1 172 ? -4.238 -5.254 9.664 1 63.66 172 THR A CA 1
ATOM 1319 C C . THR A 1 172 ? -3.939 -4.07 8.75 1 63.66 172 THR A C 1
ATOM 1321 O O . THR A 1 172 ? -3.523 -4.254 7.605 1 63.66 172 THR A O 1
ATOM 1324 N N . LEU A 1 173 ? -3.934 -2.941 9.344 1 80.81 173 LEU A N 1
ATOM 1325 C CA . LEU A 1 173 ? -3.74 -1.789 8.477 1 80.81 173 LEU A CA 1
ATOM 1326 C C . LEU A 1 173 ? -2.34 -1.211 8.641 1 80.81 173 LEU A C 1
ATOM 1328 O O . LEU A 1 173 ? -2.18 -0.087 9.117 1 80.81 173 LEU A O 1
ATOM 1332 N N . SER A 1 174 ? -1.326 -1.872 8.141 1 86.19 174 SER A N 1
ATOM 1333 C CA . SER A 1 174 ? 0.076 -1.507 8.312 1 86.19 174 SER A CA 1
ATOM 1334 C C . SER A 1 174 ? 0.406 -0.215 7.574 1 86.19 174 SER A C 1
ATOM 1336 O O . SER A 1 174 ? 1.128 0.638 8.094 1 86.19 174 SER A O 1
ATOM 1338 N N . LEU A 1 175 ? -0.125 -0.081 6.367 1 89.44 175 LEU A N 1
ATOM 1339 C CA . LEU A 1 175 ? 0.163 1.118 5.59 1 89.44 175 LEU A CA 1
ATOM 1340 C C . LEU A 1 175 ? -0.44 2.354 6.246 1 89.44 175 LEU A C 1
ATOM 1342 O O . LEU A 1 175 ? 0.228 3.381 6.379 1 89.44 175 LEU A O 1
ATOM 1346 N N . THR A 1 176 ? -1.639 2.215 6.711 1 87.94 176 THR A N 1
ATOM 1347 C CA . THR A 1 176 ? -2.324 3.314 7.379 1 87.94 176 THR A CA 1
ATOM 1348 C C . THR A 1 176 ? -1.607 3.691 8.672 1 87.94 176 THR A C 1
ATOM 1350 O O . THR A 1 176 ? -1.487 4.871 9 1 87.94 176 THR A O 1
ATOM 1353 N N . THR A 1 177 ? -1.146 2.676 9.383 1 90.12 177 THR A N 1
ATOM 1354 C CA . THR A 1 177 ? -0.423 2.912 10.625 1 90.12 177 THR A CA 1
ATOM 1355 C C . THR A 1 177 ? 0.862 3.693 10.367 1 90.12 177 THR A C 1
ATOM 1357 O O . THR A 1 177 ? 1.118 4.711 11.016 1 90.12 177 THR A O 1
ATOM 1360 N N . ILE A 1 178 ? 1.592 3.281 9.391 1 91 178 ILE A N 1
ATOM 1361 C CA . ILE A 1 178 ? 2.857 3.93 9.055 1 91 178 ILE A CA 1
ATOM 1362 C C . ILE A 1 178 ? 2.594 5.348 8.555 1 91 178 ILE A C 1
ATOM 1364 O O . ILE A 1 178 ? 3.301 6.285 8.93 1 91 178 ILE A O 1
ATOM 1368 N N . GLN A 1 179 ? 1.597 5.465 7.801 1 88.5 179 GLN A N 1
ATOM 1369 C CA . GLN A 1 179 ? 1.228 6.785 7.305 1 88.5 179 GLN A CA 1
ATOM 1370 C C . GLN A 1 179 ? 0.875 7.723 8.453 1 88.5 179 GLN A C 1
ATOM 1372 O O . GLN A 1 179 ? 1.264 8.891 8.445 1 88.5 179 GLN A O 1
ATOM 1377 N N . THR A 1 180 ? 0.149 7.254 9.398 1 90 180 THR A N 1
ATOM 1378 C CA . THR A 1 180 ? -0.247 8.055 10.555 1 90 180 THR A CA 1
ATOM 1379 C C . THR A 1 180 ? 0.978 8.516 11.336 1 90 180 THR A C 1
ATOM 1381 O O . THR A 1 180 ? 1.082 9.688 11.703 1 90 180 THR A O 1
ATOM 1384 N N . VAL A 1 181 ? 1.887 7.648 11.531 1 93 181 VAL A N 1
ATOM 1385 C CA . VAL A 1 181 ? 3.113 7.961 12.25 1 93 181 VAL A CA 1
ATOM 1386 C C . VAL A 1 181 ? 3.9 9.031 11.5 1 93 181 VAL A C 1
ATOM 1388 O O . VAL A 1 181 ? 4.34 10.023 12.094 1 93 181 VAL A O 1
ATOM 1391 N N . PHE A 1 182 ? 3.99 8.859 10.203 1 89.06 182 PHE A N 1
ATOM 1392 C CA . PHE A 1 182 ? 4.73 9.82 9.391 1 89.06 182 PHE A CA 1
ATOM 1393 C C . PHE A 1 182 ? 4.062 11.188 9.422 1 89.06 182 PHE A C 1
ATOM 1395 O O . PHE A 1 182 ? 4.738 12.211 9.516 1 89.06 182 PHE A O 1
ATOM 1402 N N . GLU A 1 183 ? 2.801 11.156 9.352 1 87.31 183 GLU A N 1
ATOM 1403 C CA . GLU A 1 183 ? 2.07 12.414 9.367 1 87.31 183 GLU A CA 1
ATOM 1404 C C . GLU A 1 183 ? 2.291 13.164 10.68 1 87.31 183 GLU A C 1
ATOM 1406 O O . GLU A 1 183 ? 2.465 14.383 10.68 1 87.31 183 GLU A O 1
ATOM 1411 N N . PHE A 1 184 ? 2.293 12.438 11.773 1 93.19 184 PHE A N 1
ATOM 1412 C CA . PHE A 1 184 ? 2.549 13.031 13.078 1 93.19 184 PHE A CA 1
ATOM 1413 C C . PHE A 1 184 ? 3.955 13.617 13.133 1 93.19 184 PHE A C 1
ATOM 1415 O O . PHE A 1 184 ? 4.133 14.789 13.492 1 93.19 184 PHE A O 1
ATOM 1422 N N . VAL A 1 185 ? 4.926 12.852 12.758 1 91.56 185 VAL A N 1
ATOM 1423 C CA . VAL A 1 185 ? 6.328 13.242 12.852 1 91.56 185 VAL A CA 1
ATOM 1424 C C . VAL A 1 185 ? 6.59 14.453 11.953 1 91.56 185 VAL A C 1
ATOM 1426 O O . VAL A 1 185 ? 7.215 15.43 12.375 1 91.56 185 VAL A O 1
ATOM 1429 N N . ASN A 1 186 ? 6.043 14.32 10.766 1 84.5 186 ASN A N 1
ATOM 1430 C CA . ASN A 1 186 ? 6.258 15.414 9.828 1 84.5 186 ASN A CA 1
ATOM 1431 C C . ASN A 1 186 ? 5.613 16.703 10.32 1 84.5 186 ASN A C 1
ATOM 1433 O O . ASN A 1 186 ? 6.188 17.781 10.172 1 84.5 186 ASN A O 1
ATOM 1437 N N . ASP A 1 187 ? 4.43 16.609 10.883 1 86.44 187 ASP A N 1
ATOM 1438 C CA . ASP A 1 187 ? 3.73 17.781 11.398 1 86.44 187 ASP A CA 1
ATOM 1439 C C . ASP A 1 187 ? 4.52 18.438 12.523 1 86.44 187 ASP A C 1
ATOM 1441 O O . ASP A 1 187 ? 4.742 19.641 12.516 1 86.44 187 ASP A O 1
ATOM 1445 N N . GLN A 1 188 ? 4.988 17.641 13.469 1 90.75 188 GLN A N 1
ATOM 1446 C CA . GLN A 1 188 ? 5.719 18.156 14.625 1 90.75 188 GLN A CA 1
ATOM 1447 C C . GLN A 1 188 ? 7.059 18.75 14.211 1 90.75 188 GLN A C 1
ATOM 1449 O O . GLN A 1 188 ? 7.43 19.828 14.664 1 90.75 188 GLN A O 1
ATOM 1454 N N . CYS A 1 189 ? 7.742 18.078 13.305 1 86.38 189 CYS A N 1
ATOM 1455 C CA . CYS A 1 189 ? 9.047 18.547 12.867 1 86.38 189 CYS A CA 1
ATOM 1456 C C . CYS A 1 189 ? 8.922 19.859 12.086 1 86.38 189 CYS A C 1
ATOM 1458 O O . CYS A 1 189 ? 9.773 20.75 12.211 1 86.38 189 CYS A O 1
ATOM 1460 N N . ARG A 1 190 ? 7.922 19.938 11.391 1 78.44 190 ARG A N 1
ATOM 1461 C CA . ARG A 1 190 ? 7.684 21.141 10.609 1 78.44 190 ARG A CA 1
ATOM 1462 C C . ARG A 1 190 ? 7.477 22.359 11.516 1 78.44 190 ARG A C 1
ATOM 1464 O O . ARG A 1 190 ? 7.82 23.484 11.156 1 78.44 190 ARG A O 1
ATOM 1471 N N . ARG A 1 191 ? 6.98 22.109 12.617 1 82.44 191 ARG A N 1
ATOM 1472 C CA . ARG A 1 191 ? 6.703 23.172 13.57 1 82.44 191 ARG A CA 1
ATOM 1473 C C . ARG A 1 191 ? 7.891 23.406 14.492 1 82.44 191 ARG A C 1
ATOM 1475 O O . ARG A 1 191 ? 7.773 24.125 15.5 1 82.44 191 ARG A O 1
ATOM 1482 N N . GLY A 1 192 ? 8.961 22.766 14.141 1 83.44 192 GLY A N 1
ATOM 1483 C CA . GLY A 1 192 ? 10.18 22.953 14.914 1 83.44 192 GLY A CA 1
ATOM 1484 C C . GLY A 1 192 ? 10.227 22.094 16.172 1 83.44 192 GLY A C 1
ATOM 1485 O O . GLY A 1 192 ? 11.055 22.328 17.047 1 83.44 192 GLY A O 1
ATOM 1486 N N . ASN A 1 193 ? 9.312 21.156 16.234 1 89.31 193 ASN A N 1
ATOM 1487 C CA . ASN A 1 193 ? 9.258 20.219 17.359 1 89.31 193 ASN A CA 1
ATOM 1488 C C . ASN A 1 193 ? 9.641 18.812 16.938 1 89.31 193 ASN A C 1
ATOM 1490 O O . ASN A 1 193 ? 8.914 18.172 16.172 1 89.31 193 ASN A O 1
ATOM 1494 N N . GLN A 1 194 ? 10.727 18.391 17.391 1 90.56 194 GLN A N 1
ATOM 1495 C CA . GLN A 1 194 ? 11.117 17.016 17.109 1 90.56 194 GLN A CA 1
ATOM 1496 C C . GLN A 1 194 ? 10.602 16.062 18.203 1 90.56 194 GLN A C 1
ATOM 1498 O O . GLN A 1 194 ? 11.062 16.109 19.344 1 90.56 194 GLN A O 1
ATOM 1503 N N . PRO A 1 195 ? 9.711 15.211 17.812 1 95.31 195 PRO A N 1
ATOM 1504 C CA . PRO A 1 195 ? 9.242 14.25 18.812 1 95.31 195 PRO A CA 1
ATOM 1505 C C . PRO A 1 195 ? 10.359 13.367 19.359 1 95.31 195 PRO A C 1
ATOM 1507 O O . PRO A 1 195 ? 11.312 13.07 18.641 1 95.31 195 PRO A O 1
ATOM 1510 N N . ARG A 1 196 ? 10.18 12.977 20.578 1 95.38 196 ARG A N 1
ATOM 1511 C CA . ARG A 1 196 ? 11.18 12.117 21.203 1 95.38 196 ARG A CA 1
ATOM 1512 C C . ARG A 1 196 ? 11.023 10.672 20.734 1 95.38 196 ARG A C 1
ATOM 1514 O O . ARG A 1 196 ? 12.016 9.977 20.516 1 95.38 196 ARG A O 1
ATOM 1521 N N . THR A 1 197 ? 9.75 10.25 20.688 1 96.12 197 THR A N 1
ATOM 1522 C CA . THR A 1 197 ? 9.516 8.859 20.312 1 96.12 197 THR A CA 1
ATOM 1523 C C . THR A 1 197 ? 8.062 8.656 19.891 1 96.12 197 THR A C 1
ATOM 1525 O O . THR A 1 197 ? 7.203 9.492 20.188 1 96.12 197 THR A O 1
ATOM 1528 N N . VAL A 1 198 ? 7.863 7.59 19.141 1 97.44 198 VAL A N 1
ATOM 1529 C CA . VAL A 1 198 ? 6.543 7.062 18.812 1 97.44 198 VAL A CA 1
ATOM 1530 C C . VAL A 1 198 ? 6.406 5.641 19.344 1 97.44 198 VAL A C 1
ATOM 1532 O O . VAL A 1 198 ? 7.316 4.824 19.203 1 97.44 198 VAL A O 1
ATOM 1535 N N . ILE A 1 199 ? 5.32 5.375 20.016 1 96.75 199 ILE A N 1
ATOM 1536 C CA . ILE A 1 199 ? 5.062 4.039 20.547 1 96.75 199 ILE A CA 1
ATOM 1537 C C . ILE A 1 199 ? 3.811 3.459 19.891 1 96.75 199 ILE A C 1
ATOM 1539 O O . ILE A 1 199 ? 2.713 3.998 20.047 1 96.75 199 ILE A O 1
ATOM 1543 N N . VAL A 1 200 ? 3.99 2.35 19.234 1 95.31 200 VAL A N 1
ATOM 1544 C CA . VAL A 1 200 ? 2.908 1.791 18.422 1 95.31 200 VAL A CA 1
ATOM 1545 C C . VAL A 1 200 ? 2.605 0.367 18.891 1 95.31 200 VAL A C 1
ATOM 1547 O O . VAL A 1 200 ? 3.482 -0.499 18.859 1 95.31 200 VAL A O 1
ATOM 1550 N N . LYS A 1 201 ? 1.404 0.16 19.281 1 93.62 201 LYS A N 1
ATOM 1551 C CA . LYS A 1 201 ? 0.942 -1.205 19.516 1 93.62 201 LYS A CA 1
ATOM 1552 C C . LYS A 1 201 ? 0.324 -1.797 18.25 1 93.62 201 LYS A C 1
ATOM 1554 O O . LYS A 1 201 ? -0.789 -1.43 17.859 1 93.62 201 LYS A O 1
ATOM 1559 N N . SER A 1 202 ? 1.035 -2.65 17.656 1 91.19 202 SER A N 1
ATOM 1560 C CA . SER A 1 202 ? 0.617 -3.275 16.406 1 91.19 202 SER A CA 1
ATOM 1561 C C . SER A 1 202 ? 1.397 -4.559 16.141 1 91.19 202 SER A C 1
ATOM 1563 O O . SER A 1 202 ? 2.627 -4.539 16.047 1 91.19 202 SER A O 1
ATOM 1565 N N . LYS A 1 203 ? 0.651 -5.617 15.961 1 87.5 203 LYS A N 1
ATOM 1566 C CA . LYS A 1 203 ? 1.298 -6.891 15.664 1 87.5 203 LYS A CA 1
ATOM 1567 C C . LYS A 1 203 ? 2.01 -6.836 14.312 1 87.5 203 LYS A C 1
ATOM 1569 O O . LYS A 1 203 ? 3.141 -7.309 14.18 1 87.5 203 LYS A O 1
ATOM 1574 N N . THR A 1 204 ? 1.38 -6.25 13.359 1 85.94 204 THR A N 1
ATOM 1575 C CA . THR A 1 204 ? 1.919 -6.23 12.008 1 85.94 204 THR A CA 1
ATOM 1576 C C . THR A 1 204 ? 3.141 -5.32 11.922 1 85.94 204 THR A C 1
ATOM 1578 O O . THR A 1 204 ? 4.133 -5.66 11.281 1 85.94 204 THR A O 1
ATOM 1581 N N . ILE A 1 205 ? 3.104 -4.203 12.602 1 90.62 205 ILE A N 1
ATOM 1582 C CA . ILE A 1 205 ? 4.238 -3.289 12.562 1 90.62 205 ILE A CA 1
ATOM 1583 C C . ILE A 1 205 ? 5.402 -3.871 13.359 1 90.62 205 ILE A C 1
ATOM 1585 O O . ILE A 1 205 ? 6.566 -3.695 12.992 1 90.62 205 ILE A O 1
ATOM 1589 N N . ASN A 1 206 ? 5.051 -4.512 14.43 1 89.94 206 ASN A N 1
ATOM 1590 C CA . ASN A 1 206 ? 6.102 -5.184 15.195 1 89.94 206 ASN A CA 1
ATOM 1591 C C . ASN A 1 206 ? 6.785 -6.27 14.367 1 89.94 206 ASN A C 1
ATOM 1593 O O . ASN A 1 206 ? 8.008 -6.398 14.398 1 89.94 206 ASN A O 1
ATOM 1597 N N . SER A 1 207 ? 5.977 -7.027 13.695 1 85.94 207 SER A N 1
ATOM 1598 C CA . SER A 1 207 ? 6.539 -8.039 12.797 1 85.94 207 SER A CA 1
ATOM 1599 C C . SER A 1 207 ? 7.438 -7.402 11.742 1 85.94 207 SER A C 1
ATOM 1601 O O . SER A 1 207 ? 8.523 -7.914 11.453 1 85.94 207 SER A O 1
ATOM 1603 N N . LEU A 1 208 ? 7.008 -6.316 11.234 1 86.81 208 LEU A N 1
ATOM 1604 C CA . LEU A 1 208 ? 7.809 -5.578 10.266 1 86.81 208 LEU A CA 1
ATOM 1605 C C . LEU A 1 208 ? 9.125 -5.121 10.883 1 86.81 208 LEU A C 1
ATOM 1607 O O . LEU A 1 208 ? 10.188 -5.27 10.281 1 86.81 208 LEU A O 1
ATOM 1611 N N . ALA A 1 209 ? 9.047 -4.602 12.055 1 86.69 209 ALA A N 1
ATOM 1612 C CA . ALA A 1 209 ? 10.227 -4.09 12.742 1 86.69 209 ALA A CA 1
ATOM 1613 C C . ALA A 1 209 ? 11.242 -5.199 12.984 1 86.69 209 ALA A C 1
ATOM 1615 O O . ALA A 1 209 ? 12.453 -4.961 12.93 1 86.69 209 ALA A O 1
ATOM 1616 N N . ARG A 1 210 ? 10.781 -6.328 13.18 1 81.88 210 ARG A N 1
ATOM 1617 C CA . ARG A 1 210 ? 11.656 -7.461 13.453 1 81.88 210 ARG A CA 1
ATOM 1618 C C . ARG A 1 210 ? 12.273 -7.996 12.156 1 81.88 210 ARG A C 1
ATOM 1620 O O . ARG A 1 210 ? 13.375 -8.539 12.172 1 81.88 210 ARG A O 1
ATOM 1627 N N . ARG A 1 211 ? 11.547 -7.758 11.125 1 79.19 211 ARG A N 1
ATOM 1628 C CA . ARG A 1 211 ? 11.969 -8.344 9.859 1 79.19 211 ARG A CA 1
ATOM 1629 C C . ARG A 1 211 ? 12.805 -7.352 9.047 1 79.19 211 ARG A C 1
ATOM 1631 O O . ARG A 1 211 ? 13.648 -7.754 8.25 1 79.19 211 ARG A O 1
ATOM 1638 N N . LEU A 1 212 ? 12.57 -6.125 9.211 1 76.69 212 LEU A N 1
ATOM 1639 C CA . LEU A 1 212 ? 13.281 -5.094 8.461 1 76.69 212 LEU A CA 1
ATOM 1640 C C . LEU A 1 212 ? 14.594 -4.727 9.156 1 76.69 212 LEU A C 1
ATOM 1642 O O . LEU A 1 212 ? 14.586 -4.047 10.18 1 76.69 212 LEU A O 1
ATOM 1646 N N . ILE A 1 213 ? 15.656 -5.199 8.602 1 63 213 ILE A N 1
ATOM 1647 C CA . ILE A 1 213 ? 16.938 -5 9.258 1 63 213 ILE A CA 1
ATOM 1648 C C . ILE A 1 213 ? 17.859 -4.188 8.352 1 63 213 ILE A C 1
ATOM 1650 O O . ILE A 1 213 ? 17.969 -4.469 7.156 1 63 213 ILE A O 1
ATOM 1654 N N . HIS A 1 214 ? 18.234 -3.047 8.961 1 56.16 214 HIS A N 1
ATOM 1655 C CA . HIS A 1 214 ? 19.234 -2.25 8.25 1 56.16 214 HIS A CA 1
ATOM 1656 C C . HIS A 1 214 ? 20.578 -2.969 8.195 1 56.16 214 HIS A C 1
ATOM 1658 O O . HIS A 1 214 ? 21.016 -3.541 9.195 1 56.16 214 HIS A O 1
ATOM 1664 N N . SER A 1 215 ? 21.031 -3.006 7.031 1 47.09 215 SER A N 1
ATOM 1665 C CA . SER A 1 215 ? 22.297 -3.713 6.824 1 47.09 215 SER A CA 1
ATOM 1666 C C . SER A 1 215 ? 23.375 -3.205 7.77 1 47.09 215 SER A C 1
ATOM 1668 O O . SER A 1 215 ? 24.234 -3.969 8.195 1 47.09 215 SER A O 1
ATOM 1670 N N . GLN A 1 216 ? 23.359 -1.82 8.047 1 42.22 216 GLN A N 1
ATOM 1671 C CA . GLN A 1 216 ? 24.375 -1.278 8.938 1 42.22 216 GLN A CA 1
ATOM 1672 C C . GLN A 1 216 ? 24.328 -1.94 10.312 1 42.22 216 GLN A C 1
ATOM 1674 O O . GLN A 1 216 ? 25.344 -2.115 10.969 1 42.22 216 GLN A O 1
ATOM 1679 N N . ARG A 1 217 ? 23.109 -2.084 10.789 1 40.84 217 ARG A N 1
ATOM 1680 C CA . ARG A 1 217 ? 23 -2.76 12.078 1 40.84 217 ARG A CA 1
ATOM 1681 C C . ARG A 1 217 ? 23.641 -4.145 12.023 1 40.84 217 ARG A C 1
ATOM 1683 O O . ARG A 1 217 ? 24 -4.707 13.055 1 40.84 217 ARG A O 1
ATOM 1690 N N . LEU A 1 218 ? 23.594 -4.66 10.922 1 38.38 218 LEU A N 1
ATOM 1691 C CA . LEU A 1 218 ? 24.328 -5.914 10.781 1 38.38 218 LEU A CA 1
ATOM 1692 C C . LEU A 1 218 ? 25.812 -5.695 10.977 1 38.38 218 LEU A C 1
ATOM 1694 O O . LEU A 1 218 ? 26.547 -6.613 11.375 1 38.38 218 LEU A O 1
ATOM 1698 N N . GLN A 1 219 ? 26.266 -4.391 10.664 1 33.81 219 GLN A N 1
ATOM 1699 C CA . GLN A 1 219 ? 27.703 -4.156 10.773 1 33.81 219 GLN A CA 1
ATOM 1700 C C . GLN A 1 219 ? 28.109 -3.912 12.219 1 33.81 219 GLN A C 1
ATOM 1702 O O . GLN A 1 219 ? 29.297 -3.939 12.547 1 33.81 219 GLN A O 1
ATOM 1707 N N . ASP A 1 220 ? 27.406 -3.166 12.977 1 32.25 220 ASP A N 1
ATOM 1708 C CA . ASP A 1 220 ? 28 -2.596 14.18 1 32.25 220 ASP A CA 1
ATOM 1709 C C . ASP A 1 220 ? 28.469 -3.693 15.133 1 32.25 220 ASP A C 1
ATOM 1711 O O . ASP A 1 220 ? 29.188 -3.418 16.094 1 32.25 220 ASP A O 1
ATOM 1715 N N . GLY A 1 221 ? 28.766 -4.938 15.359 1 31.56 221 GLY A N 1
ATOM 1716 C CA . GLY A 1 221 ? 29.547 -5.887 16.141 1 31.56 221 GLY A CA 1
ATOM 1717 C C . GLY A 1 221 ? 29.25 -7.332 15.781 1 31.56 221 GLY A C 1
ATOM 1718 O O . GLY A 1 221 ? 30.156 -8.164 15.766 1 31.56 221 GLY A O 1
ATOM 1719 N N . SER A 1 222 ? 28.75 -8.57 15.914 1 29.05 222 SER A N 1
ATOM 1720 C CA . SER A 1 222 ? 29.703 -9.656 15.68 1 29.05 222 SER A CA 1
ATOM 1721 C C . SER A 1 222 ? 30.25 -9.617 14.258 1 29.05 222 SER A C 1
ATOM 1723 O O . SER A 1 222 ? 31.359 -10.078 14 1 29.05 222 SER A O 1
ATOM 1725 N N . ILE A 1 223 ? 29.641 -9.828 13.031 1 29.19 223 ILE A N 1
ATOM 1726 C CA . ILE A 1 223 ? 30.281 -9.594 11.742 1 29.19 223 ILE A CA 1
ATOM 1727 C C . ILE A 1 223 ? 30.266 -8.102 11.414 1 29.19 223 ILE A C 1
ATOM 1729 O O . ILE A 1 223 ? 29.203 -7.512 11.242 1 29.19 223 ILE A O 1
ATOM 1733 N N . GLN A 1 224 ? 31.109 -7.215 12.07 1 29.72 224 GLN A N 1
ATOM 1734 C CA . GLN 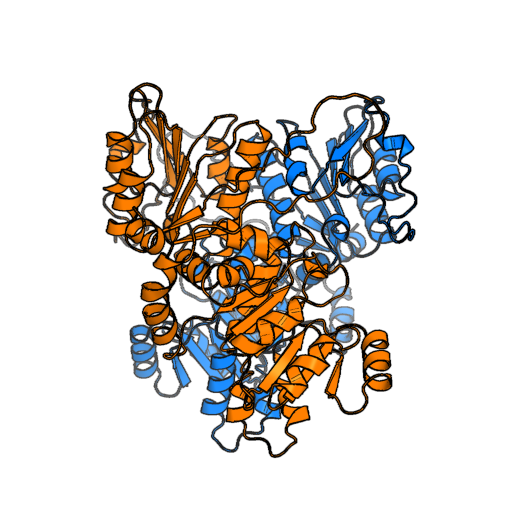A 1 224 ? 31.562 -5.855 11.797 1 29.72 224 GLN A CA 1
ATOM 1735 C C . GLN A 1 224 ? 31.766 -5.633 10.305 1 29.72 224 GLN A C 1
ATOM 1737 O O . GLN A 1 224 ? 32.906 -5.598 9.828 1 29.72 224 GLN A O 1
ATOM 1742 N N . ARG A 1 225 ? 31.484 -6.453 9.359 1 29.36 225 ARG A N 1
ATOM 1743 C CA . ARG A 1 225 ? 32.094 -5.957 8.125 1 29.36 225 ARG A CA 1
ATOM 1744 C C . ARG A 1 225 ? 31.734 -4.492 7.891 1 29.36 225 ARG A C 1
ATOM 1746 O O . ARG A 1 225 ? 30.609 -4.062 8.211 1 29.36 225 ARG A O 1
ATOM 1753 N N . ASN A 1 226 ? 32.688 -3.523 8.164 1 27.75 226 ASN A N 1
ATOM 1754 C CA . ASN A 1 226 ? 32.781 -2.15 7.68 1 27.75 226 ASN A CA 1
ATOM 1755 C C . ASN A 1 226 ? 31.984 -1.95 6.398 1 27.75 226 ASN A C 1
ATOM 1757 O O . ASN A 1 226 ? 32.438 -2.301 5.312 1 27.75 226 ASN A O 1
ATOM 1761 N N . LEU A 1 227 ? 30.844 -2.293 6.41 1 29.92 227 LEU A N 1
ATOM 1762 C CA . LEU A 1 227 ? 30.203 -1.893 5.168 1 29.92 227 LEU A CA 1
ATOM 1763 C C . LEU A 1 227 ? 30.406 -0.407 4.898 1 29.92 227 LEU A C 1
ATOM 1765 O O . LEU A 1 227 ? 29.719 0.438 5.473 1 29.92 227 LEU A O 1
ATOM 1769 N N . LYS A 1 228 ? 31.719 0.153 5.055 1 27.91 228 LYS A N 1
ATOM 1770 C CA . LYS A 1 228 ? 32.25 1.5 4.848 1 27.91 228 LYS A CA 1
ATOM 1771 C C . LYS A 1 228 ? 31.344 2.299 3.898 1 27.91 228 LYS A C 1
ATOM 1773 O O . LYS A 1 228 ? 30.797 3.33 4.281 1 27.91 228 LYS A O 1
ATOM 1778 N N . ALA A 1 229 ? 31.969 2.836 2.723 1 27.5 229 ALA A N 1
ATOM 1779 C CA . ALA A 1 229 ? 31.625 3.938 1.826 1 27.5 229 ALA A CA 1
ATOM 1780 C C . ALA A 1 229 ? 30.297 3.682 1.129 1 27.5 229 ALA A C 1
ATOM 1782 O O . ALA A 1 229 ? 29.938 2.535 0.845 1 27.5 229 ALA A O 1
ATOM 1783 N N . PRO A 1 230 ? 29.109 4.387 1.488 1 32.59 230 PRO A N 1
ATOM 1784 C CA . PRO A 1 230 ? 28.141 4.402 0.399 1 32.59 230 PRO A CA 1
ATOM 1785 C C . PRO A 1 230 ? 28.75 4.086 -0.958 1 32.59 230 PRO A C 1
ATOM 1787 O O . PRO A 1 230 ? 29.578 4.852 -1.458 1 32.59 230 PRO A O 1
ATOM 1790 N N . ALA A 1 231 ? 29.484 3.025 -1.094 1 31 231 ALA A N 1
ATOM 1791 C CA . ALA A 1 231 ? 30.203 2.896 -2.357 1 31 231 ALA A CA 1
ATOM 1792 C C . ALA A 1 231 ? 29.344 3.367 -3.529 1 31 231 ALA A C 1
ATOM 1794 O O . ALA A 1 231 ? 28.234 2.877 -3.725 1 31 231 ALA A O 1
ATOM 1795 N N . ARG A 1 232 ? 29.281 4.578 -3.795 1 32.75 232 ARG A N 1
ATOM 1796 C CA . ARG A 1 232 ? 28.75 5.066 -5.059 1 32.75 232 ARG A CA 1
ATOM 1797 C C . ARG A 1 232 ? 28.656 3.939 -6.086 1 32.75 232 ARG A C 1
ATOM 1799 O O . ARG A 1 232 ? 27.953 4.07 -7.094 1 32.75 232 ARG A O 1
ATOM 1806 N N . ASP A 1 233 ? 29.578 2.982 -6.066 1 33.53 233 ASP A N 1
ATOM 1807 C CA . ASP A 1 233 ? 29.797 2.012 -7.137 1 33.53 233 ASP A CA 1
ATOM 1808 C C . ASP A 1 233 ? 29.156 0.668 -6.801 1 33.53 233 ASP A C 1
ATOM 1810 O O . ASP A 1 233 ? 29.781 -0.383 -6.973 1 33.53 233 ASP A O 1
ATOM 1814 N N . GLY A 1 234 ? 27.828 0.369 -6.387 1 43.06 234 GLY A N 1
ATOM 1815 C CA . GLY A 1 234 ? 27.078 -0.883 -6.395 1 43.06 234 GLY A CA 1
ATOM 1816 C C . GLY A 1 234 ? 27.609 -1.892 -5.387 1 43.06 234 GLY A C 1
ATOM 1817 O O . GLY A 1 234 ? 27.203 -3.059 -5.406 1 43.06 234 GLY A O 1
ATOM 1818 N N . LYS A 1 235 ? 28.484 -1.72 -4.48 1 42.59 235 LYS A N 1
ATOM 1819 C CA . LYS A 1 235 ? 29.234 -2.721 -3.73 1 42.59 235 LYS A CA 1
ATOM 1820 C C . LYS A 1 235 ? 28.422 -3.256 -2.557 1 42.59 235 LYS A C 1
ATOM 1822 O O . LYS A 1 235 ? 28.484 -4.441 -2.232 1 42.59 235 LYS A O 1
ATOM 1827 N N . PRO A 1 236 ? 27.844 -2.508 -1.746 1 45.75 236 PRO A N 1
ATOM 1828 C CA . PRO A 1 236 ? 27.219 -3.1 -0.562 1 45.75 236 PRO A CA 1
ATOM 1829 C C . PRO A 1 236 ? 26.156 -4.145 -0.913 1 45.75 236 PRO A C 1
ATOM 1831 O O . PRO A 1 236 ? 26.016 -5.145 -0.207 1 45.75 236 PRO A O 1
ATOM 1834 N N . TYR A 1 237 ? 25.25 -3.875 -1.827 1 52.72 237 TYR A N 1
ATOM 1835 C CA . TYR A 1 237 ? 24.297 -4.852 -2.359 1 52.72 237 TYR A CA 1
ATOM 1836 C C . TYR A 1 237 ? 24.984 -6.203 -2.574 1 52.72 237 TYR A C 1
ATOM 1838 O O . TYR A 1 237 ? 24.375 -7.25 -2.357 1 52.72 237 TYR A O 1
ATOM 1846 N N . ILE A 1 238 ? 26.234 -6.211 -2.809 1 48.22 238 ILE A N 1
ATOM 1847 C CA . ILE A 1 238 ? 27.031 -7.387 -3.131 1 48.22 238 ILE A CA 1
ATOM 1848 C C . ILE A 1 238 ? 27.469 -8.078 -1.843 1 48.22 238 ILE A C 1
ATOM 1850 O O . ILE A 1 238 ? 27.531 -9.312 -1.778 1 48.22 238 ILE A O 1
ATOM 1854 N N . VAL A 1 239 ? 27.75 -7.281 -0.874 1 45.97 239 VAL A N 1
ATOM 1855 C CA . VAL A 1 239 ? 28.391 -7.828 0.315 1 45.97 239 VAL A CA 1
ATOM 1856 C C . VAL A 1 239 ? 27.375 -8.625 1.132 1 45.97 239 VAL A C 1
ATOM 1858 O O . VAL A 1 239 ? 27.75 -9.492 1.926 1 45.97 239 VAL A O 1
ATOM 1861 N N . ALA A 1 240 ? 26.078 -8.211 1.079 1 49.47 240 ALA A N 1
ATOM 1862 C CA . ALA A 1 240 ? 25.094 -8.945 1.865 1 49.47 240 ALA A CA 1
ATOM 1863 C C . ALA A 1 240 ? 25.031 -10.406 1.434 1 49.47 240 ALA A C 1
ATOM 1865 O O . ALA A 1 240 ? 24.484 -11.25 2.152 1 49.47 240 ALA A O 1
ATOM 1866 N N . SER A 1 241 ? 25.703 -10.805 0.306 1 51.44 241 SER A N 1
ATOM 1867 C CA . SER A 1 241 ? 25.547 -12.039 -0.462 1 51.44 241 SER A CA 1
ATOM 1868 C C . SER A 1 241 ? 26 -13.25 0.34 1 51.44 241 SER A C 1
ATOM 1870 O O . SER A 1 241 ? 25.297 -14.258 0.402 1 51.44 241 SER A O 1
ATOM 1872 N N . PRO A 1 242 ? 27.047 -13.031 1.03 1 50.53 242 PRO A N 1
ATOM 1873 C CA . PRO A 1 242 ? 27.484 -14.297 1.621 1 50.53 242 PRO A CA 1
ATOM 1874 C C . PRO A 1 242 ? 26.594 -14.758 2.77 1 50.53 242 PRO A C 1
ATOM 1876 O O . PRO A 1 242 ? 26.5 -15.953 3.047 1 50.53 242 PRO A O 1
ATOM 1879 N N . HIS A 1 243 ? 25.859 -13.844 3.242 1 59.12 243 HIS A N 1
ATOM 1880 C CA . HIS A 1 243 ? 25.062 -14.242 4.398 1 59.12 243 HIS A CA 1
ATOM 1881 C C . HIS A 1 243 ? 23.625 -14.578 3.998 1 59.12 243 HIS A C 1
ATOM 1883 O O . HIS A 1 243 ? 22.938 -15.297 4.715 1 59.12 243 HIS A O 1
ATOM 1889 N N . ALA A 1 244 ? 23.391 -14.242 2.822 1 72.06 244 ALA A N 1
ATOM 1890 C CA . ALA A 1 244 ? 21.984 -14.406 2.479 1 72.06 244 ALA A CA 1
ATOM 1891 C C . ALA A 1 244 ? 21.781 -15.562 1.502 1 72.06 244 ALA A C 1
ATOM 1893 O O . ALA A 1 244 ? 20.688 -16.125 1.406 1 72.06 244 ALA A O 1
ATOM 1894 N N . ILE A 1 245 ? 22.922 -16.016 0.96 1 84.19 245 ILE A N 1
ATOM 1895 C CA . ILE A 1 245 ? 22.75 -16.922 -0.173 1 84.19 245 ILE A CA 1
ATOM 1896 C C . ILE A 1 245 ? 23.406 -18.281 0.141 1 84.19 245 ILE A C 1
ATOM 1898 O O . ILE A 1 245 ? 24.5 -18.328 0.709 1 84.19 245 ILE A O 1
ATOM 1902 N N . LYS A 1 246 ? 22.781 -19.328 -0.227 1 87 246 LYS A N 1
ATOM 1903 C CA . LYS A 1 246 ? 23.297 -20.703 -0.216 1 87 246 LYS A CA 1
ATOM 1904 C C . LYS A 1 246 ? 23.484 -21.234 -1.635 1 87 246 LYS A C 1
ATOM 1906 O O . LYS A 1 246 ? 22.781 -20.812 -2.557 1 87 246 LYS A O 1
ATOM 1911 N N . PRO A 1 247 ? 24.453 -22.125 -1.836 1 92.5 247 PRO A N 1
ATOM 1912 C CA . PRO A 1 247 ? 24.75 -22.641 -3.172 1 92.5 247 PRO A CA 1
ATOM 1913 C C . PRO A 1 247 ? 23.562 -23.328 -3.828 1 92.5 247 PRO A C 1
ATOM 1915 O O . PRO A 1 247 ? 23.516 -23.469 -5.051 1 92.5 247 PRO A O 1
ATOM 1918 N N . THR A 1 248 ? 22.594 -23.734 -3.064 1 95.5 248 THR A N 1
ATOM 1919 C CA . THR A 1 248 ? 21.438 -24.453 -3.609 1 95.5 248 THR A CA 1
ATOM 1920 C C . THR A 1 248 ? 20.297 -23.484 -3.877 1 95.5 248 THR A C 1
ATOM 1922 O O . THR A 1 248 ? 19.234 -23.891 -4.375 1 95.5 248 THR A O 1
ATOM 1925 N N . ASP A 1 249 ? 20.469 -22.219 -3.582 1 94.81 249 ASP A N 1
ATOM 1926 C CA . ASP A 1 249 ? 19.375 -21.25 -3.613 1 94.81 249 ASP A CA 1
ATOM 1927 C C . ASP A 1 249 ? 19 -20.906 -5.051 1 94.81 249 ASP A C 1
ATOM 1929 O O . ASP A 1 249 ? 19.859 -20.766 -5.914 1 94.81 249 ASP A O 1
ATOM 1933 N N . GLU A 1 250 ? 17.719 -20.844 -5.281 1 97.38 250 GLU A N 1
ATOM 1934 C CA . GLU A 1 250 ? 17.141 -20.25 -6.484 1 97.38 250 GLU A CA 1
ATOM 1935 C C . GLU A 1 250 ? 16.812 -18.781 -6.27 1 97.38 250 GLU A C 1
ATOM 1937 O O . GLU A 1 250 ? 15.977 -18.438 -5.426 1 97.38 250 GLU A O 1
ATOM 1942 N N . CYS A 1 251 ? 17.453 -17.891 -7.039 1 96.19 251 CYS A N 1
ATOM 1943 C CA . CYS A 1 251 ? 17.391 -16.469 -6.742 1 96.19 251 CYS A CA 1
ATOM 1944 C C . CYS A 1 251 ? 16.844 -15.695 -7.938 1 96.19 251 CYS A C 1
ATOM 1946 O O . CYS A 1 251 ? 16.906 -16.172 -9.07 1 96.19 251 CYS A O 1
ATOM 1948 N N . ILE A 1 252 ? 16.297 -14.547 -7.656 1 97.69 252 ILE A N 1
ATOM 1949 C CA . ILE A 1 252 ? 15.859 -13.594 -8.664 1 97.69 252 ILE A CA 1
ATOM 1950 C C . ILE A 1 252 ? 16.219 -12.18 -8.227 1 97.69 252 ILE A C 1
ATOM 1952 O O . ILE A 1 252 ? 16.172 -11.852 -7.039 1 97.69 252 ILE A O 1
ATOM 1956 N N . GLU A 1 253 ? 16.672 -11.359 -9.133 1 95.06 253 GLU A N 1
ATOM 1957 C CA . GLU A 1 253 ? 16.938 -9.945 -8.867 1 95.06 253 GLU A CA 1
ATOM 1958 C C . GLU A 1 253 ? 16.031 -9.039 -9.688 1 95.06 253 GLU A C 1
ATOM 1960 O O . GLU A 1 253 ? 16.047 -9.086 -10.922 1 95.06 253 GLU A O 1
ATOM 1965 N N . ILE A 1 254 ? 15.32 -8.258 -9.023 1 94.94 254 ILE A N 1
ATOM 1966 C CA . ILE A 1 254 ? 14.445 -7.27 -9.648 1 94.94 254 ILE A CA 1
ATOM 1967 C C . ILE A 1 254 ? 15.172 -5.93 -9.766 1 94.94 254 ILE A C 1
ATOM 1969 O O . ILE A 1 254 ? 15.656 -5.395 -8.766 1 94.94 254 ILE A O 1
ATOM 1973 N N . GLY A 1 255 ? 15.125 -5.32 -10.906 1 92.06 255 GLY A N 1
ATOM 1974 C CA . GLY A 1 255 ? 15.953 -4.152 -11.172 1 92.06 255 GLY A CA 1
ATOM 1975 C C . GLY A 1 255 ? 17.422 -4.484 -11.344 1 92.06 255 GLY A C 1
ATOM 1976 O O . GLY A 1 255 ? 18.281 -3.867 -10.711 1 92.06 255 GLY A O 1
ATOM 1977 N N . CYS A 1 256 ? 17.703 -5.422 -12.266 1 92.88 256 CYS A N 1
ATOM 1978 C CA . CYS A 1 256 ? 19.047 -5.996 -12.352 1 92.88 256 CYS A CA 1
ATOM 1979 C C . CYS A 1 256 ? 19.969 -5.094 -13.156 1 92.88 256 CYS A C 1
ATOM 1981 O O . CYS A 1 256 ? 21.188 -5.258 -13.117 1 92.88 256 CYS A O 1
ATOM 1983 N N . PHE A 1 257 ? 19.391 -4.199 -14 1 89.94 257 PHE A N 1
ATOM 1984 C CA . PHE A 1 257 ? 20.156 -3.305 -14.867 1 89.94 257 PHE A CA 1
ATOM 1985 C C . PHE A 1 257 ? 21.156 -4.09 -15.711 1 89.94 257 PHE A C 1
ATOM 1987 O O . PHE A 1 257 ? 20.766 -5 -16.453 1 89.94 257 PHE A O 1
ATOM 1994 N N . SER A 1 258 ? 22.516 -3.814 -15.5 1 89 258 SER A N 1
ATOM 1995 C CA . SER A 1 258 ? 23.5 -4.461 -16.344 1 89 258 SER A CA 1
ATOM 1996 C C . SER A 1 258 ? 23.812 -5.871 -15.867 1 89 258 SER A C 1
ATOM 1998 O O . SER A 1 258 ? 24.516 -6.629 -16.547 1 89 258 SER A O 1
ATOM 2000 N N . GLY A 1 259 ? 23.406 -6.27 -14.766 1 91.81 259 GLY A N 1
ATOM 2001 C CA . GLY A 1 259 ? 23.5 -7.645 -14.305 1 91.81 259 GLY A CA 1
ATOM 2002 C C . GLY A 1 259 ? 24.734 -7.902 -13.461 1 91.81 259 GLY A C 1
ATOM 2003 O O . GLY A 1 259 ? 25.141 -9.055 -13.281 1 91.81 259 GLY A O 1
ATOM 2004 N N . ARG A 1 260 ? 25.375 -6.867 -12.953 1 88.31 260 ARG A N 1
ATOM 2005 C CA . ARG A 1 260 ? 26.562 -7.043 -12.117 1 88.31 260 ARG A CA 1
ATOM 2006 C C . ARG A 1 260 ? 26.234 -7.84 -10.859 1 88.31 260 ARG A C 1
ATOM 2008 O O . ARG A 1 260 ? 26.906 -8.828 -10.547 1 88.31 260 ARG A O 1
ATOM 2015 N N . THR A 1 261 ? 25.203 -7.434 -10.18 1 87.69 261 THR A N 1
ATOM 2016 C CA . THR A 1 261 ? 24.781 -8.148 -8.977 1 87.69 261 THR A CA 1
ATOM 2017 C C . THR A 1 261 ? 24.234 -9.523 -9.328 1 87.69 261 THR A C 1
ATOM 2019 O O . THR A 1 261 ? 24.484 -10.5 -8.617 1 87.69 261 THR A O 1
ATOM 2022 N N . THR A 1 262 ? 23.516 -9.602 -10.367 1 93.88 262 THR A N 1
ATOM 2023 C CA . THR A 1 262 ? 23 -10.891 -10.82 1 93.88 262 THR A CA 1
ATOM 2024 C C . THR A 1 262 ? 24.125 -11.898 -11 1 93.88 262 THR A C 1
ATOM 2026 O O . THR A 1 262 ? 24 -13.055 -10.586 1 93.88 262 THR A O 1
ATOM 2029 N N . ASN A 1 263 ? 25.188 -11.445 -11.578 1 93.19 263 ASN A N 1
ATOM 2030 C CA . ASN A 1 263 ? 26.344 -12.305 -11.805 1 93.19 263 ASN A CA 1
ATOM 2031 C C . ASN A 1 263 ? 26.938 -12.812 -10.492 1 93.19 263 ASN A C 1
ATOM 2033 O O . ASN A 1 263 ? 27.219 -14 -10.352 1 93.19 263 ASN A O 1
ATOM 2037 N N . LEU A 1 264 ? 27.125 -11.93 -9.578 1 88.62 264 LEU A N 1
ATOM 2038 C CA . LEU A 1 264 ? 27.688 -12.281 -8.289 1 88.62 264 LEU A CA 1
ATOM 2039 C C . LEU A 1 264 ? 26.797 -13.281 -7.555 1 88.62 264 LEU A C 1
ATOM 2041 O O . LEU A 1 264 ? 27.281 -14.25 -6.973 1 88.62 264 LEU A O 1
ATOM 2045 N N . VAL A 1 265 ? 25.5 -13.109 -7.57 1 90.88 265 VAL A N 1
ATOM 2046 C CA . VAL A 1 265 ? 24.547 -13.992 -6.902 1 90.88 265 VAL A CA 1
ATOM 2047 C C . VAL A 1 265 ? 24.516 -15.344 -7.609 1 90.88 265 VAL A C 1
ATOM 2049 O O . VAL A 1 265 ? 24.484 -16.391 -6.961 1 90.88 265 VAL A O 1
ATOM 2052 N N . ASP A 1 266 ? 24.531 -15.312 -8.898 1 93.94 266 ASP A N 1
ATOM 2053 C CA . ASP A 1 266 ? 24.484 -16.531 -9.695 1 93.94 266 ASP A CA 1
ATOM 2054 C C . ASP A 1 266 ? 25.688 -17.422 -9.398 1 93.94 266 ASP A C 1
ATOM 2056 O O . ASP A 1 266 ? 25.578 -18.656 -9.375 1 93.94 266 ASP A O 1
ATOM 2060 N N . GLU A 1 267 ? 26.828 -16.812 -9.141 1 91.88 267 GLU A N 1
ATOM 2061 C CA . GLU A 1 267 ? 28.047 -17.547 -8.844 1 91.88 267 GLU A CA 1
ATOM 2062 C C . GLU A 1 267 ? 27.969 -18.234 -7.48 1 91.88 267 GLU A C 1
ATOM 2064 O O . GLU A 1 267 ? 28.578 -19.281 -7.262 1 91.88 267 GLU A O 1
ATOM 2069 N N . ALA A 1 268 ? 27.203 -17.609 -6.629 1 89.12 268 ALA A N 1
ATOM 2070 C CA . ALA A 1 268 ? 27.156 -18.094 -5.25 1 89.12 268 ALA A CA 1
ATOM 2071 C C . ALA A 1 268 ? 25.953 -19 -5.023 1 89.12 268 ALA A C 1
ATOM 2073 O O . ALA A 1 268 ? 25.875 -19.703 -4.023 1 89.12 268 ALA A O 1
ATOM 2074 N N . ALA A 1 269 ? 24.984 -19.016 -5.93 1 93.88 269 ALA A N 1
ATOM 2075 C CA . ALA A 1 269 ? 23.734 -19.734 -5.785 1 93.88 269 ALA A CA 1
ATOM 2076 C C . ALA A 1 269 ? 23.578 -20.797 -6.863 1 93.88 269 ALA A C 1
ATOM 2078 O O . ALA A 1 269 ? 24.469 -20.984 -7.691 1 93.88 269 ALA A O 1
ATOM 2079 N N . ARG A 1 270 ? 22.453 -21.562 -6.801 1 96.38 270 ARG A N 1
ATOM 2080 C CA . ARG A 1 270 ? 22.156 -22.484 -7.898 1 96.38 270 ARG A CA 1
ATOM 2081 C C . ARG A 1 270 ? 21.984 -21.734 -9.211 1 96.38 270 ARG A C 1
ATOM 2083 O O . ARG A 1 270 ? 22.484 -22.156 -10.25 1 96.38 270 ARG A O 1
ATOM 2090 N N . TYR A 1 271 ? 21.156 -20.641 -9.094 1 96.88 271 TYR A N 1
ATOM 2091 C CA . TYR A 1 271 ? 21.047 -19.719 -10.211 1 96.88 271 TYR A CA 1
ATOM 2092 C C . TYR A 1 271 ? 20.453 -18.391 -9.758 1 96.88 271 TYR A C 1
ATOM 2094 O O . TYR A 1 271 ? 19.969 -18.266 -8.625 1 96.88 271 TYR A O 1
ATOM 2102 N N . CYS A 1 272 ? 20.547 -17.391 -10.648 1 97 272 CYS A N 1
ATOM 2103 C CA . CYS A 1 272 ? 19.875 -16.109 -10.438 1 97 272 CYS A CA 1
ATOM 2104 C C . CYS A 1 272 ? 19.312 -15.57 -11.742 1 97 272 CYS A C 1
ATOM 2106 O O . CYS A 1 272 ? 20.016 -15.453 -12.742 1 97 272 CYS A O 1
ATOM 2108 N N . ILE A 1 273 ? 18.047 -15.297 -11.695 1 98.5 273 ILE A N 1
ATOM 2109 C CA . ILE A 1 273 ? 17.406 -14.656 -12.836 1 98.5 273 ILE A CA 1
ATOM 2110 C C . ILE A 1 273 ? 17.438 -13.133 -12.656 1 98.5 273 ILE A C 1
ATOM 2112 O O . ILE A 1 273 ? 17.062 -12.617 -11.609 1 98.5 273 ILE A O 1
ATOM 2116 N N . GLY A 1 274 ? 17.953 -12.43 -13.617 1 97.88 274 GLY A N 1
ATOM 2117 C CA . GLY A 1 274 ? 17.906 -10.977 -13.609 1 97.88 274 GLY A CA 1
ATOM 2118 C C . GLY A 1 274 ? 16.719 -10.414 -14.352 1 97.88 274 GLY A C 1
ATOM 2119 O O . GLY A 1 274 ? 16.453 -10.797 -15.492 1 97.88 274 GLY A O 1
ATOM 2120 N N . VAL A 1 275 ? 16.016 -9.5 -13.727 1 97.5 275 VAL A N 1
ATOM 2121 C CA . VAL A 1 275 ? 14.812 -8.922 -14.312 1 97.5 275 VAL A CA 1
ATOM 2122 C C . VAL A 1 275 ? 14.914 -7.398 -14.297 1 97.5 275 VAL A C 1
ATOM 2124 O O . VAL A 1 275 ? 15.352 -6.809 -13.305 1 97.5 275 VAL A O 1
ATOM 2127 N N . ASP A 1 276 ? 14.539 -6.777 -15.359 1 94.06 276 ASP A N 1
ATOM 2128 C CA . ASP A 1 276 ? 14.414 -5.324 -15.453 1 94.06 276 ASP A CA 1
ATOM 2129 C C . ASP A 1 276 ? 13.266 -4.938 -16.375 1 94.06 276 ASP A C 1
ATOM 2131 O O . ASP A 1 276 ? 12.945 -5.672 -17.312 1 94.06 276 ASP A O 1
ATOM 2135 N N . ILE A 1 277 ? 12.742 -3.791 -16.172 1 91.25 277 ILE A N 1
ATOM 2136 C CA . ILE A 1 277 ? 11.562 -3.373 -16.922 1 91.25 277 ILE A CA 1
ATOM 2137 C C . ILE A 1 277 ? 11.984 -2.855 -18.297 1 91.25 277 ILE A C 1
ATOM 2139 O O . ILE A 1 277 ? 11.18 -2.844 -19.234 1 91.25 277 ILE A O 1
ATOM 2143 N N . GLY A 1 278 ? 13.188 -2.506 -18.531 1 92.69 278 GLY A N 1
ATOM 2144 C CA . GLY A 1 278 ? 13.656 -1.91 -19.766 1 92.69 278 GLY A CA 1
ATOM 2145 C C . GLY A 1 278 ? 14.188 -2.932 -20.766 1 92.69 278 GLY A C 1
ATOM 2146 O O . GLY A 1 278 ? 15.242 -3.523 -20.547 1 92.69 278 GLY A O 1
ATOM 2147 N N . PRO A 1 279 ? 13.562 -3.045 -21.922 1 95.25 279 PRO A N 1
ATOM 2148 C CA . PRO A 1 279 ? 14.031 -4.016 -22.906 1 95.25 279 PRO A CA 1
ATOM 2149 C C . PRO A 1 279 ? 15.445 -3.723 -23.406 1 95.25 279 PRO A C 1
ATOM 2151 O O . PRO A 1 279 ? 16.219 -4.652 -23.672 1 95.25 279 PRO A O 1
ATOM 2154 N N . LYS A 1 280 ? 15.758 -2.465 -23.5 1 95.88 280 LYS A N 1
ATOM 2155 C CA . LYS A 1 280 ? 17.109 -2.102 -23.938 1 95.88 280 LYS A CA 1
ATOM 2156 C C . LYS A 1 280 ? 18.156 -2.49 -22.906 1 95.88 280 LYS A C 1
ATOM 2158 O O . LYS A 1 280 ? 19.25 -2.93 -23.25 1 95.88 280 LYS A O 1
ATOM 2163 N N . ILE A 1 281 ? 17.781 -2.344 -21.703 1 94.75 281 ILE A N 1
ATOM 2164 C CA . ILE A 1 281 ? 18.656 -2.705 -20.594 1 94.75 281 ILE A CA 1
ATOM 2165 C C . ILE A 1 281 ? 18.922 -4.207 -20.625 1 94.75 281 ILE A C 1
ATOM 2167 O O . ILE A 1 281 ? 20.078 -4.641 -20.547 1 94.75 281 ILE A O 1
ATOM 2171 N N . ILE A 1 282 ? 17.922 -5 -20.812 1 96.88 282 ILE A N 1
ATOM 2172 C CA . ILE A 1 282 ? 18.047 -6.453 -20.797 1 96.88 282 ILE A CA 1
ATOM 2173 C C . ILE A 1 282 ? 18.844 -6.922 -22 1 96.88 282 ILE A C 1
ATOM 2175 O O . ILE A 1 282 ? 19.656 -7.844 -21.906 1 96.88 282 ILE A O 1
ATOM 2179 N N . ARG A 1 283 ? 18.656 -6.324 -23.094 1 97.19 283 ARG A N 1
ATOM 2180 C CA . ARG A 1 283 ? 19.438 -6.656 -24.281 1 97.19 283 ARG A CA 1
ATOM 2181 C C . ARG A 1 283 ? 20.922 -6.461 -24.016 1 97.19 283 ARG A C 1
ATOM 2183 O O . ARG A 1 283 ? 21.75 -7.312 -24.375 1 97.19 283 ARG A O 1
ATOM 2190 N N . ARG A 1 284 ? 21.219 -5.352 -23.438 1 96.56 284 ARG A N 1
ATOM 2191 C CA . ARG A 1 284 ? 22.609 -5.066 -23.094 1 96.56 284 ARG A CA 1
ATOM 2192 C C . ARG A 1 284 ? 23.156 -6.086 -22.094 1 96.56 284 ARG A C 1
ATOM 2194 O O . ARG A 1 284 ? 24.266 -6.59 -22.266 1 96.56 284 ARG A O 1
ATOM 2201 N N . ALA A 1 285 ? 22.406 -6.344 -21.078 1 96.44 285 ALA A N 1
ATOM 2202 C CA . ALA A 1 285 ? 22.812 -7.312 -20.062 1 96.44 285 ALA A CA 1
ATOM 2203 C C . ALA A 1 285 ? 23.109 -8.672 -20.703 1 96.44 285 ALA A C 1
ATOM 2205 O O . ALA A 1 285 ? 24.125 -9.297 -20.391 1 96.44 285 ALA A O 1
ATOM 2206 N N . LYS A 1 286 ? 22.281 -9.156 -21.594 1 97.38 286 LYS A N 1
ATOM 2207 C CA . LYS A 1 286 ? 22.453 -10.438 -22.281 1 97.38 286 LYS A CA 1
ATOM 2208 C C . LYS A 1 286 ? 23.719 -10.438 -23.125 1 97.38 286 LYS A C 1
ATOM 2210 O O . LYS A 1 286 ? 24.391 -11.469 -23.25 1 97.38 286 LYS A O 1
ATOM 2215 N N . ASN A 1 287 ? 24 -9.305 -23.688 1 96.94 287 ASN A N 1
ATOM 2216 C CA . ASN A 1 287 ? 25.203 -9.188 -24.5 1 96.94 287 ASN A CA 1
ATOM 2217 C C . ASN A 1 287 ? 26.469 -9.25 -23.641 1 96.94 287 ASN A C 1
ATOM 2219 O O . ASN A 1 287 ? 27.453 -9.898 -24.016 1 96.94 287 ASN A O 1
ATOM 2223 N N . GLU A 1 288 ? 26.438 -8.547 -22.562 1 96 288 GLU A N 1
ATOM 2224 C CA . GLU A 1 288 ? 27.594 -8.461 -21.688 1 96 288 GLU A CA 1
ATOM 2225 C C . GLU A 1 288 ? 27.797 -9.758 -20.906 1 96 288 GLU A C 1
ATOM 2227 O O . GLU A 1 288 ? 28.938 -10.109 -20.562 1 96 288 GLU A O 1
ATOM 2232 N N . ARG A 1 289 ? 26.703 -10.461 -20.609 1 96.38 289 ARG A N 1
ATOM 2233 C CA . ARG A 1 289 ? 26.75 -11.68 -19.812 1 96.38 289 ARG A CA 1
ATOM 2234 C C . ARG A 1 289 ? 25.828 -12.75 -20.391 1 96.38 289 ARG A C 1
ATOM 2236 O O . ARG A 1 289 ? 24.828 -13.117 -19.781 1 96.38 289 ARG A O 1
ATOM 2243 N N . PRO A 1 290 ? 26.234 -13.367 -21.469 1 95.81 290 PRO A N 1
ATOM 2244 C CA . PRO A 1 290 ? 25.359 -14.266 -22.219 1 95.81 290 PRO A CA 1
ATOM 2245 C C . PRO A 1 290 ? 25.062 -15.562 -21.484 1 95.81 290 PRO A C 1
ATOM 2247 O O . PRO A 1 290 ? 24.094 -16.266 -21.812 1 95.81 290 PRO A O 1
ATOM 2250 N N . HIS A 1 291 ? 25.844 -15.906 -20.531 1 95.31 291 HIS A N 1
ATOM 2251 C CA . HIS A 1 291 ? 25.656 -17.172 -19.828 1 95.31 291 HIS A CA 1
ATOM 2252 C C . HIS A 1 291 ? 24.578 -17.047 -18.75 1 95.31 291 HIS A C 1
ATOM 2254 O O . HIS A 1 291 ? 24.125 -18.047 -18.203 1 95.31 291 HIS A O 1
ATOM 2260 N N . LEU A 1 292 ? 24.172 -15.875 -18.391 1 97 292 LEU A N 1
ATOM 2261 C CA . LEU A 1 292 ? 23.172 -15.633 -17.359 1 97 292 LEU A CA 1
ATOM 2262 C C . LEU A 1 292 ? 21.781 -15.523 -17.969 1 97 292 LEU A C 1
ATOM 2264 O O . LEU A 1 292 ? 21.625 -15.289 -19.172 1 97 292 LEU A O 1
ATOM 2268 N N . HIS A 1 293 ? 20.766 -15.75 -17.188 1 97.81 293 HIS A N 1
ATOM 2269 C CA . HIS A 1 293 ? 19.375 -15.664 -17.609 1 97.81 293 HIS A CA 1
ATOM 2270 C C . HIS A 1 293 ? 18.781 -14.305 -17.266 1 97.81 293 HIS A C 1
ATOM 2272 O O . HIS A 1 293 ? 18.703 -13.945 -16.078 1 97.81 293 HIS A O 1
ATOM 2278 N N . PHE A 1 294 ? 18.375 -13.57 -18.234 1 98.25 294 PHE A N 1
ATOM 2279 C CA . PHE A 1 294 ? 17.734 -12.273 -18.062 1 98.25 294 PHE A CA 1
ATOM 2280 C C . PHE A 1 294 ? 16.375 -12.227 -18.75 1 98.25 294 PHE A C 1
ATOM 2282 O O . PHE A 1 294 ? 16.203 -12.789 -19.828 1 98.25 294 PHE A O 1
ATOM 2289 N N . GLU A 1 295 ? 15.43 -11.539 -18.188 1 98.19 295 GLU A N 1
ATOM 2290 C CA . GLU A 1 295 ? 14.125 -11.336 -18.797 1 98.19 295 GLU A CA 1
ATOM 2291 C C . GLU A 1 295 ? 13.586 -9.938 -18.516 1 98.19 295 GLU A C 1
ATOM 2293 O O . GLU A 1 295 ? 13.836 -9.375 -17.453 1 98.19 295 GLU A O 1
ATOM 2298 N N . VAL A 1 296 ? 12.859 -9.391 -19.5 1 97.5 296 VAL A N 1
ATOM 2299 C CA . VAL A 1 296 ? 12.141 -8.133 -19.312 1 97.5 296 VAL A CA 1
ATOM 2300 C C . VAL A 1 296 ? 10.906 -8.383 -18.438 1 97.5 296 VAL A C 1
ATOM 2302 O O . VAL A 1 296 ? 10.148 -9.32 -18.672 1 97.5 296 VAL A O 1
ATOM 2305 N N . GLY A 1 297 ? 10.797 -7.602 -17.375 1 95.31 297 GLY A N 1
ATOM 2306 C CA . GLY A 1 297 ? 9.617 -7.773 -16.531 1 95.31 297 GLY A CA 1
ATOM 2307 C C . GLY A 1 297 ? 9.445 -6.66 -15.516 1 95.31 297 GLY A C 1
ATOM 2308 O O . GLY A 1 297 ? 10.367 -5.875 -15.281 1 95.31 297 GLY A O 1
ATOM 2309 N N . ASP A 1 298 ? 8.234 -6.602 -14.953 1 92.88 298 ASP A N 1
ATOM 2310 C CA . ASP A 1 298 ? 7.836 -5.668 -13.906 1 92.88 298 ASP A CA 1
ATOM 2311 C C . ASP A 1 298 ? 7.828 -6.348 -12.539 1 92.88 298 ASP A C 1
ATOM 2313 O O . ASP A 1 298 ? 7.207 -7.398 -12.367 1 92.88 298 ASP A O 1
ATOM 2317 N N . GLY A 1 299 ? 8.492 -5.75 -11.609 1 92.81 299 GLY A N 1
ATOM 2318 C CA . GLY A 1 299 ? 8.602 -6.312 -10.273 1 92.81 299 GLY A CA 1
ATOM 2319 C C . GLY A 1 299 ? 7.262 -6.469 -9.586 1 92.81 299 GLY A C 1
ATOM 2320 O O . GLY A 1 299 ? 7.125 -7.262 -8.648 1 92.81 299 GLY A O 1
ATOM 2321 N N . TRP A 1 300 ? 6.27 -5.75 -9.984 1 91.25 300 TRP A N 1
ATOM 2322 C CA . TRP A 1 300 ? 4.934 -5.836 -9.406 1 91.25 300 TRP A CA 1
ATOM 2323 C C . TRP A 1 300 ? 4.191 -7.066 -9.922 1 91.25 300 TRP A C 1
ATOM 2325 O O . TRP A 1 300 ? 3.279 -7.57 -9.266 1 91.25 300 TRP A O 1
ATOM 2335 N N . ASN A 1 301 ? 4.52 -7.457 -11.141 1 95.31 301 ASN A N 1
ATOM 2336 C CA . ASN A 1 301 ? 3.818 -8.578 -11.758 1 95.31 301 ASN A CA 1
ATOM 2337 C C . ASN A 1 301 ? 4.352 -9.914 -11.25 1 95.31 301 ASN A C 1
ATOM 2339 O O . ASN A 1 301 ? 5.066 -10.617 -11.977 1 95.31 301 ASN A O 1
ATOM 2343 N N . CYS A 1 302 ? 3.854 -10.328 -10.109 1 97.06 302 CYS A N 1
ATOM 2344 C CA . CYS A 1 302 ? 4.375 -11.492 -9.406 1 97.06 302 CYS A CA 1
ATOM 2345 C C . CYS A 1 302 ? 4.07 -12.773 -10.172 1 97.06 302 CYS A C 1
ATOM 2347 O O . CYS A 1 302 ? 4.824 -13.742 -10.102 1 97.06 302 CYS A O 1
ATOM 2349 N N . ASN A 1 303 ? 2.992 -12.773 -10.914 1 97.44 303 ASN A N 1
ATOM 2350 C CA . ASN A 1 303 ? 2.691 -13.93 -11.742 1 97.44 303 ASN A CA 1
ATOM 2351 C C . ASN A 1 303 ? 3.768 -14.148 -12.805 1 97.44 303 ASN A C 1
ATOM 2353 O O . ASN A 1 303 ? 4.238 -15.273 -12.992 1 97.44 303 ASN A O 1
ATOM 2357 N N . ASP A 1 304 ? 4.16 -13.039 -13.43 1 97.06 304 ASP A N 1
ATOM 2358 C CA . ASP A 1 304 ? 5.215 -13.117 -14.43 1 97.06 304 ASP A CA 1
ATOM 2359 C C . ASP A 1 304 ? 6.523 -13.609 -13.82 1 97.06 304 ASP A C 1
ATOM 2361 O O . ASP A 1 304 ? 7.281 -14.336 -14.461 1 97.06 304 ASP A O 1
ATOM 2365 N N . LEU A 1 305 ? 6.77 -13.234 -12.633 1 98.06 305 LEU A N 1
ATOM 2366 C CA . LEU A 1 305 ? 7.996 -13.664 -11.977 1 98.06 305 LEU A CA 1
ATOM 2367 C C . LEU A 1 305 ? 7.992 -15.172 -11.75 1 98.06 305 LEU A C 1
ATOM 2369 O O . LEU A 1 305 ? 9.023 -15.828 -11.906 1 98.06 305 LEU A O 1
ATOM 2373 N N . LEU A 1 306 ? 6.867 -15.742 -11.398 1 97.62 306 LEU A N 1
ATOM 2374 C CA . LEU A 1 306 ? 6.75 -17.188 -11.273 1 97.62 306 LEU A CA 1
ATOM 2375 C C . LEU A 1 306 ? 6.906 -17.875 -12.625 1 97.62 306 LEU A C 1
ATOM 2377 O O . LEU A 1 306 ? 7.523 -18.938 -12.727 1 97.62 306 LEU A O 1
ATOM 2381 N N . ARG A 1 307 ? 6.383 -17.234 -13.648 1 96.75 307 ARG A N 1
ATOM 2382 C CA . ARG A 1 307 ? 6.516 -17.781 -14.992 1 96.75 307 ARG A CA 1
ATOM 2383 C C . ARG A 1 307 ? 7.973 -17.797 -15.438 1 96.75 307 ARG A C 1
ATOM 2385 O O . ARG A 1 307 ? 8.398 -18.703 -16.156 1 96.75 307 ARG A O 1
ATOM 2392 N N . MET A 1 308 ? 8.695 -16.828 -15.008 1 97.69 308 MET A N 1
ATOM 2393 C CA . MET A 1 308 ? 10.117 -16.781 -15.344 1 97.69 308 MET A CA 1
ATOM 2394 C C . MET A 1 308 ? 10.852 -17.969 -14.734 1 97.69 308 MET A C 1
ATOM 2396 O O . MET A 1 308 ? 11.797 -18.5 -15.328 1 97.69 308 MET A O 1
ATOM 2400 N N . LYS A 1 309 ? 10.453 -18.328 -13.531 1 97.19 309 LYS A N 1
ATOM 2401 C CA . LYS A 1 309 ? 11.016 -19.531 -12.945 1 97.19 309 LYS A CA 1
ATOM 2402 C C . LYS A 1 309 ? 10.68 -20.766 -13.789 1 97.19 309 LYS A C 1
ATOM 2404 O O . LYS A 1 309 ? 11.547 -21.609 -14.031 1 97.19 309 LYS A O 1
ATOM 2409 N N . ARG A 1 310 ? 9.469 -20.828 -14.219 1 95.31 310 ARG A N 1
ATOM 2410 C CA . ARG A 1 310 ? 9.055 -21.922 -15.102 1 95.31 310 ARG A CA 1
ATOM 2411 C C . ARG A 1 310 ? 9.906 -21.953 -16.375 1 95.31 310 ARG A C 1
ATOM 2413 O O . ARG A 1 310 ? 10.359 -23.016 -16.797 1 95.31 310 ARG A O 1
ATOM 2420 N N . ASN A 1 311 ? 10.094 -20.812 -16.953 1 95.19 311 ASN A N 1
ATOM 2421 C CA . ASN A 1 311 ? 10.914 -20.719 -18.172 1 95.19 311 ASN A CA 1
ATOM 2422 C C . ASN A 1 311 ? 12.344 -21.188 -17.906 1 95.19 311 ASN A C 1
ATOM 2424 O O . ASN A 1 311 ? 12.945 -21.859 -18.75 1 95.19 311 ASN A O 1
ATOM 2428 N N . LYS A 1 312 ? 12.852 -20.797 -16.781 1 95.62 312 LYS A N 1
ATOM 2429 C CA . LYS A 1 312 ? 14.219 -21.156 -16.391 1 95.62 312 LYS A CA 1
ATOM 2430 C C . LYS A 1 312 ? 14.336 -22.672 -16.188 1 95.62 312 LYS A C 1
ATOM 2432 O O . LYS A 1 312 ? 15.312 -23.281 -16.625 1 95.62 312 LYS A O 1
ATOM 2437 N N . LEU A 1 313 ? 13.297 -23.312 -15.57 1 94.12 313 LEU A N 1
ATOM 2438 C CA . LEU A 1 313 ? 13.367 -24.719 -15.203 1 94.12 313 LEU A CA 1
ATOM 2439 C C . LEU A 1 313 ? 12.922 -25.609 -16.359 1 94.12 313 LEU A C 1
ATOM 2441 O O . LEU A 1 313 ? 13.25 -26.797 -16.406 1 94.12 313 LEU A O 1
ATOM 2445 N N . GLY A 1 314 ? 12.086 -25.016 -17.25 1 91.44 314 GLY A N 1
ATOM 2446 C CA . GLY A 1 314 ? 11.664 -25.766 -18.422 1 91.44 314 GLY A CA 1
ATOM 2447 C C . GLY A 1 314 ? 10.25 -26.297 -18.312 1 91.44 314 GLY A C 1
ATOM 2448 O O . GLY A 1 314 ? 9.609 -26.188 -17.266 1 91.44 314 GLY A O 1
ATOM 2449 N N . PRO A 1 315 ? 9.695 -26.922 -19.344 1 85.69 315 PRO A N 1
ATOM 2450 C CA . PRO A 1 315 ? 8.289 -27.328 -19.438 1 85.69 315 PRO A CA 1
ATOM 2451 C C . PRO A 1 315 ? 7.949 -28.516 -18.531 1 85.69 315 PRO A C 1
ATOM 2453 O O . PRO A 1 315 ? 6.777 -28.75 -18.234 1 85.69 315 PRO A O 1
ATOM 2456 N N . THR A 1 316 ? 8.969 -29.266 -18.141 1 86.44 316 THR A N 1
ATOM 2457 C CA . THR A 1 316 ? 8.703 -30.453 -17.328 1 86.44 316 THR A CA 1
ATOM 2458 C C . THR A 1 316 ? 8.883 -30.141 -15.852 1 86.44 316 THR A C 1
ATOM 2460 O O . THR A 1 316 ? 8.914 -31.047 -15.023 1 86.44 316 THR A O 1
ATOM 2463 N N . ALA A 1 317 ? 8.984 -28.875 -15.57 1 89.38 317 ALA A N 1
ATOM 2464 C CA . ALA A 1 317 ? 9.172 -28.484 -14.172 1 89.38 317 ALA A CA 1
ATOM 2465 C C . ALA A 1 317 ? 7.957 -28.875 -13.336 1 89.38 317 ALA A C 1
ATOM 2467 O O . ALA A 1 317 ? 6.828 -28.875 -13.828 1 89.38 317 ALA A O 1
ATOM 2468 N N . ASP A 1 318 ? 8.227 -29.188 -12.086 1 90.62 318 ASP A N 1
ATOM 2469 C CA . ASP A 1 318 ? 7.172 -29.5 -11.125 1 90.62 318 ASP A CA 1
ATOM 2470 C C . ASP A 1 318 ? 6.434 -28.25 -10.68 1 90.62 318 ASP A C 1
ATOM 2472 O O . ASP A 1 318 ? 7.062 -27.234 -10.367 1 90.62 318 ASP A O 1
ATOM 2476 N N . ILE A 1 319 ? 5.113 -28.344 -10.68 1 90.06 319 ILE A N 1
ATOM 2477 C CA . ILE A 1 319 ? 4.285 -27.188 -10.328 1 90.06 319 ILE A CA 1
ATOM 2478 C C . ILE A 1 319 ? 4.59 -26.75 -8.898 1 90.06 319 ILE A C 1
ATOM 2480 O O . ILE A 1 319 ? 4.586 -25.547 -8.602 1 90.06 319 ILE A O 1
ATOM 2484 N N . ASP A 1 320 ? 4.824 -27.656 -8.07 1 91.19 320 ASP A N 1
ATOM 2485 C CA . ASP A 1 320 ? 5.109 -27.328 -6.676 1 91.19 320 ASP A CA 1
ATOM 2486 C C . ASP A 1 320 ? 6.449 -26.594 -6.547 1 91.19 320 ASP A C 1
ATOM 2488 O O . ASP A 1 320 ? 6.613 -25.734 -5.684 1 91.19 320 ASP A O 1
ATOM 2492 N N . ASP A 1 321 ? 7.34 -26.969 -7.398 1 93 321 ASP A N 1
ATOM 2493 C CA . ASP A 1 321 ? 8.617 -26.25 -7.422 1 93 321 ASP A CA 1
ATOM 2494 C C . ASP A 1 321 ? 8.43 -24.797 -7.859 1 93 321 ASP A C 1
ATOM 2496 O O . ASP A 1 321 ? 9.008 -23.891 -7.27 1 93 321 ASP A O 1
ATOM 2500 N N . ILE A 1 322 ? 7.578 -24.625 -8.836 1 94.75 322 ILE A N 1
ATOM 2501 C CA . ILE A 1 322 ? 7.316 -23.281 -9.336 1 94.75 322 ILE A CA 1
ATOM 2502 C C . ILE A 1 322 ? 6.617 -22.469 -8.25 1 94.75 322 ILE A C 1
ATOM 2504 O O . ILE A 1 322 ? 7.008 -21.328 -7.98 1 94.75 322 ILE A O 1
ATOM 2508 N N . LEU A 1 323 ? 5.684 -23.047 -7.582 1 94.88 323 LEU A N 1
ATOM 2509 C CA . LEU A 1 323 ? 4.871 -22.344 -6.594 1 94.88 323 LEU A CA 1
ATOM 2510 C C . LEU A 1 323 ? 5.629 -22.203 -5.277 1 94.88 323 LEU A C 1
ATOM 2512 O O . LEU A 1 323 ? 5.172 -21.5 -4.371 1 94.88 323 LEU A O 1
ATOM 2516 N N . SER A 1 324 ? 6.805 -22.828 -5.184 1 94.88 324 SER A N 1
ATOM 2517 C CA . SER A 1 324 ? 7.648 -22.609 -4.016 1 94.88 324 SER A CA 1
ATOM 2518 C C . SER A 1 324 ? 8.336 -21.25 -4.086 1 94.88 324 SER A C 1
ATOM 2520 O O . SER A 1 324 ? 8.922 -20.781 -3.102 1 94.88 324 SER A O 1
ATOM 2522 N N . GLY A 1 325 ? 8.234 -20.609 -5.238 1 96.56 325 GLY A N 1
ATOM 2523 C CA . GLY A 1 325 ? 8.781 -19.266 -5.406 1 96.56 325 GLY A CA 1
ATOM 2524 C C . GLY A 1 325 ? 10.289 -19.25 -5.535 1 96.56 325 GLY A C 1
ATOM 2525 O O . GLY A 1 325 ? 10.859 -20.016 -6.312 1 96.56 325 GLY A O 1
ATOM 2526 N N . PHE A 1 326 ? 10.961 -18.359 -4.887 1 97.44 326 PHE A N 1
ATOM 2527 C CA . PHE A 1 326 ? 12.406 -18.203 -4.883 1 97.44 326 PHE A CA 1
ATOM 2528 C C . PHE A 1 326 ? 12.945 -18.172 -3.459 1 97.44 326 PHE A C 1
ATOM 2530 O O . PHE A 1 326 ? 12.281 -17.688 -2.545 1 97.44 326 PHE A O 1
ATOM 2537 N N . ASP A 1 327 ? 14.18 -18.672 -3.297 1 94.12 327 ASP A N 1
ATOM 2538 C CA . ASP A 1 327 ? 14.781 -18.688 -1.965 1 94.12 327 ASP A CA 1
ATOM 2539 C C . ASP A 1 327 ? 15.195 -17.281 -1.53 1 94.12 327 ASP A C 1
ATOM 2541 O O . ASP A 1 327 ? 15.016 -16.906 -0.369 1 94.12 327 ASP A O 1
ATOM 2545 N N . VAL A 1 328 ? 15.75 -16.5 -2.455 1 92.44 328 VAL A N 1
ATOM 2546 C CA . VAL A 1 328 ? 16.203 -15.148 -2.164 1 92.44 328 VAL A CA 1
ATOM 2547 C C . VAL A 1 328 ? 15.789 -14.211 -3.291 1 92.44 328 VAL A C 1
ATOM 2549 O O . VAL A 1 328 ? 15.914 -14.547 -4.469 1 92.44 328 VAL A O 1
ATOM 2552 N N . VAL A 1 329 ? 15.25 -13.062 -2.922 1 94.19 329 VAL A N 1
ATOM 2553 C CA . VAL A 1 329 ? 14.891 -12.016 -3.875 1 94.19 329 VAL A CA 1
ATOM 2554 C C . VAL A 1 329 ? 15.75 -10.781 -3.627 1 94.19 329 VAL A C 1
ATOM 2556 O O . VAL A 1 329 ? 15.828 -10.289 -2.498 1 94.19 329 VAL A O 1
ATOM 2559 N N . TYR A 1 330 ? 16.422 -10.391 -4.629 1 90.94 330 TYR A N 1
ATOM 2560 C CA . TYR A 1 330 ? 17.078 -9.086 -4.625 1 90.94 330 TYR A CA 1
ATOM 2561 C C . TYR A 1 330 ? 16.234 -8.039 -5.332 1 90.94 330 TYR A C 1
ATOM 2563 O O . TYR A 1 330 ? 15.648 -8.312 -6.387 1 90.94 330 TYR A O 1
ATOM 2571 N N . ALA A 1 331 ? 16.109 -6.906 -4.75 1 89.56 331 ALA A N 1
ATOM 2572 C CA . ALA A 1 331 ? 15.289 -5.871 -5.375 1 89.56 331 ALA A CA 1
ATOM 2573 C C . ALA A 1 331 ? 15.945 -4.5 -5.25 1 89.56 331 ALA A C 1
ATOM 2575 O O . ALA A 1 331 ? 16.156 -3.998 -4.141 1 89.56 331 ALA A O 1
ATOM 2576 N N . ASP A 1 332 ? 16.297 -3.918 -6.336 1 84.75 332 ASP A N 1
ATOM 2577 C CA . ASP A 1 332 ? 16.719 -2.521 -6.375 1 84.75 332 ASP A CA 1
ATOM 2578 C C . ASP A 1 332 ? 15.555 -1.604 -6.727 1 84.75 332 ASP A C 1
ATOM 2580 O O . ASP A 1 332 ? 15.211 -1.448 -7.898 1 84.75 332 ASP A O 1
ATOM 2584 N N . ILE A 1 333 ? 15.031 -1.035 -5.723 1 76.38 333 ILE A N 1
ATOM 2585 C CA . ILE A 1 333 ? 13.836 -0.234 -5.977 1 76.38 333 ILE A CA 1
ATOM 2586 C C . ILE A 1 333 ? 14.133 1.238 -5.703 1 76.38 333 ILE A C 1
ATOM 2588 O O . ILE A 1 333 ? 13.234 2.004 -5.344 1 76.38 333 ILE A O 1
ATOM 2592 N N . GLY A 1 334 ? 15.336 1.608 -5.785 1 69.12 334 GLY A N 1
ATOM 2593 C CA . GLY A 1 334 ? 15.758 2.984 -5.566 1 69.12 334 GLY A CA 1
ATOM 2594 C C . GLY A 1 334 ? 15.031 3.977 -6.457 1 69.12 334 GLY A C 1
ATOM 2595 O O . GLY A 1 334 ? 14.781 5.113 -6.051 1 69.12 334 GLY A O 1
ATOM 2596 N N . GLY A 1 335 ? 14.727 3.57 -7.676 1 60.34 335 GLY A N 1
ATOM 2597 C CA . GLY A 1 335 ? 14.055 4.461 -8.609 1 60.34 335 GLY A CA 1
ATOM 2598 C C . GLY A 1 335 ? 12.578 4.656 -8.289 1 60.34 335 GLY A C 1
ATOM 2599 O O . GLY A 1 335 ? 11.945 5.582 -8.805 1 60.34 335 GLY A O 1
ATOM 2600 N N . LEU A 1 336 ? 12.016 3.688 -7.855 1 55.44 336 LEU A N 1
ATOM 2601 C CA . LEU A 1 336 ? 10.586 3.812 -7.559 1 55.44 336 LEU A CA 1
ATOM 2602 C C . LEU A 1 336 ? 10.312 5.059 -6.727 1 55.44 336 LEU A C 1
ATOM 2604 O O . LEU A 1 336 ? 9.422 5.844 -7.051 1 55.44 336 LEU A O 1
ATOM 2608 N N . SER A 1 337 ? 10.898 5.117 -5.52 1 55.91 337 SER A N 1
ATOM 2609 C CA . SER A 1 337 ? 10.102 5.988 -4.668 1 55.91 337 SER A CA 1
ATOM 2610 C C . SER A 1 337 ? 10.891 7.219 -4.23 1 55.91 337 SER A C 1
ATOM 2612 O O . SER A 1 337 ? 10.352 8.102 -3.559 1 55.91 337 SER A O 1
ATOM 2614 N N . GLY A 1 338 ? 12 7.359 -4.988 1 57.38 338 GLY A N 1
ATOM 2615 C CA . GLY A 1 338 ? 12.641 8.477 -4.32 1 57.38 338 GLY A CA 1
ATOM 2616 C C . GLY A 1 338 ? 12.484 8.445 -2.814 1 57.38 338 GLY A C 1
ATOM 2617 O O . GLY A 1 338 ? 12.219 7.391 -2.234 1 57.38 338 GLY A O 1
ATOM 2618 N N . PRO A 1 339 ? 12.656 9.445 -2.053 1 57.12 339 PRO A N 1
ATOM 2619 C CA . PRO A 1 339 ? 12.578 9.477 -0.589 1 57.12 339 PRO A CA 1
ATOM 2620 C C . PRO A 1 339 ? 11.148 9.344 -0.068 1 57.12 339 PRO A C 1
ATOM 2622 O O . PRO A 1 339 ? 10.945 8.992 1.098 1 57.12 339 PRO A O 1
ATOM 2625 N N . ASP A 1 340 ? 10.203 9.297 -0.982 1 69.12 340 ASP A N 1
ATOM 2626 C CA . ASP A 1 340 ? 8.82 9.367 -0.502 1 69.12 340 ASP A CA 1
ATOM 2627 C C . ASP A 1 340 ? 8.031 8.125 -0.922 1 69.12 340 ASP A C 1
ATOM 2629 O O . ASP A 1 340 ? 6.809 8.094 -0.788 1 69.12 340 ASP A O 1
ATOM 2633 N N . GLY A 1 341 ? 8.68 7.113 -1.305 1 81 341 GLY A N 1
ATOM 2634 C CA . GLY A 1 341 ? 8 5.941 -1.829 1 81 341 GLY A CA 1
ATOM 2635 C C . GLY A 1 341 ? 7.852 4.832 -0.807 1 81 341 GLY A C 1
ATOM 2636 O O . GLY A 1 341 ? 7.887 3.648 -1.156 1 81 341 GLY A O 1
ATOM 2637 N N . THR A 1 342 ? 7.699 5.199 0.492 1 87.06 342 THR A N 1
ATOM 2638 C CA . THR A 1 342 ? 7.684 4.207 1.561 1 87.06 342 THR A CA 1
ATOM 2639 C C . THR A 1 342 ? 6.469 3.293 1.434 1 87.06 342 THR A C 1
ATOM 2641 O O . THR A 1 342 ? 6.59 2.072 1.552 1 87.06 342 THR A O 1
ATOM 2644 N N . LEU A 1 343 ? 5.344 3.881 1.172 1 89.75 343 LEU A N 1
ATOM 2645 C CA . LEU A 1 343 ? 4.121 3.09 1.079 1 89.75 343 LEU A CA 1
ATOM 2646 C C . LEU A 1 343 ? 4.188 2.119 -0.094 1 89.75 343 LEU A C 1
ATOM 2648 O O . LEU A 1 343 ? 3.834 0.946 0.044 1 89.75 343 LEU A O 1
ATOM 2652 N N . GLU A 1 344 ? 4.684 2.59 -1.201 1 89.31 344 GLU A N 1
ATOM 2653 C CA . GLU A 1 344 ? 4.828 1.74 -2.379 1 89.31 344 GLU A CA 1
ATOM 2654 C C . GLU A 1 344 ? 5.832 0.619 -2.131 1 89.31 344 GLU A C 1
ATOM 2656 O O . GLU A 1 344 ? 5.602 -0.528 -2.52 1 89.31 344 GLU A O 1
ATOM 2661 N N . SER A 1 345 ? 6.922 1.01 -1.521 1 88.31 345 SER A N 1
ATOM 2662 C CA . SER A 1 345 ? 7.961 0.023 -1.25 1 88.31 345 SER A CA 1
ATOM 2663 C C . SER A 1 345 ? 7.457 -1.072 -0.317 1 88.31 345 SER A C 1
ATOM 2665 O O . SER A 1 345 ? 7.707 -2.258 -0.548 1 88.31 345 SER A O 1
ATOM 2667 N N . LEU A 1 346 ? 6.754 -0.687 0.696 1 89.94 346 LEU A N 1
ATOM 2668 C CA . LEU A 1 346 ? 6.191 -1.657 1.63 1 89.94 346 LEU A CA 1
ATOM 2669 C C . LEU A 1 346 ? 5.191 -2.57 0.927 1 89.94 346 LEU A C 1
ATOM 2671 O O . LEU A 1 346 ? 5.191 -3.783 1.148 1 89.94 346 LEU A O 1
ATOM 2675 N N . SER A 1 347 ? 4.387 -1.992 0.105 1 90.31 347 SER A N 1
ATOM 2676 C CA . SER A 1 347 ? 3.402 -2.773 -0.637 1 90.31 347 SER A CA 1
ATOM 2677 C C . SER A 1 347 ? 4.078 -3.771 -1.571 1 90.31 347 SER A C 1
ATOM 2679 O O . SER A 1 347 ? 3.637 -4.914 -1.689 1 90.31 347 SER A O 1
ATOM 2681 N N . LEU A 1 348 ? 5.09 -3.316 -2.209 1 90.88 348 LEU A N 1
ATOM 2682 C CA . LEU A 1 348 ? 5.824 -4.203 -3.105 1 90.88 348 LEU A CA 1
ATOM 2683 C C . LEU A 1 348 ? 6.453 -5.359 -2.334 1 90.88 348 LEU A C 1
ATOM 2685 O O . LEU A 1 348 ? 6.383 -6.512 -2.764 1 90.88 348 LEU A O 1
ATOM 2689 N N . LEU A 1 349 ? 7.043 -5.043 -1.246 1 89.38 349 LEU A N 1
ATOM 2690 C CA . LEU A 1 349 ? 7.688 -6.074 -0.437 1 89.38 349 LEU A CA 1
ATOM 2691 C C . LEU A 1 349 ? 6.672 -7.105 0.034 1 89.38 349 LEU A C 1
ATOM 2693 O O . LEU A 1 349 ? 6.953 -8.305 0.035 1 89.38 349 LEU A O 1
ATOM 2697 N N . ASP A 1 350 ? 5.547 -6.621 0.406 1 90.38 350 ASP A N 1
ATOM 2698 C CA . ASP A 1 350 ? 4.492 -7.547 0.8 1 90.38 350 ASP A CA 1
ATOM 2699 C C . ASP A 1 350 ? 4.07 -8.43 -0.37 1 90.38 350 ASP A C 1
ATOM 2701 O O . ASP A 1 350 ? 3.943 -9.648 -0.221 1 90.38 350 ASP A O 1
ATOM 2705 N N . ALA A 1 351 ? 3.902 -7.828 -1.5 1 92.5 351 ALA A N 1
ATOM 2706 C CA . ALA A 1 351 ? 3.492 -8.578 -2.684 1 92.5 351 ALA A CA 1
ATOM 2707 C C . ALA A 1 351 ? 4.512 -9.656 -3.027 1 92.5 351 ALA A C 1
ATOM 2709 O O . ALA A 1 351 ? 4.145 -10.805 -3.285 1 92.5 351 ALA A O 1
ATOM 2710 N N . LEU A 1 352 ? 5.75 -9.297 -2.986 1 94.25 352 LEU A N 1
ATOM 2711 C CA . LEU A 1 352 ? 6.816 -10.242 -3.291 1 94.25 352 LEU A CA 1
ATOM 2712 C C . LEU A 1 352 ? 6.863 -11.359 -2.252 1 94.25 352 LEU A C 1
ATOM 2714 O O . LEU A 1 352 ? 7.016 -12.531 -2.602 1 94.25 352 LEU A O 1
ATOM 2718 N N . SER A 1 353 ? 6.699 -10.977 -1.014 1 92.75 353 SER A N 1
ATOM 2719 C CA . SER A 1 353 ? 6.758 -11.945 0.075 1 92.75 353 SER A CA 1
ATOM 2720 C C . SER A 1 353 ? 5.637 -12.969 -0.038 1 92.75 353 SER A C 1
ATOM 2722 O O . SER A 1 353 ? 5.879 -14.18 0.067 1 92.75 353 SER A O 1
ATOM 2724 N N . TYR A 1 354 ? 4.484 -12.484 -0.304 1 93.75 354 TYR A N 1
ATOM 2725 C CA . TYR A 1 354 ? 3.305 -13.344 -0.298 1 93.75 354 TYR A CA 1
ATOM 2726 C C . TYR A 1 354 ? 3.227 -14.172 -1.574 1 93.75 354 TYR A C 1
ATOM 2728 O O . TYR A 1 354 ? 2.648 -15.258 -1.58 1 93.75 354 TYR A O 1
ATOM 2736 N N . SER A 1 355 ? 3.859 -13.703 -2.639 1 96.25 355 SER A N 1
ATOM 2737 C CA . SER A 1 355 ? 3.723 -14.391 -3.922 1 96.25 355 SER A CA 1
ATOM 2738 C C . SER A 1 355 ? 4.902 -15.32 -4.18 1 96.25 355 SER A C 1
ATOM 2740 O O . SER A 1 355 ? 4.738 -16.391 -4.773 1 96.25 355 SER A O 1
ATOM 2742 N N . LEU A 1 356 ? 6.105 -14.883 -3.727 1 97.06 356 LEU A N 1
ATOM 2743 C CA . LEU A 1 356 ? 7.305 -15.633 -4.09 1 97.06 356 LEU A CA 1
ATOM 2744 C C . LEU A 1 356 ? 7.852 -16.406 -2.895 1 97.06 356 LEU A C 1
ATOM 2746 O O . LEU A 1 356 ? 8.766 -17.219 -3.039 1 97.06 356 LEU A O 1
ATOM 2750 N N . ARG A 1 357 ? 7.41 -16.141 -1.731 1 93.81 357 ARG A N 1
ATOM 2751 C CA . ARG A 1 357 ? 7.691 -16.859 -0.495 1 93.81 357 ARG A CA 1
ATOM 2752 C C . ARG A 1 357 ? 9.195 -16.969 -0.257 1 93.81 357 ARG A C 1
ATOM 2754 O O . ARG A 1 357 ? 9.703 -18.062 0.023 1 93.81 357 ARG A O 1
ATOM 2761 N N . PRO A 1 358 ? 9.922 -15.891 -0.382 1 93.75 358 PRO A N 1
ATOM 2762 C CA . PRO A 1 358 ? 11.367 -15.969 -0.16 1 93.75 358 PRO A CA 1
ATOM 2763 C C . PRO A 1 358 ? 11.734 -16.078 1.318 1 93.75 358 PRO A C 1
ATOM 2765 O O . PRO A 1 358 ? 11.023 -15.547 2.174 1 93.75 358 PRO A O 1
ATOM 2768 N N . ARG A 1 359 ? 12.797 -16.766 1.477 1 87.81 359 ARG A N 1
ATOM 2769 C CA . ARG A 1 359 ? 13.367 -16.766 2.82 1 87.81 359 ARG A CA 1
ATOM 2770 C C . ARG A 1 359 ? 13.906 -15.383 3.189 1 87.81 359 ARG A C 1
ATOM 2772 O O . ARG A 1 359 ? 13.859 -14.984 4.355 1 87.81 359 ARG A O 1
ATOM 2779 N N . CYS A 1 360 ? 14.359 -14.695 2.117 1 86.69 360 CYS A N 1
ATOM 2780 C CA . CYS A 1 360 ? 15.008 -13.406 2.338 1 86.69 360 CYS A CA 1
ATOM 2781 C C . CYS A 1 360 ? 14.82 -12.484 1.138 1 86.69 360 CYS A C 1
ATOM 2783 O O . CYS A 1 360 ? 14.859 -12.938 -0.008 1 86.69 360 CYS A O 1
ATOM 2785 N N . ILE A 1 361 ? 14.586 -11.258 1.451 1 89.38 361 ILE A N 1
ATOM 2786 C CA . ILE A 1 361 ? 14.609 -10.227 0.425 1 89.38 361 ILE A CA 1
ATOM 2787 C C . ILE A 1 361 ? 15.695 -9.203 0.744 1 89.38 361 ILE A C 1
ATOM 2789 O O . ILE A 1 361 ? 15.734 -8.648 1.844 1 89.38 361 ILE A O 1
ATOM 2793 N N . VAL A 1 362 ? 16.594 -9.008 -0.165 1 86.06 362 VAL A N 1
ATOM 2794 C CA . VAL A 1 362 ? 17.609 -7.965 -0.067 1 86.06 362 VAL A CA 1
ATOM 2795 C C . VAL A 1 362 ? 17.188 -6.754 -0.896 1 86.06 362 VAL A C 1
ATOM 2797 O O . VAL A 1 362 ? 17.031 -6.852 -2.115 1 86.06 362 VAL A O 1
ATOM 2800 N N . ILE A 1 363 ? 17.062 -5.637 -0.236 1 85.5 363 ILE A N 1
ATOM 2801 C CA . ILE A 1 363 ? 16.469 -4.504 -0.942 1 85.5 363 ILE A CA 1
ATOM 2802 C C . ILE A 1 363 ? 17.422 -3.307 -0.873 1 85.5 363 ILE A C 1
ATOM 2804 O O . ILE A 1 363 ? 18 -3.033 0.176 1 85.5 363 ILE A O 1
ATOM 2808 N N . LYS A 1 364 ? 17.594 -2.682 -1.96 1 81.94 364 LYS A N 1
ATOM 2809 C CA . LYS A 1 364 ? 18.25 -1.382 -2.027 1 81.94 364 LYS A CA 1
ATOM 2810 C C . LYS A 1 364 ? 17.234 -0.253 -2.15 1 81.94 364 LYS A C 1
ATOM 2812 O O . LYS A 1 364 ? 16.609 -0.082 -3.201 1 81.94 364 LYS A O 1
ATOM 2817 N N . SER A 1 365 ? 17.031 0.419 -1.094 1 80.12 365 SER A N 1
ATOM 2818 C CA . SER A 1 365 ? 16.031 1.479 -1.023 1 80.12 365 SER A CA 1
ATOM 2819 C C . SER A 1 365 ? 16.328 2.441 0.124 1 80.12 365 SER A C 1
ATOM 2821 O O . SER A 1 365 ? 16.469 2.02 1.274 1 80.12 365 SER A O 1
ATOM 2823 N N . LEU A 1 366 ? 16.375 3.736 -0.17 1 77 366 LEU A N 1
ATOM 2824 C CA . LEU A 1 366 ? 16.672 4.734 0.853 1 77 366 LEU A CA 1
ATOM 2825 C C . LEU A 1 366 ? 15.516 4.84 1.851 1 77 366 LEU A C 1
ATOM 2827 O O . LEU A 1 366 ? 15.742 4.918 3.061 1 77 366 LEU A O 1
ATOM 2831 N N . CYS A 1 367 ? 14.32 4.855 1.328 1 80.06 367 CYS A N 1
ATOM 2832 C CA . CYS A 1 367 ? 13.18 5.023 2.221 1 80.06 367 CYS A CA 1
ATOM 2833 C C . CYS A 1 367 ? 13.031 3.824 3.148 1 80.06 367 CYS A C 1
ATOM 2835 O O . CYS A 1 367 ? 12.664 3.977 4.312 1 80.06 367 CYS A O 1
ATOM 2837 N N . MET A 1 368 ? 13.336 2.678 2.693 1 83.94 368 MET A N 1
ATOM 2838 C CA . MET A 1 368 ? 13.25 1.492 3.539 1 83.94 368 MET A CA 1
ATOM 2839 C C . MET A 1 368 ? 14.352 1.5 4.598 1 83.94 368 MET A C 1
ATOM 2841 O O . MET A 1 368 ? 14.133 1.052 5.723 1 83.94 368 MET A O 1
ATOM 2845 N N . ARG A 1 369 ? 15.445 2.002 4.176 1 79.38 369 ARG A N 1
ATOM 2846 C CA . ARG A 1 369 ? 16.531 2.139 5.141 1 79.38 369 ARG A CA 1
ATOM 2847 C C . ARG A 1 369 ? 16.141 3.08 6.277 1 79.38 369 ARG A C 1
ATOM 2849 O O . ARG A 1 369 ? 16.391 2.789 7.445 1 79.38 369 ARG A O 1
ATOM 2856 N N . ARG A 1 370 ? 15.562 4.152 5.891 1 79.19 370 ARG A N 1
ATOM 2857 C CA . ARG A 1 370 ? 15.133 5.129 6.887 1 79.19 370 ARG A CA 1
ATOM 2858 C C . ARG A 1 370 ? 14.102 4.523 7.832 1 79.19 370 ARG A C 1
ATOM 2860 O O . ARG A 1 370 ? 14.18 4.711 9.047 1 79.19 370 ARG A O 1
ATOM 2867 N N . LEU A 1 371 ? 13.188 3.807 7.285 1 86.69 371 LEU A N 1
ATOM 2868 C CA . LEU A 1 371 ? 12.164 3.172 8.109 1 86.69 371 LEU A CA 1
ATOM 2869 C C . LEU A 1 371 ? 12.789 2.158 9.062 1 86.69 371 LEU A C 1
ATOM 2871 O O . LEU A 1 371 ? 12.453 2.131 10.25 1 86.69 371 LEU A O 1
ATOM 2875 N N . ALA A 1 372 ? 13.695 1.393 8.531 1 83.81 372 ALA A N 1
ATOM 2876 C CA . ALA A 1 372 ? 14.367 0.377 9.336 1 83.81 372 ALA A CA 1
ATOM 2877 C C . ALA A 1 372 ? 15.148 1.015 10.477 1 83.81 372 ALA A C 1
ATOM 2879 O O . ALA A 1 372 ? 15.25 0.44 11.57 1 83.81 372 ALA A O 1
ATOM 2880 N N . SER A 1 373 ? 15.664 2.15 10.234 1 81.38 373 SER A N 1
ATOM 2881 C CA . SER A 1 373 ? 16.453 2.838 11.242 1 81.38 373 SER A CA 1
ATOM 2882 C C . SER A 1 373 ? 15.578 3.359 12.375 1 81.38 373 SER A C 1
ATOM 2884 O O . SER A 1 373 ? 16.062 3.559 13.5 1 81.38 373 SER A O 1
ATOM 2886 N N . SER A 1 374 ? 14.352 3.564 12.109 1 88.75 374 SER A N 1
ATOM 2887 C CA . SER A 1 374 ? 13.453 4.133 13.109 1 88.75 374 SER A CA 1
ATOM 2888 C C . SER A 1 374 ? 12.742 3.039 13.898 1 88.75 374 SER A C 1
ATOM 2890 O O . SER A 1 374 ? 12.523 3.18 15.102 1 88.75 374 SER A O 1
ATOM 2892 N N . LEU A 1 375 ? 12.445 1.946 13.312 1 90.38 375 LEU A N 1
ATOM 2893 C CA . LEU A 1 375 ? 11.648 0.89 13.93 1 90.38 375 LEU A CA 1
ATOM 2894 C C . LEU A 1 375 ? 12.469 0.144 14.984 1 90.38 375 LEU A C 1
ATOM 2896 O O . LEU A 1 375 ? 13.602 -0.263 14.727 1 90.38 375 LEU A O 1
ATOM 2900 N N . ARG A 1 376 ? 11.797 -0.005 16.172 1 90.19 376 ARG A N 1
ATOM 2901 C CA . ARG A 1 376 ? 12.445 -0.688 17.281 1 90.19 376 ARG A CA 1
ATOM 2902 C C . ARG A 1 376 ? 11.445 -1.539 18.062 1 90.19 376 ARG A C 1
ATOM 2904 O O . ARG A 1 376 ? 10.656 -1.014 18.844 1 90.19 376 ARG A O 1
ATOM 2911 N N . PRO A 1 377 ? 11.578 -2.83 17.906 1 90 377 PRO A N 1
ATOM 2912 C CA . PRO A 1 377 ? 10.742 -3.637 18.797 1 90 377 PRO A CA 1
ATOM 2913 C C . PRO A 1 377 ? 11.102 -3.455 20.266 1 90 377 PRO A C 1
ATOM 2915 O O . PRO A 1 377 ? 12.281 -3.525 20.625 1 90 377 PRO A O 1
ATOM 2918 N N . TYR A 1 378 ? 10.133 -3.213 21.047 1 93 378 TYR A N 1
ATOM 2919 C CA . TYR A 1 378 ? 10.383 -2.957 22.453 1 93 378 TYR A CA 1
ATOM 2920 C C . TYR A 1 378 ? 11.07 -4.152 23.109 1 93 378 TYR A C 1
ATOM 2922 O O . TYR A 1 378 ? 11.93 -3.984 23.984 1 93 378 TYR A O 1
ATOM 2930 N N . ALA A 1 379 ? 10.672 -5.34 22.766 1 87.5 379 ALA A N 1
ATOM 2931 C CA . ALA A 1 379 ? 11.242 -6.555 23.344 1 87.5 379 ALA A CA 1
ATOM 2932 C C . ALA A 1 379 ? 12.766 -6.555 23.234 1 87.5 379 ALA A C 1
ATOM 2934 O O . ALA A 1 379 ? 13.461 -7.055 24.109 1 87.5 379 ALA A O 1
ATOM 2935 N N . THR A 1 380 ? 13.281 -5.949 22.172 1 81.75 380 THR A N 1
ATOM 2936 C CA . THR A 1 380 ? 14.727 -5.895 21.953 1 81.75 380 THR A CA 1
ATOM 2937 C C . THR A 1 380 ? 15.352 -4.797 22.812 1 81.75 380 THR A C 1
ATOM 2939 O O . THR A 1 380 ? 16.531 -4.867 23.156 1 81.75 380 THR A O 1
ATOM 2942 N N . MET A 1 381 ? 14.602 -3.805 23.125 1 81.75 381 MET A N 1
ATOM 2943 C CA . MET A 1 381 ? 15.086 -2.688 23.938 1 81.75 381 MET A CA 1
ATOM 2944 C C . MET A 1 381 ? 15.141 -3.07 25.406 1 81.75 381 MET A C 1
ATOM 2946 O O . MET A 1 381 ? 16.047 -2.643 26.141 1 81.75 381 MET A O 1
ATOM 2950 N N . GLU A 1 382 ? 14.078 -3.754 25.766 1 74.31 382 GLU A N 1
ATOM 2951 C CA . GLU A 1 382 ? 13.969 -4.18 27.156 1 74.31 382 GLU A CA 1
ATOM 2952 C C . GLU A 1 382 ? 15.18 -5.008 27.578 1 74.31 382 GLU A C 1
ATOM 2954 O O . GLU A 1 382 ? 15.641 -4.906 28.719 1 74.31 382 GLU A O 1
ATOM 2959 N N . LYS A 1 383 ? 15.617 -5.801 26.688 1 65.56 383 LYS A N 1
ATOM 2960 C CA . LYS A 1 383 ? 16.781 -6.625 26.984 1 65.56 383 LYS A CA 1
ATOM 2961 C C . LYS A 1 383 ? 18.031 -5.758 27.188 1 65.56 383 LYS A C 1
ATOM 2963 O O . LYS A 1 383 ? 18.938 -6.133 27.938 1 65.56 383 LYS A O 1
ATOM 2968 N N . SER A 1 384 ? 17.859 -4.504 26.641 1 54.97 384 SER A N 1
ATOM 2969 C CA . SER A 1 384 ? 19 -3.602 26.781 1 54.97 384 SER A CA 1
ATOM 2970 C C . SER A 1 384 ? 18.828 -2.66 27.969 1 54.97 384 SER A C 1
ATOM 2972 O O . SER A 1 384 ? 19.797 -2.1 28.484 1 54.97 384 SER A O 1
ATOM 2974 N N . LEU A 1 385 ? 17.609 -2.459 28.359 1 50.62 385 LEU A N 1
ATOM 2975 C CA . LEU A 1 385 ? 17.344 -1.585 29.5 1 50.62 385 LEU A CA 1
ATOM 2976 C C . LEU A 1 385 ? 17.562 -2.326 30.812 1 50.62 385 LEU A C 1
ATOM 2978 O O . LEU A 1 385 ? 18.078 -1.751 31.781 1 50.62 385 LEU A O 1
ATOM 2982 N N . MET B 1 1 ? -21.812 -1.961 -0.68 1 33.28 1 MET B N 1
ATOM 2983 C CA . MET B 1 1 ? -21.5 -1.255 -1.919 1 33.28 1 MET B CA 1
ATOM 2984 C C . MET B 1 1 ? -20.281 -1.864 -2.596 1 33.28 1 MET B C 1
ATOM 2986 O O . MET B 1 1 ? -19.281 -2.152 -1.936 1 33.28 1 MET B O 1
ATOM 2990 N N . LEU B 1 2 ? -20.641 -2.535 -3.76 1 44.47 2 LEU B N 1
ATOM 2991 C CA . LEU B 1 2 ? -19.781 -3.359 -4.594 1 44.47 2 LEU B CA 1
ATOM 2992 C C . LEU B 1 2 ? -19.031 -2.504 -5.605 1 44.47 2 LEU B C 1
ATOM 2994 O O . LEU B 1 2 ? -19.594 -1.59 -6.203 1 44.47 2 LEU B O 1
ATOM 2998 N N . VAL B 1 3 ? -17.797 -2.557 -5.504 1 49.56 3 VAL B N 1
ATOM 2999 C CA . VAL B 1 3 ? -16.984 -1.919 -6.531 1 49.56 3 VAL B CA 1
ATOM 3000 C C . VAL B 1 3 ? -16.328 -2.984 -7.41 1 49.56 3 VAL B C 1
ATOM 3002 O O . VAL B 1 3 ? -15.961 -4.055 -6.926 1 49.56 3 VAL B O 1
ATOM 3005 N N . VAL B 1 4 ? -16.641 -2.799 -8.766 1 47.88 4 VAL B N 1
ATOM 3006 C CA . VAL B 1 4 ? -15.984 -3.693 -9.711 1 47.88 4 VAL B CA 1
ATOM 3007 C C . VAL B 1 4 ? -14.727 -3.023 -10.266 1 47.88 4 VAL B C 1
ATOM 3009 O O . VAL B 1 4 ? -14.758 -1.851 -10.648 1 47.88 4 VAL B O 1
ATOM 3012 N N . VAL B 1 5 ? -13.641 -3.613 -9.969 1 48.12 5 VAL B N 1
ATOM 3013 C CA . VAL B 1 5 ? -12.398 -3.158 -10.578 1 48.12 5 VAL B CA 1
ATOM 3014 C C . VAL B 1 5 ? -12.023 -4.07 -11.75 1 48.12 5 VAL B C 1
ATOM 3016 O O . VAL B 1 5 ? -11.953 -5.293 -11.586 1 48.12 5 VAL B O 1
ATOM 3019 N N . ASN B 1 6 ? -12.078 -3.443 -13.078 1 41.91 6 ASN B N 1
ATOM 3020 C CA . ASN B 1 6 ? -11.578 -4.168 -14.242 1 41.91 6 ASN B CA 1
ATOM 3021 C C . ASN B 1 6 ? -10.07 -4.02 -14.391 1 41.91 6 ASN B C 1
ATOM 3023 O O . ASN B 1 6 ? -9.508 -2.969 -14.062 1 41.91 6 ASN B O 1
ATOM 3027 N N . MET B 1 7 ? -9.266 -4.969 -14.453 1 42.88 7 MET B N 1
ATOM 3028 C CA . MET B 1 7 ? -7.82 -4.926 -14.641 1 42.88 7 MET B CA 1
ATOM 3029 C C . MET B 1 7 ? -7.465 -4.746 -16.109 1 42.88 7 MET B C 1
ATOM 3031 O O . MET B 1 7 ? -8.078 -5.359 -16.984 1 42.88 7 MET B O 1
ATOM 3035 N N . ILE B 1 8 ? -6.773 -3.656 -16.547 1 32.66 8 ILE B N 1
ATOM 3036 C CA . ILE B 1 8 ? -6.223 -3.285 -17.844 1 32.66 8 ILE B CA 1
ATOM 3037 C C . ILE B 1 8 ? -5.066 -4.219 -18.203 1 32.66 8 ILE B C 1
ATOM 3039 O O . ILE B 1 8 ? -4.133 -4.387 -17.406 1 32.66 8 ILE B O 1
ATOM 3043 N N . GLY B 1 9 ? -5.152 -5.094 -19.625 1 32.41 9 GLY B N 1
ATOM 3044 C CA . GLY B 1 9 ? -4.41 -5.895 -20.594 1 32.41 9 GLY B CA 1
ATOM 3045 C C . GLY B 1 9 ? -5.234 -7.016 -21.203 1 32.41 9 GLY B C 1
ATOM 3046 O O . GLY B 1 9 ? -4.727 -7.805 -22 1 32.41 9 GLY B O 1
ATOM 3047 N N . SER B 1 10 ? -6.266 -7.371 -20.734 1 28.11 10 SER B N 1
ATOM 3048 C CA . SER B 1 10 ? -7.047 -8.219 -21.641 1 28.11 10 SER B CA 1
ATOM 3049 C C . SER B 1 10 ? -7.789 -7.391 -22.672 1 28.11 10 SER B C 1
ATOM 3051 O O . SER B 1 10 ? -8.336 -6.332 -22.359 1 28.11 10 SER B O 1
ATOM 3053 N N . LYS B 1 11 ? -7.574 -7.504 -24.094 1 27.08 11 LYS B N 1
ATOM 3054 C CA . LYS B 1 11 ? -8.117 -6.965 -25.328 1 27.08 11 LYS B CA 1
ATOM 3055 C C . LYS B 1 11 ? -9.633 -6.812 -25.25 1 27.08 11 LYS B C 1
ATOM 3057 O O . LYS B 1 11 ? -10.234 -6.125 -26.078 1 27.08 11 LYS B O 1
ATOM 3062 N N . LEU B 1 12 ? -10.359 -7.672 -24.625 1 26.06 12 LEU B N 1
ATOM 3063 C CA . LEU B 1 12 ? -11.758 -7.781 -25.031 1 26.06 12 LEU B CA 1
ATOM 3064 C C . LEU B 1 12 ? -12.578 -6.617 -24.469 1 26.06 12 LEU B C 1
ATOM 3066 O O . LEU B 1 12 ? -13.672 -6.336 -24.953 1 26.06 12 LEU B O 1
ATOM 3070 N N . VAL B 1 13 ? -12.266 -6.016 -23.391 1 29.5 13 VAL B N 1
ATOM 3071 C CA . VAL B 1 13 ? -13.438 -5.32 -22.891 1 29.5 13 VAL B CA 1
ATOM 3072 C C . VAL B 1 13 ? -13.523 -3.926 -23.5 1 29.5 13 VAL B C 1
ATOM 3074 O O . VAL B 1 13 ? -14.391 -3.129 -23.125 1 29.5 13 VAL B O 1
ATOM 3077 N N . CYS B 1 14 ? -12.672 -3.469 -24.391 1 27.16 14 CYS B N 1
ATOM 3078 C CA . CYS B 1 14 ? -12.938 -2.156 -24.969 1 27.16 14 CYS B CA 1
ATOM 3079 C C . CYS B 1 14 ? -14.258 -2.154 -25.734 1 27.16 14 CYS B C 1
ATOM 3081 O O . CYS B 1 14 ? -14.898 -1.11 -25.875 1 27.16 14 CYS B O 1
ATOM 3083 N N . CYS B 1 15 ? -14.547 -3.143 -26.562 1 27.03 15 CYS B N 1
ATOM 3084 C CA . CYS B 1 15 ? -15.609 -3.072 -27.562 1 27.03 15 CYS B CA 1
ATOM 3085 C C . CYS B 1 15 ? -16.969 -2.961 -26.891 1 27.03 15 CYS B C 1
ATOM 3087 O O . CYS B 1 15 ? -17.891 -2.346 -27.438 1 27.03 15 CYS B O 1
ATOM 3089 N N . PHE B 1 16 ? -17.219 -3.68 -25.859 1 27.16 16 PHE B N 1
ATOM 3090 C CA . PHE B 1 16 ? -18.625 -3.77 -25.469 1 27.16 16 PHE B CA 1
ATOM 3091 C C . PHE B 1 16 ? -19.062 -2.514 -24.734 1 27.16 16 PHE B C 1
ATOM 3093 O O . PHE B 1 16 ? -20.234 -2.164 -24.734 1 27.16 16 PHE B O 1
ATOM 3100 N N . ILE B 1 17 ? -18.141 -1.758 -24.203 1 29.94 17 ILE B N 1
ATOM 3101 C CA . ILE B 1 17 ? -18.703 -0.58 -23.547 1 29.94 17 ILE B CA 1
ATOM 3102 C C . ILE B 1 17 ? -18.969 0.512 -24.578 1 29.94 17 ILE B C 1
ATOM 3104 O O . ILE B 1 17 ? -19.859 1.335 -24.422 1 29.94 17 ILE B O 1
ATOM 3108 N N . ALA B 1 18 ? -18.344 0.594 -25.75 1 26.59 18 ALA B N 1
ATOM 3109 C CA . ALA B 1 18 ? -18.609 1.646 -26.719 1 26.59 18 ALA B CA 1
ATOM 3110 C C . ALA B 1 18 ? -20.031 1.51 -27.297 1 26.59 18 ALA B C 1
ATOM 3112 O O . ALA B 1 18 ? -20.719 2.512 -27.516 1 26.59 18 ALA B O 1
ATOM 3113 N N . GLN B 1 19 ? -20.406 0.366 -27.75 1 26.2 19 GLN B N 1
ATOM 3114 C CA . GLN B 1 19 ? -21.688 0.273 -28.453 1 26.2 19 GLN B CA 1
ATOM 3115 C C . GLN B 1 19 ? -22.844 0.624 -27.531 1 26.2 19 GLN B C 1
ATOM 3117 O O . GLN B 1 19 ? -23.844 1.187 -27.969 1 26.2 19 GLN B O 1
ATOM 3122 N N . TYR B 1 20 ? -22.766 0.278 -26.281 1 27.17 20 TYR B N 1
ATOM 3123 C CA . TYR B 1 20 ? -23.984 0.469 -25.5 1 27.17 20 TYR B CA 1
ATOM 3124 C C . TYR B 1 20 ? -24.078 1.9 -24.984 1 27.17 20 TYR B C 1
ATOM 3126 O O . TYR B 1 20 ? -25.078 2.271 -24.359 1 27.17 20 TYR B O 1
ATOM 3134 N N . LEU B 1 21 ? -23.109 2.697 -25.141 1 27.27 21 LEU B N 1
ATOM 3135 C CA . LEU B 1 21 ? -23.281 4.105 -24.797 1 27.27 21 LEU B CA 1
ATOM 3136 C C . LEU B 1 21 ? -24.234 4.793 -25.766 1 27.27 21 LEU B C 1
ATOM 3138 O O . LEU B 1 21 ? -24.812 5.832 -25.453 1 27.27 21 LEU B O 1
ATOM 3142 N N . VAL B 1 22 ? -24.312 4.465 -27.016 1 25.33 22 VAL B N 1
ATOM 3143 C CA . VAL B 1 22 ? -25.078 5.281 -27.938 1 25.33 22 VAL B CA 1
ATOM 3144 C C . VAL B 1 22 ? -26.578 5.168 -27.625 1 25.33 22 VAL B C 1
ATOM 3146 O O . VAL B 1 22 ? -27.297 6.16 -27.672 1 25.33 22 VAL B O 1
ATOM 3149 N N . THR B 1 23 ? -27.047 3.975 -27.391 1 25.55 23 THR B N 1
ATOM 3150 C CA . THR B 1 23 ? -28.5 3.906 -27.453 1 25.55 23 THR B CA 1
ATOM 3151 C C . THR B 1 23 ? -29.125 4.445 -26.156 1 25.55 23 THR B C 1
ATOM 3153 O O . THR B 1 23 ? -30.266 4.902 -26.156 1 25.55 23 THR B O 1
ATOM 3156 N N . SER B 1 24 ? -28.453 4.301 -25.016 1 25.3 24 SER B N 1
ATOM 3157 C CA . SER B 1 24 ? -29.234 4.516 -23.797 1 25.3 24 SER B CA 1
ATOM 3158 C C . SER B 1 24 ? -29.344 6 -23.469 1 25.3 24 SER B C 1
ATOM 3160 O O . SER B 1 24 ? -29.891 6.371 -22.422 1 25.3 24 SER B O 1
ATOM 3162 N N . LEU B 1 25 ? -28.953 6.941 -24.203 1 24.22 25 LEU B N 1
ATOM 3163 C CA . LEU B 1 25 ? -29.234 8.352 -23.953 1 24.22 25 LEU B CA 1
ATOM 3164 C C . LEU B 1 25 ? -30.734 8.617 -24.016 1 24.22 25 LEU B C 1
ATOM 3166 O O . LEU B 1 25 ? -31.188 9.703 -23.641 1 24.22 25 LEU B O 1
ATOM 3170 N N . ALA B 1 26 ? -31.484 7.84 -24.75 1 23.22 26 ALA B N 1
ATOM 3171 C CA . ALA B 1 26 ? -32.844 8.352 -24.984 1 23.22 26 ALA B CA 1
ATOM 3172 C C . ALA B 1 26 ? -33.688 8.234 -23.734 1 23.22 26 ALA B C 1
ATOM 3174 O O . ALA B 1 26 ? -34.531 9.102 -23.469 1 23.22 26 ALA B O 1
ATOM 3175 N N . LEU B 1 27 ? -33.656 7.059 -22.953 1 23.27 27 LEU B N 1
ATOM 3176 C CA . LEU B 1 27 ? -34.812 6.805 -22.109 1 23.27 27 LEU B CA 1
ATOM 3177 C C . LEU B 1 27 ? -34.625 7.406 -20.719 1 23.27 27 LEU B C 1
ATOM 3179 O O . LEU B 1 27 ? -35.438 7.195 -19.828 1 23.27 27 LEU B O 1
ATOM 3183 N N . ILE B 1 28 ? -33.625 8.133 -20.297 1 23.44 28 ILE B N 1
ATOM 3184 C CA . ILE B 1 28 ? -33.375 8.578 -18.922 1 23.44 28 ILE B CA 1
ATOM 3185 C C . ILE B 1 28 ? -34.469 9.562 -18.5 1 23.44 28 ILE B C 1
ATOM 3187 O O . ILE B 1 28 ? -34.25 10.336 -17.562 1 23.44 28 ILE B O 1
ATOM 3191 N N . ARG B 1 29 ? -35.625 9.75 -19 1 20.38 29 ARG B N 1
ATOM 3192 C CA . ARG B 1 29 ? -36.438 10.852 -18.5 1 20.38 29 ARG B CA 1
ATOM 3193 C C . ARG B 1 29 ? -37 10.555 -17.109 1 20.38 29 ARG B C 1
ATOM 3195 O O . ARG B 1 29 ? -37 11.422 -16.234 1 20.38 29 ARG B O 1
ATOM 3202 N N . ASP B 1 30 ? -37.906 9.539 -16.719 1 20.36 30 ASP B N 1
ATOM 3203 C CA . ASP B 1 30 ? -39.031 9.781 -15.828 1 20.36 30 ASP B CA 1
ATOM 3204 C C . ASP B 1 30 ? -38.719 9.305 -14.414 1 20.36 30 ASP B C 1
ATOM 3206 O O . ASP B 1 30 ? -39.5 9.539 -13.484 1 20.36 30 ASP B O 1
ATOM 3210 N N . THR B 1 31 ? -37.906 8.32 -14.008 1 22.11 31 THR B N 1
ATOM 3211 C CA . THR B 1 31 ? -38.281 7.609 -12.789 1 22.11 31 THR B CA 1
ATOM 3212 C C . THR B 1 31 ? -37.781 8.375 -11.555 1 22.11 31 THR B C 1
ATOM 3214 O O . THR B 1 31 ? -36.594 8.375 -11.234 1 22.11 31 THR B O 1
ATOM 3217 N N . SER B 1 32 ? -38.406 9.625 -11.023 1 19.62 32 SER B N 1
ATOM 3218 C CA . SER B 1 32 ? -38.156 10.641 -10 1 19.62 32 SER B CA 1
ATOM 3219 C C . SER B 1 32 ? -38.25 10.039 -8.602 1 19.62 32 SER B C 1
ATOM 3221 O O . SER B 1 32 ? -37.375 10.273 -7.762 1 19.62 32 SER B O 1
ATOM 3223 N N . GLN B 1 33 ? -39.469 9.586 -7.91 1 19.81 33 GLN B N 1
ATOM 3224 C CA . GLN B 1 33 ? -40 9.945 -6.602 1 19.81 33 GLN B CA 1
ATOM 3225 C C . GLN B 1 33 ? -39.625 8.906 -5.551 1 19.81 33 GLN B C 1
ATOM 3227 O O . GLN B 1 33 ? -40.344 7.906 -5.383 1 19.81 33 GLN B O 1
ATOM 3232 N N . VAL B 1 34 ? -38.594 8.234 -5.414 1 19.61 34 VAL B N 1
ATOM 3233 C CA . VAL B 1 34 ? -38.656 7.203 -4.379 1 19.61 34 VAL B CA 1
ATOM 3234 C C . VAL B 1 34 ? -38.562 7.852 -3 1 19.61 34 VAL B C 1
ATOM 3236 O O . VAL B 1 34 ? -37.625 8.586 -2.707 1 19.61 34 VAL B O 1
ATOM 3239 N N . LYS B 1 35 ? -39.688 7.98 -2.102 1 20.77 35 LYS B N 1
ATOM 3240 C CA . LYS B 1 35 ? -39.969 8.461 -0.749 1 20.77 35 LYS B CA 1
ATOM 3241 C C . LYS B 1 35 ? -39.25 7.586 0.29 1 20.77 35 LYS B C 1
ATOM 3243 O O . LYS B 1 35 ? -39.562 6.395 0.41 1 20.77 35 LYS B O 1
ATOM 3248 N N . VAL B 1 36 ? -38.031 7.652 0.537 1 20.7 36 VAL B N 1
ATOM 3249 C CA . VAL B 1 36 ? -37.375 6.98 1.662 1 20.7 36 VAL B CA 1
ATOM 3250 C C . VAL B 1 36 ? -38 7.453 2.973 1 20.7 36 VAL B C 1
ATOM 3252 O O . VAL B 1 36 ? -38.125 8.656 3.211 1 20.7 36 VAL B O 1
ATOM 3255 N N . SER B 1 37 ? -38.812 6.641 3.654 1 18.92 37 SER B N 1
ATOM 3256 C CA . SER B 1 37 ? -39.5 6.832 4.926 1 18.92 37 SER B CA 1
ATOM 3257 C C . SER B 1 37 ? -38.562 7.348 6 1 18.92 37 SER B C 1
ATOM 3259 O O . SER B 1 37 ? -37.375 7.004 5.996 1 18.92 37 SER B O 1
ATOM 3261 N N . ARG B 1 38 ? -38.969 8.406 6.762 1 22.47 38 ARG B N 1
ATOM 3262 C CA . ARG B 1 38 ? -38.562 9.305 7.844 1 22.47 38 ARG B CA 1
ATOM 3263 C C . ARG B 1 38 ? -38.344 8.523 9.141 1 22.47 38 ARG B C 1
ATOM 3265 O O . ARG B 1 38 ? -39.281 8.102 9.789 1 22.47 38 ARG B O 1
ATOM 3272 N N . LEU B 1 39 ? -37.562 7.504 9.297 1 20.84 39 LEU B N 1
ATOM 3273 C CA . LEU B 1 39 ? -37.562 7.012 10.672 1 20.84 39 LEU B CA 1
ATOM 3274 C C . LEU B 1 39 ? -37.531 8.172 11.664 1 20.84 39 LEU B C 1
ATOM 3276 O O . LEU B 1 39 ? -37.125 9.273 11.32 1 20.84 39 LEU B O 1
ATOM 3280 N N . TYR B 1 40 ? -37.594 7.969 13.133 1 18.83 40 TYR B N 1
ATOM 3281 C CA . TYR B 1 40 ? -38.156 8.609 14.312 1 18.83 40 TYR B CA 1
ATOM 3282 C C . TYR B 1 40 ? -37.344 9.828 14.727 1 18.83 40 TYR B C 1
ATOM 3284 O O . TYR B 1 40 ? -36.25 9.688 15.281 1 18.83 40 TYR B O 1
ATOM 3292 N N . ASN B 1 41 ? -37 10.852 14.047 1 19.25 41 ASN B N 1
ATOM 3293 C CA . ASN B 1 41 ? -36.75 11.992 14.914 1 19.25 41 ASN B CA 1
ATOM 3294 C C . ASN B 1 41 ? -38 12.461 15.625 1 19.25 41 ASN B C 1
ATOM 3296 O O . ASN B 1 41 ? -39 12.828 14.977 1 19.25 41 ASN B O 1
ATOM 3300 N N . HIS B 1 42 ? -38.406 12 16.922 1 21.86 42 HIS B N 1
ATOM 3301 C CA . HIS B 1 42 ? -39.438 12.719 17.656 1 21.86 42 HIS B CA 1
ATOM 3302 C C . HIS B 1 42 ? -39.375 14.219 17.406 1 21.86 42 HIS B C 1
ATOM 3304 O O . HIS B 1 42 ? -40.375 14.859 17.094 1 21.86 42 HIS B O 1
ATOM 3310 N N . GLN B 1 43 ? -38.656 15.055 18.422 1 22.16 43 GLN B N 1
ATOM 3311 C CA . GLN B 1 43 ? -39.281 16.344 18.766 1 22.16 43 GLN B CA 1
ATOM 3312 C C . GLN B 1 43 ? -39.281 17.281 17.578 1 22.16 43 GLN B C 1
ATOM 3314 O O . GLN B 1 43 ? -40.312 17.859 17.234 1 22.16 43 GLN B O 1
ATOM 3319 N N . ALA B 1 44 ? -38.25 18.344 17.609 1 23.97 44 ALA B N 1
ATOM 3320 C CA . ALA B 1 44 ? -38.5 19.656 17 1 23.97 44 ALA B CA 1
ATOM 3321 C C . ALA B 1 44 ? -38.562 19.562 15.484 1 23.97 44 ALA B C 1
ATOM 3323 O O . ALA B 1 44 ? -38.031 18.609 14.898 1 23.97 44 ALA B O 1
ATOM 3324 N N . GLY B 1 45 ? -39.438 20.172 14.672 1 23.78 45 GLY B N 1
ATOM 3325 C CA . GLY B 1 45 ? -39.938 20.422 13.32 1 23.78 45 GLY B CA 1
ATOM 3326 C C . GLY B 1 45 ? -38.812 20.5 12.289 1 23.78 45 GLY B C 1
ATOM 3327 O O . GLY B 1 45 ? -39.062 20.922 11.156 1 23.78 45 GLY B O 1
ATOM 3328 N N . VAL B 1 46 ? -37.531 20.906 12.812 1 25.17 46 VAL B N 1
ATOM 3329 C CA . VAL B 1 46 ? -36.75 21.469 11.711 1 25.17 46 VAL B CA 1
ATOM 3330 C C . VAL B 1 46 ? -36.438 20.375 10.688 1 25.17 46 VAL B C 1
ATOM 3332 O O . VAL B 1 46 ? -36.156 19.234 11.047 1 25.17 46 VAL B O 1
ATOM 3335 N N . THR B 1 47 ? -37 20.375 9.555 1 28.17 47 THR B N 1
ATOM 3336 C CA . THR B 1 47 ? -36.844 19.609 8.312 1 28.17 47 THR B CA 1
ATOM 3337 C C . THR B 1 47 ? -35.375 19.281 8.07 1 28.17 47 THR B C 1
ATOM 3339 O O . THR B 1 47 ? -34.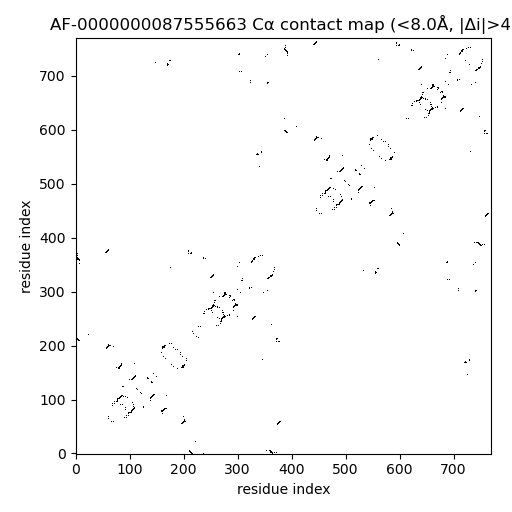531 20.172 8.055 1 28.17 47 THR B O 1
ATOM 3342 N N . THR B 1 48 ? -34.812 18.266 8.68 1 30.25 48 THR B N 1
ATOM 3343 C CA . THR B 1 48 ? -33.469 17.688 8.609 1 30.25 48 THR B CA 1
ATOM 3344 C C . THR B 1 48 ? -33 17.594 7.164 1 30.25 48 THR B C 1
ATOM 3346 O O . THR B 1 48 ? -33.531 16.797 6.383 1 30.25 48 THR B O 1
ATOM 3349 N N . GLY B 1 49 ? -32.875 18.75 6.391 1 29.03 49 GLY B N 1
ATOM 3350 C CA . GLY B 1 49 ? -32.312 18.781 5.043 1 29.03 49 GLY B CA 1
ATOM 3351 C C . GLY B 1 49 ? -31.188 17.797 4.848 1 29.03 49 GLY B C 1
ATOM 3352 O O . GLY B 1 49 ? -30.375 17.594 5.746 1 29.03 49 GLY B O 1
ATOM 3353 N N . GLU B 1 50 ? -31.453 16.656 4.301 1 33.81 50 GLU B N 1
ATOM 3354 C CA . GLU B 1 50 ? -30.484 15.695 3.771 1 33.81 50 GLU B CA 1
ATOM 3355 C C . GLU B 1 50 ? -29.266 16.406 3.195 1 33.81 50 GLU B C 1
ATOM 3357 O O . GLU B 1 50 ? -29.312 16.953 2.092 1 33.81 50 GLU B O 1
ATOM 3362 N N . GLU B 1 51 ? -28.578 17.266 3.717 1 34.28 51 GLU B N 1
ATOM 3363 C CA . GLU B 1 51 ? -27.375 17.891 3.162 1 34.28 51 GLU B CA 1
ATOM 3364 C C . GLU B 1 51 ? -26.484 16.875 2.475 1 34.28 51 GLU B C 1
ATOM 3366 O O . GLU B 1 51 ? -25.953 15.969 3.125 1 34.28 51 GLU B O 1
ATOM 3371 N N . ARG B 1 52 ? -26.797 16.359 1.252 1 38.19 52 ARG B N 1
ATOM 3372 C CA . ARG B 1 52 ? -25.969 15.586 0.333 1 38.19 52 ARG B CA 1
ATOM 3373 C C . ARG B 1 52 ? -24.516 16.016 0.42 1 38.19 52 ARG B C 1
ATOM 3375 O O . ARG B 1 52 ? -24.188 17.172 0.184 1 38.19 52 ARG B O 1
ATOM 3382 N N . VAL B 1 53 ? -23.797 15.508 1.296 1 48.44 53 VAL B N 1
ATOM 3383 C CA . VAL B 1 53 ? -22.375 15.805 1.289 1 48.44 53 V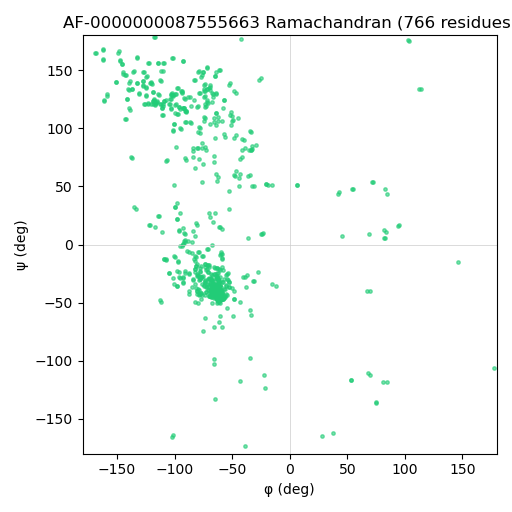AL B CA 1
ATOM 3384 C C . VAL B 1 53 ? -21.828 15.656 -0.126 1 48.44 53 VAL B C 1
ATOM 3386 O O . VAL B 1 53 ? -21.953 14.586 -0.737 1 48.44 53 VAL B O 1
ATOM 3389 N N . ARG B 1 54 ? -21.719 16.672 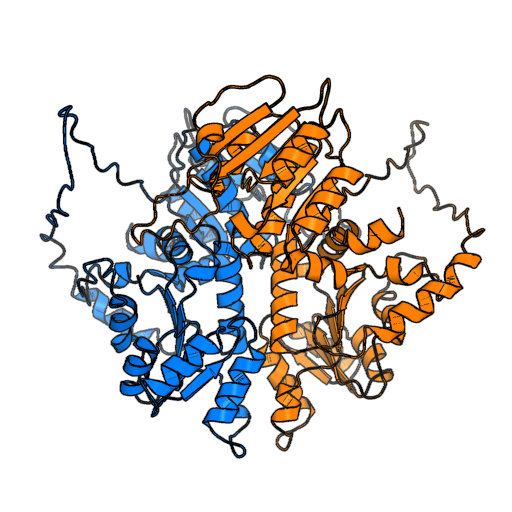-0.972 1 61.38 54 ARG B N 1
ATOM 3390 C CA . ARG B 1 54 ? -21.172 16.75 -2.318 1 61.38 54 ARG B CA 1
ATOM 3391 C C . ARG B 1 54 ? -19.781 16.125 -2.373 1 61.38 54 ARG B C 1
ATOM 3393 O O . ARG B 1 54 ? -18.906 16.453 -1.576 1 61.38 54 ARG B O 1
ATOM 3400 N N . THR B 1 55 ? -19.594 14.922 -3.062 1 83.75 55 THR B N 1
ATOM 3401 C CA . THR B 1 55 ? -18.328 14.258 -3.346 1 83.75 55 THR B CA 1
ATOM 3402 C C . THR B 1 55 ? -17.391 15.18 -4.117 1 83.75 55 THR B C 1
ATOM 3404 O O . THR B 1 55 ? -17.812 15.844 -5.066 1 83.75 55 THR B O 1
ATOM 3407 N N . ILE B 1 56 ? -16.266 15.406 -3.643 1 91.56 56 ILE B N 1
ATOM 3408 C CA . ILE B 1 56 ? -15.242 16.188 -4.324 1 91.56 56 ILE B CA 1
ATOM 3409 C C . ILE B 1 56 ? -14.664 15.367 -5.48 1 91.56 56 ILE B C 1
ATOM 3411 O O . ILE B 1 56 ? -14.117 14.281 -5.277 1 91.56 56 ILE B O 1
ATOM 3415 N N . PRO B 1 57 ? -14.781 15.844 -6.715 1 93.69 57 PRO B N 1
ATOM 3416 C CA . PRO B 1 57 ? -14.242 15.094 -7.852 1 93.69 57 PRO B CA 1
ATOM 3417 C C . PRO B 1 57 ? -12.719 15.117 -7.902 1 93.69 57 PRO B C 1
ATOM 3419 O O . PRO B 1 57 ? -12.102 16.172 -7.715 1 93.69 57 PRO B O 1
ATOM 3422 N N . PHE B 1 58 ? -12.156 13.984 -8.117 1 95.69 58 PHE B N 1
ATOM 3423 C CA . PHE B 1 58 ? -10.75 13.82 -8.453 1 95.69 58 PHE B CA 1
ATOM 3424 C C . PHE B 1 58 ? -10.57 13.578 -9.945 1 95.69 58 PHE B C 1
ATOM 3426 O O . PHE B 1 58 ? -10.641 12.438 -10.406 1 95.69 58 PHE B O 1
ATOM 3433 N N . VAL B 1 59 ? -10.258 14.633 -10.648 1 96.25 59 VAL B N 1
ATOM 3434 C CA . VAL B 1 59 ? -10.164 14.547 -12.102 1 96.25 59 VAL B CA 1
ATOM 3435 C C . VAL B 1 59 ? -8.766 14.102 -12.508 1 96.25 59 VAL B C 1
ATOM 3437 O O . VAL B 1 59 ? -7.773 14.719 -12.109 1 96.25 59 VAL B O 1
ATOM 3440 N N . THR B 1 60 ? -8.734 13.047 -13.312 1 94.81 60 THR B N 1
ATOM 3441 C CA . THR B 1 60 ? -7.438 12.484 -13.648 1 94.81 60 THR B CA 1
ATOM 3442 C C . THR B 1 60 ? -7.129 12.695 -15.133 1 94.81 60 THR B C 1
ATOM 3444 O O . THR B 1 60 ? -8.023 12.617 -15.977 1 94.81 60 THR B O 1
ATOM 3447 N N . THR B 1 61 ? -5.879 12.992 -15.398 1 94.19 61 THR B N 1
ATOM 3448 C CA . THR B 1 61 ? -5.387 13.188 -16.75 1 94.19 61 THR B CA 1
ATOM 3449 C C . THR B 1 61 ? -4.09 12.414 -16.984 1 94.19 61 THR B C 1
ATOM 3451 O O . THR B 1 61 ? -3.428 12.016 -16.016 1 94.19 61 THR B O 1
ATOM 3454 N N . VAL B 1 62 ? -3.734 12.18 -18.266 1 91.31 62 VAL B N 1
ATOM 3455 C CA . VAL B 1 62 ? -2.568 11.359 -18.562 1 91.31 62 VAL B CA 1
ATOM 3456 C C . VAL B 1 62 ? -1.478 12.227 -19.203 1 91.31 62 VAL B C 1
ATOM 3458 O O . VAL B 1 62 ? -0.354 12.281 -18.688 1 91.31 62 VAL B O 1
ATOM 3461 N N . SER B 1 63 ? -1.874 13.047 -20.234 1 89.38 63 SER B N 1
ATOM 3462 C CA . SER B 1 63 ? -0.89 13.82 -20.984 1 89.38 63 SER B CA 1
ATOM 3463 C C . SER B 1 63 ? -0.886 15.281 -20.547 1 89.38 63 SER B C 1
ATOM 3465 O O . SER B 1 63 ? -1.854 15.758 -19.953 1 89.38 63 SER B O 1
ATOM 3467 N N . THR B 1 64 ? 0.217 15.984 -20.844 1 89.06 64 THR B N 1
ATOM 3468 C CA . THR B 1 64 ? 0.332 17.406 -20.547 1 89.06 64 THR B CA 1
ATOM 3469 C C . THR B 1 64 ? -0.747 18.203 -21.281 1 89.06 64 THR B C 1
ATOM 3471 O O . THR B 1 64 ? -1.338 19.125 -20.719 1 89.06 64 THR B O 1
ATOM 3474 N N . ALA B 1 65 ? -0.986 17.828 -22.484 1 90.88 65 ALA B N 1
ATOM 3475 C CA . ALA B 1 65 ? -2.008 18.516 -23.281 1 90.88 65 ALA B CA 1
ATOM 3476 C C . ALA B 1 65 ? -3.393 18.328 -22.672 1 90.88 65 ALA B C 1
ATOM 3478 O O . ALA B 1 65 ? -4.148 19.297 -22.531 1 90.88 65 ALA B O 1
ATOM 3479 N N . GLU B 1 66 ? -3.695 17.109 -22.281 1 93.19 66 GLU B N 1
ATOM 3480 C CA . GLU B 1 66 ? -4.973 16.812 -21.641 1 93.19 66 GLU B CA 1
ATOM 3481 C C . GLU B 1 66 ? -5.098 17.562 -20.312 1 93.19 66 GLU B C 1
ATOM 3483 O O . GLU B 1 66 ? -6.168 18.078 -19.984 1 93.19 66 GLU B O 1
ATOM 3488 N N . HIS B 1 67 ? -4.043 17.578 -19.594 1 93.62 67 HIS B N 1
ATOM 3489 C CA . HIS B 1 67 ? -4 18.266 -18.312 1 93.62 67 HIS B CA 1
ATOM 3490 C C . HIS B 1 67 ? -4.273 19.766 -18.484 1 93.62 67 HIS B C 1
ATOM 3492 O O . HIS B 1 67 ? -5.039 20.344 -17.719 1 93.62 67 HIS B O 1
ATOM 3498 N N . GLY B 1 68 ? -3.707 20.375 -19.5 1 92.88 68 GLY B N 1
ATOM 3499 C CA . GLY B 1 68 ? -3.967 21.781 -19.812 1 92.88 68 GLY B CA 1
ATOM 3500 C C . GLY B 1 68 ? -5.422 22.047 -20.141 1 92.88 68 GLY B C 1
ATOM 3501 O O . GLY B 1 68 ? -5.988 23.047 -19.688 1 92.88 68 GLY B O 1
ATOM 3502 N N . ARG B 1 69 ? -5.973 21.188 -20.891 1 93.62 69 ARG B N 1
ATOM 3503 C CA . ARG B 1 69 ? -7.383 21.344 -21.234 1 93.62 69 ARG B CA 1
ATOM 3504 C C . ARG B 1 69 ? -8.266 21.234 -20 1 93.62 69 ARG B C 1
ATOM 3506 O O . ARG B 1 69 ? -9.234 21.984 -19.844 1 93.62 69 ARG B O 1
ATOM 3513 N N . ALA B 1 70 ? -7.914 20.297 -19.141 1 95.31 70 ALA B N 1
ATOM 3514 C CA . ALA B 1 70 ? -8.664 20.141 -17.906 1 95.31 70 ALA B CA 1
ATOM 3515 C C . ALA B 1 70 ? -8.602 21.406 -17.062 1 95.31 70 ALA B C 1
ATOM 3517 O O . ALA B 1 70 ? -9.625 21.875 -16.547 1 95.31 70 ALA B O 1
ATOM 3518 N N . LEU B 1 71 ? -7.43 21.938 -16.906 1 95.69 71 LEU B N 1
ATOM 3519 C CA . LEU B 1 71 ? -7.246 23.156 -16.141 1 95.69 71 LEU B CA 1
ATOM 3520 C C . LEU B 1 71 ? -8.062 24.312 -16.734 1 95.69 71 LEU B C 1
ATOM 3522 O O . LEU B 1 71 ? -8.773 25.016 -16.016 1 95.69 71 LEU B O 1
ATOM 3526 N N . SER B 1 72 ? -7.977 24.438 -18.031 1 93.44 72 SER B N 1
ATOM 3527 C CA . SER B 1 72 ? -8.68 25.516 -18.719 1 93.44 72 SER B CA 1
ATOM 3528 C C . SER B 1 72 ? -10.195 25.375 -18.547 1 93.44 72 SER B C 1
ATOM 3530 O O . SER B 1 72 ? -10.898 26.375 -18.422 1 93.44 72 SER B O 1
ATOM 3532 N N . SER B 1 73 ? -10.664 24.203 -18.547 1 94.25 73 SER B N 1
ATOM 3533 C CA . SER B 1 73 ? -12.102 23.969 -18.516 1 94.25 73 SER B CA 1
ATOM 3534 C C . SER B 1 73 ? -12.648 24 -17.094 1 94.25 73 SER B C 1
ATOM 3536 O O . SER B 1 73 ? -13.797 24.391 -16.859 1 94.25 73 SER B O 1
ATOM 3538 N N . LEU B 1 74 ? -11.867 23.625 -16.062 1 94.94 74 LEU B N 1
ATOM 3539 C CA . LEU B 1 74 ? -12.43 23.359 -14.742 1 94.94 74 LEU B CA 1
ATOM 3540 C C . LEU B 1 74 ? -12.125 24.516 -13.789 1 94.94 74 LEU B C 1
ATOM 3542 O O . LEU B 1 74 ? -12.82 24.688 -12.789 1 94.94 74 LEU B O 1
ATOM 3546 N N . LEU B 1 75 ? -11.086 25.266 -14.047 1 96.25 75 LEU B N 1
ATOM 3547 C CA . LEU B 1 75 ? -10.719 26.344 -13.125 1 96.25 75 LEU B CA 1
ATOM 3548 C C . LEU B 1 75 ? -11.648 27.531 -13.297 1 96.25 75 LEU B C 1
ATOM 3550 O O . LEU B 1 75 ? -12.086 27.844 -14.414 1 96.25 75 LEU B O 1
ATOM 3554 N N . LEU B 1 76 ? -11.922 28.188 -12.266 1 95.62 76 LEU B N 1
ATOM 3555 C CA . LEU B 1 76 ? -12.672 29.438 -12.219 1 95.62 76 LEU B CA 1
ATOM 3556 C C . LEU B 1 76 ? -11.766 30.609 -11.852 1 95.62 76 LEU B C 1
ATOM 3558 O O . LEU B 1 76 ? -10.766 30.422 -11.156 1 95.62 76 LEU B O 1
ATOM 3562 N N . PRO B 1 77 ? -12.172 31.766 -12.242 1 94.12 77 PRO B N 1
ATOM 3563 C CA . PRO B 1 77 ? -11.336 32.938 -11.984 1 94.12 77 PRO B CA 1
ATOM 3564 C C . PRO B 1 77 ? -11.125 33.188 -10.492 1 94.12 77 PRO B C 1
ATOM 3566 O O . PRO B 1 77 ? -10.062 33.688 -10.086 1 94.12 77 PRO B O 1
ATOM 3569 N N . GLU B 1 78 ? -12.055 32.844 -9.648 1 94.88 78 GLU B N 1
ATOM 3570 C CA . GLU B 1 78 ? -11.992 33.188 -8.227 1 94.88 78 GLU B CA 1
ATOM 3571 C C . GLU B 1 78 ? -11.305 32.062 -7.441 1 94.88 78 GLU B C 1
ATOM 3573 O O . GLU B 1 78 ? -11.156 32.156 -6.223 1 94.88 78 GLU B O 1
ATOM 3578 N N . ASP B 1 79 ? -10.836 31.016 -8.117 1 96.12 79 ASP B N 1
ATOM 3579 C CA . ASP B 1 79 ? -10.266 29.859 -7.445 1 96.12 79 ASP B CA 1
ATOM 3580 C C . ASP B 1 79 ? -8.93 30.203 -6.797 1 96.12 79 ASP B C 1
ATOM 3582 O O . ASP B 1 79 ? -8.109 30.906 -7.383 1 96.12 79 ASP B O 1
ATOM 3586 N N . ARG B 1 80 ? -8.773 29.75 -5.609 1 96.06 80 ARG B N 1
ATOM 3587 C CA . ARG B 1 80 ? -7.457 29.656 -4.996 1 96.06 80 ARG B CA 1
ATOM 3588 C C . ARG B 1 80 ? -6.832 28.281 -5.273 1 96.06 80 ARG B C 1
ATOM 3590 O O . ARG B 1 80 ? -7.297 27.266 -4.758 1 96.06 80 ARG B O 1
ATOM 3597 N N . VAL B 1 81 ? -5.707 28.281 -6.035 1 96.56 81 VAL B N 1
ATOM 3598 C CA . VAL B 1 81 ? -5.188 27.031 -6.586 1 96.56 81 VAL B CA 1
ATOM 3599 C C . VAL B 1 81 ? -3.83 26.719 -5.961 1 96.56 81 VAL B C 1
ATOM 3601 O O . VAL B 1 81 ? -2.949 27.578 -5.902 1 96.56 81 VAL B O 1
ATOM 3604 N N . LEU B 1 82 ? -3.699 25.5 -5.465 1 96.12 82 LEU B N 1
ATOM 3605 C CA . LEU B 1 82 ? -2.404 24.953 -5.086 1 96.12 82 LEU B CA 1
ATOM 3606 C C . LEU B 1 82 ? -1.901 23.969 -6.137 1 96.12 82 LEU B C 1
ATOM 3608 O O . LEU B 1 82 ? -2.559 22.953 -6.414 1 96.12 82 LEU B O 1
ATOM 3612 N N . GLU B 1 83 ? -0.841 24.25 -6.734 1 94.38 83 GLU B N 1
ATOM 3613 C CA . GLU B 1 83 ? -0.212 23.312 -7.66 1 94.38 83 GLU B CA 1
ATOM 3614 C C . GLU B 1 83 ? 1.021 22.656 -7.031 1 94.38 83 GLU B C 1
ATOM 3616 O O . GLU B 1 83 ? 1.958 23.359 -6.637 1 94.38 83 GLU B O 1
ATOM 3621 N N . LEU B 1 84 ? 0.987 21.359 -6.945 1 90.75 84 LEU B N 1
ATOM 3622 C CA . LEU B 1 84 ? 2.148 20.578 -6.516 1 90.75 84 LEU B CA 1
ATOM 3623 C C . LEU B 1 84 ? 2.846 19.938 -7.715 1 90.75 84 LEU B C 1
ATOM 3625 O O . LEU B 1 84 ? 2.229 19.188 -8.469 1 90.75 84 LEU B O 1
ATOM 3629 N N . GLY B 1 85 ? 4.164 20.109 -7.801 1 81.5 85 GLY B N 1
ATOM 3630 C CA . GLY B 1 85 ? 4.918 19.641 -8.953 1 81.5 85 GLY B CA 1
ATOM 3631 C C . GLY B 1 85 ? 4.887 20.609 -10.117 1 81.5 85 GLY B C 1
ATOM 3632 O O . GLY B 1 85 ? 4.645 20.203 -11.258 1 81.5 85 GLY B O 1
ATOM 3633 N N . SER B 1 86 ? 5.141 21.844 -9.727 1 68.12 86 SER B N 1
ATOM 3634 C CA . SER B 1 86 ? 5.121 22.906 -10.734 1 68.12 86 SER B CA 1
ATOM 3635 C C . SER B 1 86 ? 6.41 22.922 -11.547 1 68.12 86 SER B C 1
ATOM 3637 O O . SER B 1 86 ? 7.508 22.875 -10.992 1 68.12 86 SER B O 1
ATOM 3639 N N . GLN B 1 87 ? 6.348 22.375 -12.727 1 60.78 87 GLN B N 1
ATOM 3640 C CA . GLN B 1 87 ? 7.512 22.469 -13.602 1 60.78 87 GLN B CA 1
ATOM 3641 C C . GLN B 1 87 ? 7.566 23.828 -14.297 1 60.78 87 GLN B C 1
ATOM 3643 O O . GLN B 1 87 ? 8.344 24.031 -15.227 1 60.78 87 GLN B O 1
ATOM 3648 N N . LEU B 1 88 ? 6.742 24.703 -13.641 1 58.78 88 LEU B N 1
ATOM 3649 C CA . LEU B 1 88 ? 6.57 26.047 -14.203 1 58.78 88 LEU B CA 1
ATOM 3650 C C . LEU B 1 88 ? 6.426 25.969 -15.719 1 58.78 88 LEU B C 1
ATOM 3652 O O . LEU B 1 88 ? 7.059 26.75 -16.438 1 58.78 88 LEU B O 1
ATOM 3656 N N 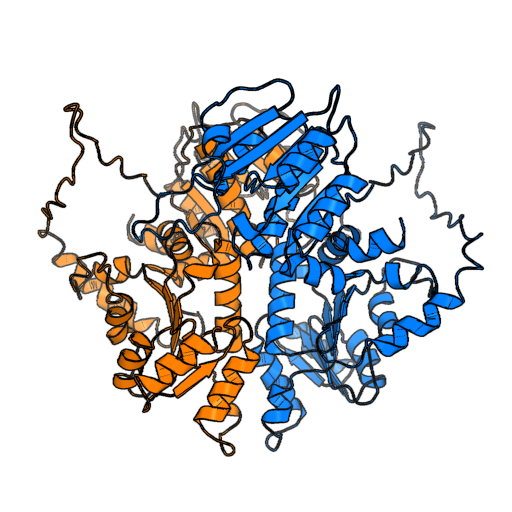. ASP B 1 89 ? 5.652 25.031 -16.047 1 72.38 89 ASP B N 1
ATOM 3657 C CA . ASP B 1 89 ? 5.492 24.781 -17.469 1 72.38 89 ASP B CA 1
ATOM 3658 C C . ASP B 1 89 ? 4.191 25.375 -18 1 72.38 89 ASP B C 1
ATOM 3660 O O . ASP B 1 89 ? 3.678 26.344 -17.438 1 72.38 89 ASP B O 1
ATOM 3664 N N . THR B 1 90 ? 3.826 24.969 -19.094 1 78.25 90 THR B N 1
ATOM 3665 C CA . THR B 1 90 ? 2.633 25.453 -19.781 1 78.25 90 THR B CA 1
ATOM 3666 C C . THR B 1 90 ? 1.403 25.328 -18.891 1 78.25 90 THR B C 1
ATOM 3668 O O . THR B 1 90 ? 0.503 26.172 -18.938 1 78.25 90 THR B O 1
ATOM 3671 N N . ASN B 1 91 ? 1.403 24.484 -18 1 86.12 91 ASN B N 1
ATOM 3672 C CA . ASN B 1 91 ? 0.24 24.281 -17.141 1 86.12 91 ASN B CA 1
ATOM 3673 C C . ASN B 1 91 ? 0.157 25.344 -16.047 1 86.12 91 ASN B C 1
ATOM 3675 O O . ASN B 1 91 ? -0.932 25.812 -15.719 1 86.12 91 ASN B O 1
ATOM 3679 N N . THR B 1 92 ? 1.309 25.656 -15.562 1 87.06 92 THR B N 1
ATOM 3680 C CA . THR B 1 92 ? 1.336 26.766 -14.602 1 87.06 92 THR B CA 1
ATOM 3681 C C . THR B 1 92 ? 0.818 28.047 -15.242 1 87.06 92 THR B C 1
ATOM 3683 O O . THR B 1 92 ? 0.047 28.781 -14.625 1 87.06 92 THR B O 1
ATOM 3686 N N . ARG B 1 93 ? 1.172 28.281 -16.469 1 86.38 93 ARG B N 1
ATOM 3687 C CA . ARG B 1 93 ? 0.71 29.453 -17.188 1 86.38 93 ARG B CA 1
ATOM 3688 C C . ARG B 1 93 ? -0.8 29.406 -17.406 1 86.38 93 ARG B C 1
ATOM 3690 O O . ARG B 1 93 ? -1.476 30.438 -17.297 1 86.38 93 ARG B O 1
ATOM 3697 N N . THR B 1 94 ? -1.244 28.25 -17.703 1 90.62 94 THR B N 1
ATOM 3698 C CA . THR B 1 94 ? -2.682 28.078 -17.875 1 90.62 94 THR B CA 1
ATOM 3699 C C . THR B 1 94 ? -3.43 28.453 -16.594 1 90.62 94 THR B C 1
ATOM 3701 O O . THR B 1 94 ? -4.477 29.109 -16.656 1 90.62 94 THR B O 1
ATOM 3704 N N . ILE B 1 95 ? -2.893 28.047 -15.469 1 92.44 95 ILE B N 1
ATOM 3705 C CA . ILE B 1 95 ? -3.508 28.375 -14.188 1 92.44 95 ILE B CA 1
ATOM 3706 C C . ILE B 1 95 ? -3.494 29.891 -13.977 1 92.44 95 ILE B C 1
ATOM 3708 O O . ILE B 1 95 ? -4.516 30.484 -13.617 1 92.44 95 ILE B O 1
ATOM 3712 N N . LEU B 1 96 ? -2.436 30.5 -14.312 1 88.56 96 LEU B N 1
ATOM 3713 C CA . LEU B 1 96 ? -2.264 31.938 -14.117 1 88.56 96 LEU B CA 1
ATOM 3714 C C . LEU B 1 96 ? -3.201 32.719 -15.023 1 88.56 96 LEU B C 1
ATOM 3716 O O . LEU B 1 96 ? -3.697 33.781 -14.641 1 88.56 96 LEU B O 1
ATOM 3720 N N . ASP B 1 97 ? -3.377 32.219 -16.125 1 89.56 97 ASP B N 1
ATOM 3721 C CA . ASP B 1 97 ? -4.25 32.875 -17.094 1 89.56 97 ASP B CA 1
ATOM 3722 C C . ASP B 1 97 ? -5.715 32.781 -16.656 1 89.56 97 ASP B C 1
ATOM 3724 O O . ASP B 1 97 ? -6.52 33.656 -16.984 1 89.56 97 ASP B O 1
ATOM 3728 N N . LYS B 1 98 ? -6.004 31.781 -15.992 1 91.5 98 LYS B N 1
ATOM 3729 C CA . LYS B 1 98 ? -7.398 31.531 -15.641 1 91.5 98 LYS B CA 1
ATOM 3730 C C . LYS B 1 98 ? -7.781 32.219 -14.344 1 91.5 98 LYS B C 1
ATOM 3732 O O . LYS B 1 98 ? -8.891 32.75 -14.219 1 91.5 98 LYS B O 1
ATOM 3737 N N . VAL B 1 99 ? -6.895 32.188 -13.406 1 90.12 99 VAL B N 1
ATOM 3738 C CA . VAL B 1 99 ? -7.215 32.75 -12.109 1 90.12 99 VAL B CA 1
ATOM 3739 C C . VAL B 1 99 ? -7.082 34.281 -12.156 1 90.12 99 VAL B C 1
ATOM 3741 O O . VAL B 1 99 ? -6.125 34.812 -12.734 1 90.12 99 VAL B O 1
ATOM 3744 N N . SER B 1 100 ? -8.148 35.031 -11.664 1 85.06 100 SER B N 1
ATOM 3745 C CA . SER B 1 100 ? -8.188 36.5 -11.664 1 85.06 100 SER B CA 1
ATOM 3746 C C . SER B 1 100 ? -8.984 37 -10.469 1 85.06 100 SER B C 1
ATOM 3748 O O . SER B 1 100 ? -9.656 36.25 -9.781 1 85.06 100 SER B O 1
ATOM 3750 N N . GLY B 1 101 ? -8.828 38.312 -10.227 1 82 101 GLY B N 1
ATOM 3751 C CA . GLY B 1 101 ? -9.562 38.938 -9.133 1 82 101 GLY B CA 1
ATOM 3752 C C . GLY B 1 101 ? -9.094 38.469 -7.766 1 82 101 GLY B C 1
ATOM 3753 O O . GLY B 1 101 ? -7.945 38.688 -7.383 1 82 101 GLY B O 1
ATOM 3754 N N . GLN B 1 102 ? -10.078 37.656 -7.121 1 85.44 102 GLN B N 1
ATOM 3755 C CA . GLN B 1 102 ? -9.781 37.156 -5.789 1 85.44 102 GLN B CA 1
ATOM 3756 C C . GLN B 1 102 ? -9.055 35.812 -5.863 1 85.44 102 GLN B C 1
ATOM 3758 O O . GLN B 1 102 ? -8.609 35.281 -4.844 1 85.44 102 GLN B O 1
ATOM 3763 N N . GLY B 1 103 ? -8.984 35.375 -7.098 1 90.44 103 GLY B N 1
ATOM 3764 C CA . GLY B 1 103 ? -8.297 34.094 -7.285 1 90.44 103 GLY B CA 1
ATOM 3765 C C . GLY B 1 103 ? -6.793 34.219 -7.09 1 90.44 103 GLY B C 1
ATOM 3766 O O . GLY B 1 103 ? -6.219 35.281 -7.23 1 90.44 103 GLY B O 1
ATOM 3767 N N . ARG B 1 104 ? -6.156 33.062 -6.66 1 92.06 104 ARG B N 1
ATOM 3768 C CA . ARG B 1 104 ? -4.723 33.031 -6.379 1 92.06 104 ARG B CA 1
ATOM 3769 C C . ARG B 1 104 ? -4.121 31.688 -6.762 1 92.06 104 ARG B C 1
ATOM 3771 O O . ARG B 1 104 ? -4.809 30.656 -6.754 1 92.06 104 ARG B O 1
ATOM 3778 N N . GLY B 1 105 ? -2.848 31.812 -7.203 1 92.5 105 GLY B N 1
ATOM 3779 C CA . GLY B 1 105 ? -2.096 30.594 -7.48 1 92.5 105 GLY B CA 1
ATOM 3780 C C . GLY B 1 105 ? -0.867 30.438 -6.605 1 92.5 105 GLY B C 1
ATOM 3781 O O . GLY B 1 105 ? -0.082 31.375 -6.457 1 92.5 105 GLY B O 1
ATOM 3782 N N . VAL B 1 106 ? -0.798 29.297 -5.922 1 92.69 106 VAL B N 1
ATOM 3783 C CA . VAL B 1 106 ? 0.405 28.922 -5.184 1 92.69 106 VAL B CA 1
ATOM 3784 C C . VAL B 1 106 ? 1.078 27.734 -5.867 1 92.69 106 VAL B C 1
ATOM 3786 O O . VAL B 1 106 ? 0.494 26.641 -5.965 1 92.69 106 VAL B O 1
ATOM 3789 N N . PHE B 1 107 ? 2.248 27.938 -6.316 1 91.38 107 PHE B N 1
ATOM 3790 C CA . PHE B 1 107 ? 2.965 26.953 -7.117 1 91.38 107 PHE B CA 1
ATOM 3791 C C . PHE B 1 107 ? 4.164 26.406 -6.352 1 91.38 107 PHE B C 1
ATOM 3793 O O . PHE B 1 107 ? 5.07 27.156 -5.984 1 91.38 107 PHE B O 1
ATOM 3800 N N . VAL B 1 108 ? 4.125 25.047 -6.176 1 89.69 108 VAL B N 1
ATOM 3801 C CA . VAL B 1 108 ? 5.129 24.422 -5.324 1 89.69 108 VAL B CA 1
ATOM 3802 C C . VAL B 1 108 ? 5.934 23.406 -6.137 1 89.69 108 VAL B C 1
ATOM 3804 O O . VAL B 1 108 ? 5.371 22.641 -6.93 1 89.69 108 VAL B O 1
ATOM 3807 N N . ASP B 1 109 ? 7.227 23.406 -5.906 1 86.25 109 ASP B N 1
ATOM 3808 C CA . ASP B 1 109 ? 8.094 22.391 -6.496 1 86.25 109 ASP B CA 1
ATOM 3809 C C . ASP B 1 109 ? 9.266 22.062 -5.566 1 86.25 109 ASP B C 1
ATOM 3811 O O . ASP B 1 109 ? 9.547 22.797 -4.629 1 86.25 109 ASP B O 1
ATOM 3815 N N . VAL B 1 110 ? 9.82 20.891 -5.809 1 78.62 110 VAL B N 1
ATOM 3816 C CA . VAL B 1 110 ? 10.961 20.453 -5.008 1 78.62 110 VAL B CA 1
ATOM 3817 C C . VAL B 1 110 ? 12.242 21.047 -5.566 1 78.62 110 VAL B C 1
ATOM 3819 O O . VAL B 1 110 ? 12.43 21.125 -6.785 1 78.62 110 VAL B O 1
ATOM 3822 N N . LYS B 1 111 ? 13.047 21.391 -4.629 1 72.75 111 LYS B N 1
ATOM 3823 C CA . LYS B 1 111 ? 14.328 21.984 -5 1 72.75 111 LYS B CA 1
ATOM 3824 C C . LYS B 1 111 ? 15.195 20.984 -5.762 1 72.75 111 LYS B C 1
ATOM 3826 O O . LYS B 1 111 ? 15.336 19.828 -5.352 1 72.75 111 LYS B O 1
ATOM 3831 N N . ARG B 1 112 ? 15.453 21.203 -6.969 1 59.19 112 ARG B N 1
ATOM 3832 C CA . ARG B 1 112 ? 16.266 20.312 -7.785 1 59.19 112 ARG B CA 1
ATOM 3833 C C . ARG B 1 112 ? 17.75 20.438 -7.43 1 59.19 112 ARG B C 1
ATOM 3835 O O . ARG B 1 112 ? 18.234 21.547 -7.164 1 59.19 112 ARG B O 1
ATOM 3842 N N . THR B 1 113 ? 18.266 19.359 -6.797 1 50.12 113 THR B N 1
ATOM 3843 C CA . THR B 1 113 ? 19.703 19.375 -6.617 1 50.12 113 THR B CA 1
ATOM 3844 C C . THR B 1 113 ? 20.422 19.141 -7.945 1 50.12 113 THR B C 1
ATOM 3846 O O . THR B 1 113 ? 19.906 18.422 -8.812 1 50.12 113 THR B O 1
ATOM 3849 N N . GLU B 1 114 ? 21.281 20.047 -8.383 1 42.12 114 GLU B N 1
ATOM 3850 C CA . GLU B 1 114 ? 22.156 19.828 -9.531 1 42.12 114 GLU B CA 1
ATOM 3851 C C . GLU B 1 114 ? 22.703 18.406 -9.555 1 42.12 114 GLU B C 1
ATOM 3853 O O . GLU B 1 114 ? 23.219 17.906 -8.547 1 42.12 114 GLU B O 1
ATOM 3858 N N . THR B 1 115 ? 22.062 17.531 -10.148 1 42.19 115 THR B N 1
ATOM 3859 C CA . THR B 1 115 ? 22.734 16.234 -10.219 1 42.19 115 THR B CA 1
ATOM 3860 C C . THR B 1 115 ? 24.141 16.391 -10.773 1 42.19 115 THR B C 1
ATOM 3862 O O . THR B 1 115 ? 24.438 17.344 -11.484 1 42.19 115 THR B O 1
ATOM 3865 N N . LEU B 1 116 ? 25.062 15.742 -10.258 1 35.81 116 LEU B N 1
ATOM 3866 C CA . LEU B 1 116 ? 26.438 15.688 -10.742 1 35.81 116 LEU B CA 1
ATOM 3867 C C . LEU B 1 116 ? 26.484 15.414 -12.242 1 35.81 116 LEU B C 1
ATOM 3869 O O . LEU B 1 116 ? 27.5 15.617 -12.891 1 35.81 116 LEU B O 1
ATOM 3873 N N . SER B 1 117 ? 25.703 14.422 -12.703 1 38.53 117 SER B N 1
ATOM 3874 C CA . SER B 1 117 ? 26.031 13.938 -14.039 1 38.53 117 SER B CA 1
ATOM 3875 C C . SER B 1 117 ? 25.688 14.984 -15.102 1 38.53 117 SER B C 1
ATOM 3877 O O . SER B 1 117 ? 25.906 14.766 -16.297 1 38.53 117 SER B O 1
ATOM 3879 N N . GLY B 1 118 ? 25.641 16.203 -14.969 1 37.88 118 GLY B N 1
ATOM 3880 C CA . GLY B 1 118 ? 25.453 17.266 -15.938 1 37.88 118 GLY B CA 1
ATOM 3881 C C . GLY B 1 118 ? 24.078 17.281 -16.562 1 37.88 118 GLY B C 1
ATOM 3882 O O . GLY B 1 118 ? 23.797 18.062 -17.469 1 37.88 118 GLY B O 1
ATOM 3883 N N . ARG B 1 119 ? 23.547 16.078 -16.875 1 35.41 119 ARG B N 1
ATOM 3884 C CA . ARG B 1 119 ? 22.281 16.094 -17.578 1 35.41 119 ARG B CA 1
ATOM 3885 C C . ARG B 1 119 ? 21.219 16.859 -16.781 1 35.41 119 ARG B C 1
ATOM 3887 O O . ARG B 1 119 ? 21.062 16.641 -15.578 1 35.41 119 ARG B O 1
ATOM 3894 N N . SER B 1 120 ? 21.062 18.031 -17.062 1 36.59 120 SER B N 1
ATOM 3895 C CA . SER B 1 120 ? 19.938 18.828 -16.594 1 36.59 120 SER B CA 1
ATOM 3896 C C . SER B 1 120 ? 18.625 18.047 -16.719 1 36.59 120 SER B C 1
ATOM 3898 O O . SER B 1 120 ? 18.172 17.766 -17.828 1 36.59 120 SER B O 1
ATOM 3900 N N . CYS B 1 121 ? 18.656 16.922 -16.234 1 36.09 121 CYS B N 1
ATOM 3901 C CA . CYS B 1 121 ? 17.438 16.203 -16.547 1 36.09 121 CYS B CA 1
ATOM 3902 C C . CYS B 1 121 ? 16.219 17.125 -16.578 1 36.09 121 CYS B C 1
ATOM 3904 O O . CYS B 1 121 ? 15.117 16.719 -16.922 1 36.09 121 CYS B O 1
ATOM 3906 N N . GLN B 1 122 ? 16.016 17.828 -15.438 1 40.44 122 GLN B N 1
ATOM 3907 C CA . GLN B 1 122 ? 14.711 18.453 -15.289 1 40.44 122 GLN B CA 1
ATOM 3908 C C . GLN B 1 122 ? 14.555 19.641 -16.25 1 40.44 122 GLN B C 1
ATOM 3910 O O . GLN B 1 122 ? 15.531 20.328 -16.547 1 40.44 122 GLN B O 1
ATOM 3915 N N . GLY B 1 123 ? 13.625 19.578 -17.031 1 41.06 123 GLY B N 1
ATOM 3916 C CA . GLY B 1 123 ? 13.219 20.688 -17.891 1 41.06 123 GLY B CA 1
ATOM 3917 C C . GLY B 1 123 ? 13.578 22.047 -17.328 1 41.06 123 GLY B C 1
ATOM 3918 O O . GLY B 1 123 ? 13.938 22.156 -16.156 1 41.06 123 GLY B O 1
ATOM 3919 N N . SER B 1 124 ? 13.984 22.969 -18.156 1 40.84 124 SER B N 1
ATOM 3920 C CA . SER B 1 124 ? 14.273 24.391 -17.938 1 40.84 124 SER B CA 1
ATOM 3921 C C . SER B 1 124 ? 13.312 25 -16.922 1 40.84 124 SER B C 1
ATOM 3923 O O . SER B 1 124 ? 12.133 25.203 -17.219 1 40.84 124 SER B O 1
ATOM 3925 N N . ARG B 1 125 ? 13.273 24.453 -15.688 1 48.5 125 ARG B N 1
ATOM 3926 C CA . ARG B 1 125 ? 12.531 25.234 -14.695 1 48.5 125 ARG B CA 1
ATOM 3927 C C . ARG B 1 125 ? 12.969 26.688 -14.703 1 48.5 125 ARG B C 1
ATOM 3929 O O . ARG B 1 125 ? 14.156 26.984 -14.875 1 48.5 125 ARG B O 1
ATOM 3936 N N . ASP B 1 126 ? 12.234 27.453 -15.164 1 45.47 126 ASP B N 1
ATOM 3937 C CA . ASP B 1 126 ? 12.555 28.875 -15.008 1 45.47 126 ASP B CA 1
ATOM 3938 C C . ASP B 1 126 ? 12.906 29.203 -13.555 1 45.47 126 ASP B C 1
ATOM 3940 O O . ASP B 1 126 ? 12.047 29.594 -12.773 1 45.47 126 ASP B O 1
ATOM 3944 N N . ALA B 1 127 ? 13.945 28.547 -13.031 1 49.12 127 ALA B N 1
ATOM 3945 C CA . ALA B 1 127 ? 14.516 28.75 -11.703 1 49.12 127 ALA B CA 1
ATOM 3946 C C . ALA B 1 127 ? 14.367 30.203 -11.273 1 49.12 127 ALA B C 1
ATOM 3948 O O . ALA B 1 127 ? 14.258 30.5 -10.078 1 49.12 127 ALA B O 1
ATOM 3949 N N . ASP B 1 128 ? 14.406 31.062 -12.266 1 50.38 128 ASP B N 1
ATOM 3950 C CA . ASP B 1 128 ? 14.352 32.469 -11.914 1 50.38 128 ASP B CA 1
ATOM 3951 C C . ASP B 1 128 ? 13.008 32.844 -11.273 1 50.38 128 ASP B C 1
ATOM 3953 O O . ASP B 1 128 ? 12.906 33.812 -10.523 1 50.38 128 ASP B O 1
ATOM 3957 N N . MET B 1 129 ? 12.086 32.031 -11.648 1 52.94 129 MET B N 1
ATOM 3958 C CA . MET B 1 129 ? 10.781 32.406 -11.102 1 52.94 129 MET B CA 1
ATOM 3959 C C . MET B 1 129 ? 10.672 31.984 -9.633 1 52.94 129 MET B C 1
ATOM 3961 O O . MET B 1 129 ? 9.867 32.531 -8.883 1 52.94 129 MET B O 1
ATOM 3965 N N . PHE B 1 130 ? 11.414 30.875 -9.188 1 53.88 130 PHE B N 1
ATOM 3966 C CA . PHE B 1 130 ? 11.352 30.453 -7.797 1 53.88 130 PHE B CA 1
ATOM 3967 C C . PHE B 1 130 ? 12.172 31.375 -6.906 1 53.88 130 PHE B C 1
ATOM 3969 O O . PHE B 1 130 ? 11.898 31.5 -5.715 1 53.88 130 PHE B O 1
ATOM 3976 N N . SER B 1 131 ? 13.367 31.734 -7.375 1 47.34 131 SER B N 1
ATOM 3977 C CA . SER B 1 131 ? 14.25 32.562 -6.562 1 47.34 131 SER B CA 1
ATOM 3978 C C . SER B 1 131 ? 13.523 33.781 -6.027 1 47.34 131 SER B C 1
ATOM 3980 O O . SER B 1 131 ? 13.914 34.375 -5.004 1 47.34 131 SER B O 1
ATOM 3982 N N . GLY B 1 132 ? 12.609 34.438 -6.773 1 40.84 132 GLY B N 1
ATOM 3983 C CA . GLY B 1 132 ? 12.023 35.656 -6.238 1 40.84 132 GLY B CA 1
ATOM 3984 C C . GLY B 1 132 ? 10.766 35.406 -5.426 1 40.84 132 GLY B C 1
ATOM 3985 O O . GLY B 1 132 ? 9.75 34.938 -5.965 1 40.84 132 GLY B O 1
ATOM 3986 N N . SER B 1 133 ? 10.922 34.844 -4.199 1 46.09 133 SER B N 1
ATOM 3987 C CA . SER B 1 133 ? 9.836 34.781 -3.223 1 46.09 133 SER B CA 1
ATOM 3988 C C . SER B 1 133 ? 8.789 35.875 -3.494 1 46.09 133 SER B C 1
ATOM 3990 O O . SER B 1 133 ? 8.031 36.25 -2.596 1 46.09 133 SER B O 1
ATOM 3992 N N . GLU B 1 134 ? 8.898 36.469 -4.512 1 45.22 134 GLU B N 1
ATOM 3993 C CA . GLU B 1 134 ? 8.078 37.656 -4.578 1 45.22 134 GLU B CA 1
ATOM 3994 C C . GLU B 1 134 ? 6.629 37.312 -4.926 1 45.22 134 GLU B C 1
ATOM 3996 O O . GLU B 1 134 ? 6.371 36.562 -5.871 1 45.22 134 GLU B O 1
ATOM 4001 N N . THR B 1 135 ? 5.809 37.219 -3.807 1 52.59 135 THR B N 1
ATOM 4002 C CA . THR B 1 135 ? 4.383 37.438 -4.023 1 52.59 135 THR B CA 1
ATOM 4003 C C . THR B 1 135 ? 4.145 38.469 -5.109 1 52.59 135 THR B C 1
ATOM 4005 O O . THR B 1 135 ? 4.602 39.594 -5 1 52.59 135 THR B O 1
ATOM 4008 N N . ARG B 1 136 ? 4.219 38.062 -6.293 1 58.22 136 ARG B N 1
ATOM 4009 C CA . ARG B 1 136 ? 3.832 39.031 -7.297 1 58.22 136 ARG B CA 1
ATOM 4010 C C . ARG B 1 136 ? 2.322 39.031 -7.504 1 58.22 136 ARG B C 1
ATOM 4012 O O . ARG B 1 136 ? 1.795 38.281 -8.305 1 58.22 136 ARG B O 1
ATOM 4019 N N . GLY B 1 137 ? 1.604 39.75 -6.648 1 65.12 137 GLY B N 1
ATOM 4020 C CA . GLY B 1 137 ? 0.159 39.844 -6.777 1 65.12 137 GLY B CA 1
ATOM 4021 C C . GLY B 1 137 ? -0.583 38.656 -6.199 1 65.12 137 GLY B C 1
ATOM 4022 O O . GLY B 1 137 ? -0.382 38.312 -5.035 1 65.12 137 GLY B O 1
ATOM 4023 N N . ASN B 1 138 ? -1.269 38 -7.07 1 81.19 138 ASN B N 1
ATOM 4024 C CA . ASN B 1 138 ? -2.121 36.875 -6.68 1 81.19 138 ASN B CA 1
ATOM 4025 C C . ASN B 1 138 ? -1.423 35.531 -6.895 1 81.19 138 ASN B C 1
ATOM 4027 O O . ASN B 1 138 ? -2.08 34.5 -7.031 1 81.19 138 ASN B O 1
ATOM 4031 N N . THR B 1 139 ? 0.057 35.625 -6.93 1 85.81 139 THR B N 1
ATOM 4032 C CA . THR B 1 139 ? 0.792 34.406 -7.234 1 85.81 139 THR B CA 1
ATOM 4033 C C . THR B 1 139 ? 1.94 34.219 -6.25 1 85.81 139 THR B C 1
ATOM 4035 O O . THR B 1 139 ? 2.609 35.188 -5.863 1 85.81 139 THR B O 1
ATOM 4038 N N . GLU B 1 140 ? 2.178 33.031 -5.797 1 87.88 140 GLU B N 1
ATOM 4039 C CA . GLU B 1 140 ? 3.287 32.656 -4.926 1 87.88 140 GLU B CA 1
ATOM 4040 C C . GLU B 1 140 ? 4.016 31.422 -5.449 1 87.88 140 GLU B C 1
ATOM 4042 O O . GLU B 1 140 ? 3.379 30.438 -5.848 1 87.88 140 GLU B O 1
ATOM 4047 N N . TYR B 1 141 ? 5.32 31.547 -5.512 1 86.5 141 TYR B N 1
ATOM 4048 C CA . TYR B 1 141 ? 6.168 30.422 -5.871 1 86.5 141 TYR B CA 1
ATOM 4049 C C . TYR B 1 141 ? 6.961 29.922 -4.668 1 86.5 141 TYR B C 1
ATOM 4051 O O . TYR B 1 141 ? 7.672 30.703 -4.023 1 86.5 141 TYR B O 1
ATOM 4059 N N . ILE B 1 142 ? 6.805 28.656 -4.379 1 87.31 142 ILE B N 1
ATOM 4060 C CA . ILE B 1 142 ? 7.445 28.109 -3.193 1 87.31 142 ILE B CA 1
ATOM 4061 C C . ILE B 1 142 ? 8.312 26.906 -3.584 1 87.31 142 ILE B C 1
ATOM 4063 O O . ILE B 1 142 ? 7.848 26 -4.258 1 87.31 142 ILE B O 1
ATOM 4067 N N . GLU B 1 143 ? 9.531 26.922 -3.164 1 84.25 143 GLU B N 1
ATOM 4068 C CA . GLU B 1 143 ? 10.43 25.781 -3.314 1 84.25 143 GLU B CA 1
ATOM 4069 C C . GLU B 1 143 ? 10.594 25.031 -1.993 1 84.25 143 GLU B C 1
ATOM 4071 O O . GLU B 1 143 ? 10.836 25.641 -0.953 1 84.25 143 GLU B O 1
ATOM 4076 N N . ILE B 1 144 ? 10.398 23.75 -2.088 1 80.5 144 ILE B N 1
ATOM 4077 C CA . ILE B 1 144 ? 10.555 22.922 -0.894 1 80.5 144 ILE B CA 1
ATOM 4078 C C . ILE B 1 144 ? 11.734 21.969 -1.074 1 80.5 144 ILE B C 1
ATOM 4080 O O . ILE B 1 144 ? 12.094 21.625 -2.203 1 80.5 144 ILE B O 1
ATOM 4084 N N . GLU B 1 145 ? 12.352 21.484 -0.028 1 74.5 145 GLU B N 1
ATOM 4085 C CA . GLU B 1 145 ? 13.523 20.625 -0.072 1 74.5 145 GLU B CA 1
ATOM 4086 C C . GLU B 1 145 ? 13.125 19.172 -0.352 1 74.5 145 GLU B C 1
ATOM 4088 O O . GLU B 1 145 ? 13.844 18.453 -1.044 1 74.5 145 GLU B O 1
ATOM 4093 N N . SER B 1 146 ? 12.094 18.797 0.245 1 75.94 146 SER B N 1
ATOM 4094 C CA . SER B 1 146 ? 11.539 17.453 0.069 1 75.94 146 SER B CA 1
ATOM 4095 C C . SER B 1 146 ? 10.023 17.5 -0.097 1 75.94 146 SER B C 1
ATOM 4097 O O . SER B 1 146 ? 9.359 18.359 0.469 1 75.94 146 SER B O 1
ATOM 4099 N N . PHE B 1 147 ? 9.516 16.641 -0.811 1 80 147 PHE B N 1
ATOM 4100 C CA . PHE B 1 147 ? 8.078 16.641 -1.093 1 80 147 PHE B CA 1
ATOM 4101 C C . PHE B 1 147 ? 7.277 16.562 0.198 1 80 147 PHE B C 1
ATOM 4103 O O . PHE B 1 147 ? 6.18 17.125 0.289 1 80 147 PHE B O 1
ATOM 4110 N N . SER B 1 148 ? 7.809 15.883 1.2 1 74.12 148 SER B N 1
ATOM 4111 C CA . SER B 1 148 ? 7.094 15.719 2.463 1 74.12 148 SER B CA 1
ATOM 4112 C C . SER B 1 148 ? 6.777 17.078 3.094 1 74.12 148 SER B C 1
ATOM 4114 O O . SER B 1 148 ? 5.918 17.172 3.975 1 74.12 148 SER B O 1
ATOM 4116 N N . GLN B 1 149 ? 7.367 18.125 2.586 1 80.06 149 GLN B N 1
ATOM 4117 C CA . GLN B 1 149 ? 7.203 19.453 3.188 1 80.06 149 GLN B CA 1
ATOM 4118 C C . GLN B 1 149 ? 6.051 20.203 2.535 1 80.06 149 GLN B C 1
ATOM 4120 O O . GLN B 1 149 ? 5.727 21.328 2.945 1 80.06 149 GLN B O 1
ATOM 4125 N N . TRP B 1 150 ? 5.387 19.609 1.599 1 86.94 150 TRP B N 1
ATOM 4126 C CA . TRP B 1 150 ? 4.355 20.344 0.875 1 86.94 150 TRP B CA 1
ATOM 4127 C C . TRP B 1 150 ? 3.23 20.766 1.812 1 86.94 150 TRP B C 1
ATOM 4129 O O . TRP B 1 150 ? 2.572 21.781 1.581 1 86.94 150 TRP B O 1
ATOM 4139 N N . LYS B 1 151 ? 3.09 20.062 2.867 1 84.94 151 LYS B N 1
ATOM 4140 C CA . LYS B 1 151 ? 2.008 20.344 3.807 1 84.94 151 LYS B CA 1
ATOM 4141 C C . LYS B 1 151 ? 2.225 21.672 4.516 1 84.94 151 LYS B C 1
ATOM 4143 O O . LYS B 1 151 ? 1.274 22.281 5.008 1 84.94 151 LYS B O 1
ATOM 4148 N N . SER B 1 152 ? 3.426 22.062 4.602 1 83.81 152 SER B N 1
ATOM 4149 C CA . SER B 1 152 ? 3.729 23.344 5.23 1 83.81 152 SER B CA 1
ATOM 4150 C C . SER B 1 152 ? 3.113 24.5 4.449 1 83.81 152 SER B C 1
ATOM 4152 O O . SER B 1 152 ? 2.883 25.578 5 1 83.81 152 SER B O 1
ATOM 4154 N N . VAL B 1 153 ? 2.828 24.234 3.246 1 89.06 153 VAL B N 1
ATOM 4155 C CA . VAL B 1 153 ? 2.271 25.281 2.383 1 89.06 153 VAL B CA 1
ATOM 4156 C C . VAL B 1 153 ? 0.803 25.5 2.732 1 89.06 153 VAL B C 1
ATOM 4158 O O . VAL B 1 153 ? 0.277 26.609 2.533 1 89.06 153 VAL B O 1
ATOM 4161 N N . LEU B 1 154 ? 0.09 24.484 3.25 1 87.81 154 LEU B N 1
ATOM 4162 C CA . LEU B 1 154 ? -1.315 24.609 3.615 1 87.81 154 LEU B CA 1
ATOM 4163 C C . LEU B 1 154 ? -1.483 25.578 4.789 1 87.81 154 LEU B C 1
ATOM 4165 O O . LEU B 1 154 ? -2.375 26.422 4.777 1 87.81 154 LEU B O 1
ATOM 4169 N N . ASP B 1 155 ? -0.487 25.688 5.746 1 76.31 155 ASP B N 1
ATOM 4170 C CA . ASP B 1 155 ? -0.339 26.562 6.906 1 76.31 155 ASP B CA 1
ATOM 4171 C C . ASP B 1 155 ? -1.595 27.406 7.125 1 76.31 155 ASP B C 1
ATOM 4173 O O . ASP B 1 155 ? -1.514 28.625 7.254 1 76.31 155 ASP B O 1
ATOM 4177 N N . GLY B 1 156 ? -2.861 26.734 7.168 1 79 156 GLY B N 1
ATOM 4178 C CA . GLY B 1 156 ? -4.098 27.438 7.465 1 79 156 GLY B CA 1
ATOM 4179 C C . GLY B 1 156 ? -4.684 28.141 6.262 1 79 156 GLY B C 1
ATOM 4180 O O . GLY B 1 156 ? -5.66 28.891 6.387 1 79 156 GLY B O 1
ATOM 4181 N N . ARG B 1 157 ? -4.145 27.984 5.133 1 89.19 157 ARG B N 1
ATOM 4182 C CA . ARG B 1 157 ? -4.633 28.594 3.898 1 89.19 157 ARG B CA 1
ATOM 4183 C C . ARG B 1 157 ? -5.828 27.828 3.346 1 89.19 157 ARG B C 1
ATOM 4185 O O . ARG B 1 157 ? -5.918 26.609 3.514 1 89.19 157 ARG B O 1
ATOM 4192 N N . HIS B 1 158 ? -6.621 28.625 2.713 1 93.69 158 HIS B N 1
ATOM 4193 C CA . HIS B 1 158 ? -7.77 28.031 2.033 1 93.69 158 HIS B CA 1
ATOM 4194 C C . HIS B 1 158 ? -7.504 27.875 0.542 1 93.69 158 HIS B C 1
ATOM 4196 O O . HIS B 1 158 ? -7.039 28.812 -0.118 1 93.69 158 HIS B O 1
ATOM 4202 N N . PHE B 1 159 ? -7.754 26.672 0.031 1 96.56 159 PHE B N 1
ATOM 4203 C CA . PHE B 1 159 ? -7.617 26.391 -1.392 1 96.56 159 PHE B CA 1
ATOM 4204 C C . PHE B 1 159 ? -8.898 25.766 -1.94 1 96.56 159 PHE B C 1
ATOM 4206 O O . PHE B 1 159 ? -9.516 24.938 -1.281 1 96.56 159 PHE B O 1
ATOM 4213 N N . ASP B 1 160 ? -9.234 26.172 -3.121 1 96.38 160 ASP B N 1
ATOM 4214 C CA . ASP B 1 160 ? -10.414 25.625 -3.789 1 96.38 160 ASP B CA 1
ATOM 4215 C C . ASP B 1 160 ? -10.047 24.438 -4.672 1 96.38 160 ASP B C 1
ATOM 4217 O O . ASP B 1 160 ? -10.875 23.562 -4.926 1 96.38 160 ASP B O 1
ATOM 4221 N N . VAL B 1 161 ? -8.789 24.453 -5.18 1 97.62 161 VAL B N 1
ATOM 4222 C CA . VAL B 1 161 ? -8.383 23.438 -6.148 1 97.62 161 VAL B CA 1
ATOM 4223 C C . VAL B 1 161 ? -6.953 22.984 -5.852 1 97.62 161 VAL B C 1
ATOM 4225 O O . VAL B 1 161 ? -6.07 23.797 -5.605 1 97.62 161 VAL B O 1
ATOM 4228 N N . LEU B 1 162 ? -6.801 21.656 -5.859 1 97.5 162 LEU B N 1
ATOM 4229 C CA . LEU B 1 162 ? -5.465 21.078 -5.871 1 97.5 162 LEU B CA 1
ATOM 4230 C C . LEU B 1 162 ? -5.109 20.562 -7.262 1 97.5 162 LEU B C 1
ATOM 4232 O O . LEU B 1 162 ? -5.887 19.828 -7.875 1 97.5 162 LEU B O 1
ATOM 4236 N N . VAL B 1 163 ? -4.027 21.031 -7.75 1 96.31 163 VAL B N 1
ATOM 4237 C CA . VAL B 1 163 ? -3.451 20.5 -8.984 1 96.31 163 VAL B CA 1
ATOM 4238 C C . VAL B 1 163 ? -2.174 19.734 -8.672 1 96.31 163 VAL B C 1
ATOM 4240 O O . VAL B 1 163 ? -1.223 20.281 -8.117 1 96.31 163 VAL B O 1
ATOM 4243 N N . LEU B 1 164 ? -2.197 18.453 -9.047 1 92.88 164 LEU B N 1
ATOM 4244 C CA . LEU B 1 164 ? -1.074 17.594 -8.695 1 92.88 164 LEU B CA 1
ATOM 4245 C C . LEU B 1 164 ? -0.508 16.891 -9.93 1 92.88 164 LEU B C 1
ATOM 4247 O O . LEU B 1 164 ? -1.238 16.219 -10.656 1 92.88 164 LEU B O 1
ATOM 4251 N N . ASP B 1 165 ? 0.721 17.109 -10.203 1 87.25 165 ASP B N 1
ATOM 4252 C CA . ASP B 1 165 ? 1.464 16.312 -11.18 1 87.25 165 ASP B CA 1
ATOM 4253 C C . ASP B 1 165 ? 2.281 15.227 -10.5 1 87.25 165 ASP B C 1
ATOM 4255 O O . ASP B 1 165 ? 3.303 15.508 -9.867 1 87.25 165 ASP B O 1
ATOM 4259 N N . SER B 1 166 ? 1.938 14.016 -10.703 1 78.06 166 SER B N 1
ATOM 4260 C CA . SER B 1 166 ? 2.527 12.906 -9.969 1 78.06 166 SER B CA 1
ATOM 4261 C C . SER B 1 166 ? 3.967 12.656 -10.406 1 78.06 166 SER B C 1
ATOM 4263 O O . SER B 1 166 ? 4.715 11.945 -9.727 1 78.06 166 SER B O 1
ATOM 4265 N N . ALA B 1 167 ? 4.363 13.164 -11.555 1 66.75 167 ALA B N 1
ATOM 4266 C CA . ALA B 1 167 ? 5.75 13.016 -11.977 1 66.75 167 ALA B CA 1
ATOM 4267 C C . ALA B 1 167 ? 6.711 13.531 -10.906 1 66.75 167 ALA B C 1
ATOM 4269 O O . ALA B 1 167 ? 7.84 13.047 -10.789 1 66.75 167 ALA B O 1
ATOM 4270 N N . MET B 1 168 ? 6.211 14.531 -10.133 1 63.31 168 MET B N 1
ATOM 4271 C CA . MET B 1 168 ? 7.004 15.078 -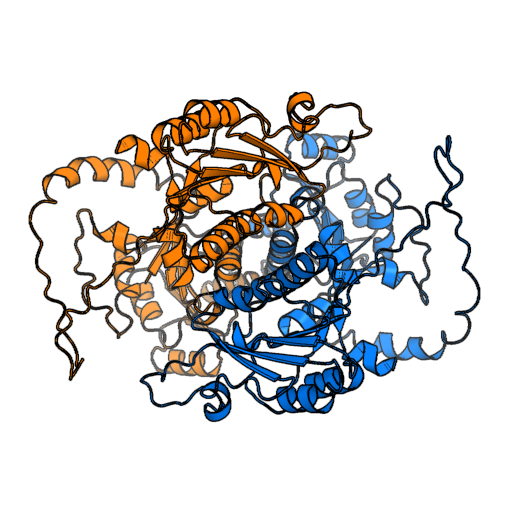9.031 1 63.31 168 MET B CA 1
ATOM 4272 C C . MET B 1 168 ? 7.285 14.008 -7.984 1 63.31 168 MET B C 1
ATOM 4274 O O . MET B 1 168 ? 8.281 14.078 -7.266 1 63.31 168 MET B O 1
ATOM 4278 N N . LEU B 1 169 ? 6.473 13.055 -7.805 1 61.19 169 LEU B N 1
ATOM 4279 C CA . LEU B 1 169 ? 6.562 12 -6.801 1 61.19 169 LEU B CA 1
ATOM 4280 C C . LEU B 1 169 ? 7.312 10.789 -7.352 1 61.19 169 LEU B C 1
ATOM 4282 O O . LEU B 1 169 ? 7.93 10.039 -6.59 1 61.19 169 LEU B O 1
ATOM 4286 N N . GLY B 1 170 ? 7.391 10.578 -8.594 1 61.88 170 GLY B N 1
ATOM 4287 C CA . GLY B 1 170 ? 7.766 9.352 -9.281 1 61.88 170 GLY B CA 1
ATOM 4288 C C . GLY B 1 170 ? 6.613 8.727 -10.047 1 61.88 170 GLY B C 1
ATOM 4289 O O . GLY B 1 170 ? 5.457 8.828 -9.641 1 61.88 170 GLY B O 1
ATOM 4290 N N . ASN B 1 171 ? 6.793 8.336 -11.188 1 55.69 171 ASN B N 1
ATOM 4291 C CA . ASN B 1 171 ? 5.77 7.934 -12.141 1 55.69 171 ASN B CA 1
ATOM 4292 C C . ASN B 1 171 ? 4.941 6.762 -11.617 1 55.69 171 ASN B C 1
ATOM 4294 O O . ASN B 1 171 ? 3.824 6.531 -12.086 1 55.69 171 ASN B O 1
ATOM 4298 N N . THR B 1 172 ? 5.293 6.191 -10.516 1 63.28 172 THR B N 1
ATOM 4299 C CA . THR B 1 172 ? 4.578 4.965 -10.188 1 63.28 172 THR B CA 1
ATOM 4300 C C . THR B 1 172 ? 4.172 4.957 -8.711 1 63.28 172 THR B C 1
ATOM 4302 O O . THR B 1 172 ? 3.893 3.898 -8.148 1 63.28 172 THR B O 1
ATOM 4305 N N . LEU B 1 173 ? 3.924 6.113 -8.242 1 80.75 173 LEU B N 1
ATOM 4306 C CA . LEU B 1 173 ? 3.621 6.141 -6.812 1 80.75 173 LEU B CA 1
ATOM 4307 C C . LEU B 1 173 ? 2.137 6.398 -6.578 1 80.75 173 LEU B C 1
ATOM 4309 O O . LEU B 1 173 ? 1.764 7.441 -6.031 1 80.75 173 LEU B O 1
ATOM 4313 N N . SER B 1 174 ? 1.272 5.441 -6.855 1 86.06 174 SER B N 1
ATOM 4314 C CA . SER B 1 174 ? -0.178 5.578 -6.789 1 86.06 174 SER B CA 1
ATOM 4315 C C . SER B 1 174 ? -0.652 5.766 -5.352 1 86.06 174 SER B C 1
ATOM 4317 O O . SER B 1 174 ? -1.538 6.578 -5.086 1 86.06 174 SER B O 1
ATOM 4319 N N . LEU B 1 175 ? -0.063 5.02 -4.438 1 89.38 175 LEU B N 1
ATOM 4320 C CA . LEU B 1 175 ? -0.478 5.125 -3.041 1 89.38 175 LEU B CA 1
ATOM 4321 C C . LEU B 1 175 ? -0.129 6.5 -2.475 1 89.38 175 LEU B C 1
ATOM 4323 O O . LEU B 1 175 ? -0.959 7.133 -1.821 1 89.38 175 LEU B O 1
ATOM 4327 N N . THR B 1 176 ? 1.042 6.949 -2.795 1 87.75 176 THR B N 1
ATOM 4328 C CA . THR B 1 176 ? 1.492 8.258 -2.33 1 87.75 176 THR B CA 1
ATOM 4329 C C . THR B 1 176 ? 0.629 9.367 -2.922 1 87.75 176 THR B C 1
ATOM 4331 O O . THR B 1 176 ? 0.298 10.336 -2.234 1 87.75 176 THR B O 1
ATOM 4334 N N . THR B 1 177 ? 0.283 9.211 -4.188 1 89.94 177 THR B N 1
ATOM 4335 C CA . THR B 1 177 ? -0.56 10.195 -4.855 1 89.94 177 THR B CA 1
ATOM 4336 C C . THR B 1 177 ? -1.928 10.281 -4.184 1 89.94 177 THR B C 1
ATOM 4338 O O . THR B 1 177 ? -2.393 11.367 -3.842 1 89.94 177 THR B O 1
ATOM 4341 N N . ILE B 1 178 ? -2.51 9.156 -3.922 1 90.88 178 ILE B N 1
ATOM 4342 C CA . ILE B 1 178 ? -3.832 9.102 -3.309 1 90.88 178 ILE B CA 1
ATOM 4343 C C . ILE B 1 178 ? -3.76 9.648 -1.882 1 90.88 178 ILE B C 1
ATOM 4345 O O . ILE B 1 178 ? -4.629 10.406 -1.456 1 90.88 178 ILE B O 1
ATOM 4349 N N . GLN B 1 179 ? -2.742 9.297 -1.239 1 88.31 179 GLN B N 1
ATOM 4350 C CA . GLN B 1 179 ? -2.551 9.797 0.116 1 88.31 179 GLN B CA 1
ATOM 4351 C C . GLN B 1 179 ? -2.436 11.32 0.126 1 88.31 179 GLN B C 1
ATOM 4353 O O . GLN B 1 179 ? -3.002 11.984 0.996 1 88.31 179 GLN B O 1
ATOM 4358 N N . THR B 1 180 ? -1.72 11.867 -0.787 1 89.94 180 THR B N 1
ATOM 4359 C CA . THR B 1 180 ? -1.54 13.305 -0.884 1 89.94 180 THR B CA 1
ATOM 4360 C C . THR B 1 180 ? -2.877 14 -1.122 1 89.94 180 THR B C 1
ATOM 4362 O O . THR B 1 180 ? -3.193 15 -0.463 1 89.94 180 THR B O 1
ATOM 4365 N N . VAL B 1 181 ? -3.646 13.469 -1.975 1 92.88 181 VAL B N 1
ATOM 4366 C CA . VAL B 1 181 ? -4.957 14.023 -2.291 1 92.88 181 VAL B CA 1
ATOM 4367 C C . VAL B 1 181 ? -5.848 13.992 -1.05 1 92.88 181 VAL B C 1
ATOM 4369 O O . VAL B 1 181 ? -6.48 14.992 -0.704 1 92.88 181 VAL B O 1
ATOM 4372 N N . PHE B 1 182 ? -5.809 12.891 -0.354 1 89.06 182 PHE B N 1
ATOM 4373 C CA . PHE B 1 182 ? -6.633 12.742 0.84 1 89.06 182 PHE B CA 1
ATOM 4374 C C . PHE B 1 182 ? -6.195 13.727 1.923 1 89.06 182 PHE B C 1
ATOM 4376 O O . PHE B 1 182 ? -7.031 14.328 2.6 1 89.06 182 PHE B O 1
ATOM 4383 N N . GLU B 1 183 ? -4.941 13.844 2.035 1 87.12 183 GLU B N 1
ATOM 4384 C CA . GLU B 1 183 ? -4.426 14.766 3.049 1 87.12 183 GLU B CA 1
ATOM 4385 C C . GLU B 1 183 ? -4.863 16.203 2.768 1 87.12 183 GLU B C 1
ATOM 4387 O O . GLU B 1 183 ? -5.227 16.938 3.686 1 87.12 183 GLU B O 1
ATOM 4392 N N . PHE B 1 184 ? -4.82 16.578 1.507 1 93.06 184 PHE B N 1
ATOM 4393 C CA . PHE B 1 184 ? -5.266 17.906 1.113 1 93.06 184 PHE B CA 1
ATOM 4394 C C . PHE B 1 184 ? -6.75 18.094 1.416 1 93.06 184 PHE B C 1
ATOM 4396 O O . PHE B 1 184 ? -7.137 19.062 2.072 1 93.06 184 PHE B O 1
ATOM 4403 N N . VAL B 1 185 ? -7.559 17.172 1.008 1 91.56 185 VAL B N 1
ATOM 4404 C CA . VAL B 1 185 ? -9.008 17.266 1.142 1 91.56 185 VAL B CA 1
ATOM 4405 C C . VAL B 1 185 ? -9.391 17.297 2.619 1 91.56 185 VAL B C 1
ATOM 4407 O O . VAL B 1 185 ? -10.195 18.125 3.047 1 91.56 185 VAL B O 1
ATOM 4410 N N . ASN B 1 186 ? -8.742 16.391 3.312 1 84.25 186 ASN B N 1
ATOM 4411 C CA . ASN B 1 186 ? -9.055 16.328 4.738 1 84.25 186 ASN B CA 1
ATOM 4412 C C . ASN B 1 186 ? -8.664 17.609 5.461 1 84.25 186 ASN B C 1
ATOM 4414 O O . ASN B 1 186 ? -9.391 18.078 6.336 1 84.25 186 ASN B O 1
ATOM 4418 N N . ASP B 1 187 ? -7.531 18.172 5.109 1 86.38 187 ASP B N 1
ATOM 4419 C CA . ASP B 1 187 ? -7.066 19.406 5.727 1 86.38 187 ASP B CA 1
ATOM 4420 C C . ASP B 1 187 ? -8.039 20.547 5.449 1 86.38 187 ASP B C 1
ATOM 4422 O O . ASP B 1 187 ? -8.445 21.266 6.371 1 86.38 187 ASP B O 1
ATOM 4426 N N . GLN B 1 188 ? -8.445 20.703 4.199 1 90.62 188 GLN B N 1
ATOM 4427 C CA . GLN B 1 188 ? -9.336 21.781 3.801 1 90.62 188 GLN B CA 1
ATOM 4428 C C . GLN B 1 188 ? -10.719 21.625 4.422 1 90.62 188 GLN B C 1
ATOM 4430 O O . GLN B 1 188 ? -11.289 22.594 4.934 1 90.62 188 GLN B O 1
ATOM 4435 N N . CYS B 1 189 ? -11.211 20.406 4.449 1 86.38 189 CYS B N 1
ATOM 4436 C CA . CYS B 1 189 ? -12.539 20.156 4.996 1 86.38 189 CYS B CA 1
ATOM 4437 C C . CYS B 1 189 ? -12.562 20.406 6.504 1 86.38 189 CYS B C 1
ATOM 4439 O O . CYS B 1 189 ? -13.547 20.922 7.039 1 86.38 189 CYS B O 1
ATOM 4441 N N . ARG B 1 190 ? -11.531 20.078 7.082 1 77.94 190 ARG B N 1
ATOM 4442 C CA . ARG B 1 190 ? -11.43 20.266 8.523 1 77.94 190 ARG B CA 1
ATOM 4443 C C . ARG B 1 190 ? -11.484 21.75 8.883 1 77.94 190 ARG B C 1
ATOM 4445 O O . ARG B 1 190 ? -11.977 22.109 9.953 1 77.94 190 ARG B O 1
ATOM 4452 N N . ARG B 1 191 ? -11.047 22.516 8.023 1 82.06 191 ARG B N 1
ATOM 4453 C CA . ARG B 1 191 ? -11.016 23.953 8.258 1 82.06 191 ARG B CA 1
ATOM 4454 C C . ARG B 1 191 ? -12.289 24.625 7.754 1 82.06 191 ARG B C 1
ATOM 4456 O O . ARG B 1 191 ? -12.359 25.844 7.668 1 82.06 191 ARG B O 1
ATOM 4463 N N . GLY B 1 192 ? -13.219 23.766 7.402 1 83 192 GLY B N 1
ATOM 4464 C CA . GLY B 1 192 ? -14.508 24.297 6.961 1 83 192 GLY B CA 1
ATOM 4465 C C . GLY B 1 192 ? -14.516 24.703 5.5 1 83 192 GLY B C 1
ATOM 4466 O O . GLY B 1 192 ? -15.438 25.391 5.051 1 83 192 GLY B O 1
ATOM 4467 N N . ASN B 1 193 ? -13.469 24.328 4.797 1 89.19 193 ASN B N 1
ATOM 4468 C CA . ASN B 1 193 ? -13.352 24.609 3.373 1 89.19 193 ASN B CA 1
ATOM 4469 C C . ASN B 1 193 ? -13.469 23.344 2.535 1 89.19 193 ASN B C 1
ATOM 4471 O O . ASN B 1 193 ? -12.594 22.469 2.58 1 89.19 193 ASN B O 1
ATOM 4475 N N . GLN B 1 194 ? -14.508 23.266 1.84 1 90.38 194 GLN B N 1
ATOM 4476 C CA . GLN B 1 194 ? -14.648 22.125 0.934 1 90.38 194 GLN B CA 1
ATOM 4477 C C . GLN B 1 194 ? -14.07 22.453 -0.443 1 90.38 194 GLN B C 1
ATOM 4479 O O . GLN B 1 194 ? -14.617 23.281 -1.169 1 90.38 194 GLN B O 1
ATOM 4484 N N . PRO B 1 195 ? -13.031 21.766 -0.787 1 95.31 195 PRO B N 1
ATOM 4485 C CA . PRO B 1 195 ? -12.492 22.016 -2.127 1 95.31 195 PRO B CA 1
ATOM 4486 C C . PRO B 1 195 ? -13.492 21.703 -3.234 1 95.31 195 PRO B C 1
ATOM 4488 O O . PRO B 1 195 ? -14.336 20.812 -3.074 1 95.31 195 PRO B O 1
ATOM 4491 N N . ARG B 1 196 ? -13.352 22.406 -4.289 1 95.31 196 ARG B N 1
ATOM 4492 C CA . ARG B 1 196 ? -14.25 22.188 -5.422 1 95.31 196 ARG B CA 1
ATOM 4493 C C . ARG B 1 196 ? -13.828 20.953 -6.227 1 95.31 196 ARG B C 1
ATOM 4495 O O . ARG B 1 196 ? -14.68 20.203 -6.695 1 95.31 196 ARG B O 1
ATOM 4502 N N . THR B 1 197 ? -12.5 20.859 -6.426 1 96.12 197 THR B N 1
ATOM 4503 C CA . THR B 1 197 ? -12.016 19.734 -7.227 1 96.12 197 THR B CA 1
ATOM 4504 C C . THR B 1 197 ? -10.523 19.516 -7.012 1 96.12 197 THR B C 1
ATOM 4506 O O . THR B 1 197 ? -9.836 20.391 -6.488 1 96.12 197 THR B O 1
ATOM 4509 N N . VAL B 1 198 ? -10.102 18.312 -7.332 1 97.38 198 VAL B N 1
ATOM 4510 C CA . VAL B 1 198 ? -8.695 17.938 -7.426 1 97.38 198 VAL B CA 1
ATOM 4511 C C . VAL B 1 198 ? -8.375 17.484 -8.852 1 97.38 198 VAL B C 1
ATOM 4513 O O . VAL B 1 198 ? -9.125 16.719 -9.445 1 97.38 198 VAL B O 1
ATOM 4516 N N . ILE B 1 199 ? -7.316 18 -9.406 1 96.69 199 ILE B N 1
ATOM 4517 C CA . ILE B 1 199 ? -6.891 17.609 -10.742 1 96.69 199 ILE B CA 1
ATOM 4518 C C . ILE B 1 199 ? -5.516 16.953 -10.672 1 96.69 199 ILE B C 1
ATOM 4520 O O . ILE B 1 199 ? -4.535 17.578 -10.281 1 96.69 199 ILE B O 1
ATOM 4524 N N . VAL B 1 200 ? -5.465 15.727 -11.117 1 95.12 200 VAL B N 1
ATOM 4525 C CA . VAL B 1 200 ? -4.25 14.938 -10.953 1 95.12 200 VAL B CA 1
ATOM 4526 C C . VAL B 1 200 ? -3.762 14.445 -12.312 1 95.12 200 VAL B C 1
ATOM 4528 O O . VAL B 1 200 ? -4.488 13.75 -13.031 1 95.12 200 VAL B O 1
ATOM 4531 N N . LYS B 1 201 ? -2.58 14.812 -12.641 1 93.38 201 LYS B N 1
ATOM 4532 C CA . LYS B 1 201 ? -1.927 14.211 -13.797 1 93.38 201 LYS B CA 1
ATOM 4533 C C . LYS B 1 201 ? -1.128 12.977 -13.398 1 93.38 201 LYS B C 1
ATOM 4535 O O . LYS B 1 201 ? -0.061 13.086 -12.789 1 93.38 201 LYS B O 1
ATOM 4540 N N . SER B 1 202 ? -1.651 11.875 -13.719 1 91.06 202 SER B N 1
ATOM 4541 C CA . SER B 1 202 ? -1.048 10.594 -13.359 1 91.06 202 SER B CA 1
ATOM 4542 C C . SER B 1 202 ? -1.59 9.469 -14.234 1 91.06 202 SER B C 1
ATOM 4544 O O . SER B 1 202 ? -2.795 9.203 -14.25 1 91.06 202 SER B O 1
ATOM 4546 N N . LYS B 1 203 ? -0.671 8.781 -14.891 1 87.62 203 LYS B N 1
ATOM 4547 C CA . LYS B 1 203 ? -1.08 7.648 -15.719 1 87.62 203 LYS B CA 1
ATOM 4548 C C . LYS B 1 203 ? -1.688 6.535 -14.867 1 87.62 203 LYS B C 1
ATOM 4550 O O . LYS B 1 203 ? -2.715 5.961 -15.234 1 87.62 203 LYS B O 1
ATOM 4555 N N . THR B 1 204 ? -1.088 6.27 -13.773 1 86.12 204 THR B N 1
ATOM 4556 C CA . THR B 1 204 ? -1.521 5.16 -12.93 1 86.12 204 THR B CA 1
ATOM 4557 C C . THR B 1 204 ? -2.863 5.469 -12.273 1 86.12 204 THR B C 1
ATOM 4559 O O . THR B 1 204 ? -3.736 4.605 -12.195 1 86.12 204 THR B O 1
ATOM 4562 N N . ILE B 1 205 ? -3.061 6.691 -11.844 1 90.75 205 ILE B N 1
ATOM 4563 C CA . ILE B 1 205 ? -4.32 7.051 -11.203 1 90.75 205 ILE B CA 1
ATOM 4564 C C . ILE B 1 205 ? -5.434 7.113 -12.25 1 90.75 205 ILE B C 1
ATOM 4566 O O . ILE B 1 205 ? -6.578 6.75 -11.969 1 90.75 205 ILE B O 1
ATOM 4570 N N . ASN B 1 206 ? -5.07 7.582 -13.398 1 89.75 206 ASN B N 1
ATOM 4571 C CA . ASN B 1 206 ? -6.051 7.578 -14.477 1 89.75 206 ASN B CA 1
ATOM 4572 C C . ASN B 1 206 ? -6.484 6.16 -14.836 1 89.75 206 ASN B C 1
ATOM 4574 O O . ASN B 1 206 ? -7.672 5.902 -15.047 1 89.75 206 ASN B O 1
ATOM 4578 N N . SER B 1 207 ? -5.523 5.293 -14.914 1 86 207 SER B N 1
ATOM 4579 C CA . SER B 1 207 ? -5.844 3.889 -15.156 1 86 207 SER B CA 1
ATOM 4580 C C . SER B 1 207 ? -6.754 3.33 -14.07 1 86 207 SER B C 1
ATOM 4582 O O . SER B 1 207 ? -7.711 2.613 -14.359 1 86 207 SER B O 1
ATOM 4584 N N . LEU B 1 208 ? -6.473 3.676 -12.883 1 86.94 208 LEU B N 1
ATOM 4585 C CA . LEU B 1 208 ? -7.312 3.26 -11.766 1 86.94 208 LEU B CA 1
ATOM 4586 C C . LEU B 1 208 ? -8.727 3.809 -11.906 1 86.94 208 LEU B C 1
ATOM 4588 O O . LEU B 1 208 ? -9.703 3.08 -11.711 1 86.94 208 LEU B O 1
ATOM 4592 N N . ALA B 1 209 ? -8.812 5.047 -12.234 1 86.31 209 ALA B N 1
ATOM 4593 C CA . ALA B 1 209 ? -10.109 5.703 -12.375 1 86.31 209 ALA B CA 1
ATOM 4594 C C . ALA B 1 209 ? -10.953 5.027 -13.453 1 86.31 209 ALA B C 1
ATOM 4596 O O . ALA B 1 209 ? -12.18 4.938 -13.328 1 86.31 209 ALA B O 1
ATOM 4597 N N . ARG B 1 210 ? -10.328 4.523 -14.406 1 81.25 210 ARG B N 1
ATOM 4598 C CA . ARG B 1 210 ? -11.031 3.881 -15.508 1 81.25 210 ARG B CA 1
ATOM 4599 C C . ARG B 1 210 ? -11.445 2.461 -15.141 1 81.25 210 ARG B C 1
ATOM 4601 O O . ARG B 1 210 ? -12.445 1.946 -15.656 1 81.25 210 ARG B O 1
ATOM 4608 N N . ARG B 1 211 ? -10.727 1.913 -14.234 1 79.25 211 ARG B N 1
ATOM 4609 C CA . ARG B 1 211 ? -10.945 0.507 -13.906 1 79.25 211 ARG B CA 1
ATOM 4610 C C . ARG B 1 211 ? -11.859 0.359 -12.695 1 79.25 211 ARG B C 1
ATOM 4612 O O . ARG B 1 211 ? -12.516 -0.668 -12.523 1 79.25 211 ARG B O 1
ATOM 4619 N N . LEU B 1 212 ? -11.859 1.289 -11.844 1 75.31 212 LEU B N 1
ATOM 4620 C CA . LEU B 1 212 ? -12.672 1.241 -10.633 1 75.31 212 LEU B CA 1
ATOM 4621 C C . LEU B 1 212 ? -14.07 1.778 -10.891 1 75.31 212 LEU B C 1
ATOM 4623 O O . LEU B 1 212 ? -14.258 2.984 -11.062 1 75.31 212 LEU B O 1
ATOM 4627 N N . ILE B 1 213 ? -15 0.853 -10.953 1 63.69 213 ILE B N 1
ATOM 4628 C CA . ILE B 1 213 ? -16.359 1.253 -11.32 1 63.69 213 ILE B CA 1
ATOM 4629 C C . ILE B 1 213 ? -17.328 0.897 -10.195 1 63.69 213 ILE B C 1
ATOM 4631 O O . ILE B 1 213 ? -17.297 -0.222 -9.68 1 63.69 213 ILE B O 1
ATOM 4635 N N . HIS B 1 214 ? -17.938 1.974 -9.75 1 55.53 214 HIS B N 1
ATOM 4636 C CA . HIS B 1 214 ? -19 1.744 -8.773 1 55.53 214 HIS B CA 1
ATOM 4637 C C . HIS B 1 214 ? -20.188 1.037 -9.422 1 55.53 214 HIS B C 1
ATOM 4639 O O . HIS B 1 214 ? -20.594 1.386 -10.531 1 55.53 214 HIS B O 1
ATOM 4645 N N . SER B 1 215 ? -20.562 0.039 -8.773 1 47.41 215 SER B N 1
ATOM 4646 C CA . SER B 1 215 ? -21.656 -0.768 -9.289 1 47.41 215 SER B CA 1
ATOM 4647 C C . SER B 1 215 ? -22.875 0.093 -9.609 1 47.41 215 SER B C 1
ATOM 4649 O O . SER B 1 215 ? -23.625 -0.196 -10.547 1 47.41 215 SER B O 1
ATOM 4651 N N . GLN B 1 216 ? -23.094 1.13 -8.758 1 41.41 216 GLN B N 1
ATOM 4652 C CA . GLN B 1 216 ? -24.266 1.971 -9.016 1 41.41 216 GLN B CA 1
ATOM 4653 C C . GLN B 1 216 ? -24.188 2.613 -10.398 1 41.41 216 GLN B C 1
ATOM 4655 O O . GLN B 1 216 ? -25.203 2.809 -11.055 1 41.41 216 GLN B O 1
ATOM 4660 N N . ARG B 1 217 ? -22.984 2.98 -10.781 1 40.72 217 ARG B N 1
ATOM 4661 C CA . ARG B 1 217 ? -22.828 3.564 -12.109 1 40.72 217 ARG B CA 1
ATOM 4662 C C . ARG B 1 217 ? -23.109 2.533 -13.195 1 40.72 217 ARG B C 1
ATOM 4664 O O . ARG B 1 217 ? -23.406 2.895 -14.336 1 40.72 217 ARG B O 1
ATOM 4671 N N . LEU B 1 218 ? -22.781 1.34 -12.93 1 38.47 218 LEU B N 1
ATOM 4672 C CA . LEU B 1 218 ? -23.156 0.296 -13.875 1 38.47 218 LEU B CA 1
ATOM 4673 C C . LEU B 1 218 ? -24.688 0.232 -14.023 1 38.47 218 LEU B C 1
ATOM 4675 O O . LEU B 1 218 ? -25.188 -0.249 -15.039 1 38.47 218 LEU B O 1
ATOM 4679 N N . GLN B 1 219 ? -25.438 0.644 -12.93 1 34.09 219 GLN B N 1
ATOM 4680 C CA . GLN B 1 219 ? -26.891 0.55 -13.016 1 34.09 219 GLN B CA 1
ATOM 4681 C C . GLN B 1 219 ? -27.469 1.675 -13.875 1 34.09 219 GLN B C 1
ATOM 4683 O O . GLN B 1 219 ? -28.656 1.681 -14.188 1 34.09 219 GLN B O 1
ATOM 4688 N N . ASP B 1 220 ? -26.906 2.822 -13.867 1 32.75 220 ASP B N 1
ATOM 4689 C CA . ASP B 1 220 ? -27.734 3.82 -14.539 1 32.75 220 ASP B CA 1
ATOM 4690 C C . ASP B 1 220 ? -27.922 3.479 -16.016 1 32.75 220 ASP B C 1
ATOM 4692 O O . ASP B 1 220 ? -28.641 4.18 -16.734 1 32.75 220 ASP B O 1
ATOM 4696 N N . GLY B 1 221 ? -27.109 3.092 -16.844 1 30.41 221 GLY B N 1
ATOM 4697 C CA . GLY B 1 221 ? -27.828 2.926 -18.109 1 30.41 221 GLY B CA 1
ATOM 4698 C C . GLY B 1 221 ? -28.875 1.831 -18.047 1 30.41 221 GLY B C 1
ATOM 4699 O O . GLY B 1 221 ? -29.219 1.35 -16.969 1 30.41 221 GLY B O 1
ATOM 4700 N N . SER B 1 222 ? -29.062 0.68 -19.188 1 28.84 222 SER B N 1
ATOM 4701 C CA . SER B 1 222 ? -30.203 -0.202 -19.422 1 28.84 222 SER B CA 1
ATOM 4702 C C . SER B 1 222 ? -30.484 -1.085 -18.219 1 28.84 222 SER B C 1
ATOM 4704 O O . SER B 1 222 ? -31.594 -1.604 -18.062 1 28.84 222 SER B O 1
ATOM 4706 N N . ILE B 1 223 ? -29.625 -1.956 -17.75 1 28.41 223 ILE B N 1
ATOM 4707 C CA . ILE B 1 223 ? -30.188 -2.867 -16.766 1 28.41 223 ILE B CA 1
ATOM 4708 C C . ILE B 1 223 ? -30.375 -2.133 -15.43 1 28.41 223 ILE B C 1
ATOM 4710 O O . ILE B 1 223 ? -29.406 -1.722 -14.797 1 28.41 223 ILE B O 1
ATOM 4714 N N . GLN B 1 224 ? -31.297 -1.154 -15.266 1 28.83 224 GLN B N 1
ATOM 4715 C CA . GLN B 1 224 ? -32.031 -0.692 -14.094 1 28.83 224 GLN B CA 1
ATOM 4716 C C . GLN B 1 224 ? -32.156 -1.79 -13.039 1 28.83 224 GLN B C 1
ATOM 4718 O O . GLN B 1 224 ? -33.219 -2.361 -12.836 1 28.83 224 GLN B O 1
ATOM 4723 N N . ARG B 1 225 ? -31.5 -2.939 -13.125 1 29.27 225 ARG B N 1
ATOM 4724 C CA . ARG B 1 225 ? -32.062 -3.703 -12.016 1 29.27 225 ARG B CA 1
ATOM 4725 C C . ARG B 1 225 ? -32 -2.896 -10.719 1 29.27 225 ARG B C 1
ATOM 4727 O O . ARG B 1 225 ? -31.094 -2.09 -10.516 1 29.27 225 ARG B O 1
ATOM 4734 N N . ASN B 1 226 ? -33.219 -2.477 -10.211 1 27.38 226 ASN B N 1
ATOM 4735 C CA . ASN B 1 226 ? -33.562 -2.016 -8.867 1 27.38 226 ASN B CA 1
ATOM 4736 C C . ASN B 1 226 ? -32.531 -2.496 -7.832 1 27.38 226 ASN B C 1
ATOM 4738 O O . ASN B 1 226 ? -32.625 -3.633 -7.363 1 27.38 226 ASN B O 1
ATOM 4742 N N . LEU B 1 227 ? -31.406 -2.281 -8.062 1 30.27 227 LEU B N 1
ATOM 4743 C CA . LEU B 1 227 ? -30.562 -2.572 -6.902 1 30.27 227 LEU B CA 1
ATOM 4744 C C . LEU B 1 227 ? -31.078 -1.838 -5.668 1 30.27 227 LEU B C 1
ATOM 4746 O O . LEU B 1 227 ? -30.672 -0.698 -5.41 1 30.27 227 LEU B O 1
ATOM 4750 N N . LYS B 1 228 ? -32.438 -1.573 -5.523 1 28.17 228 LYS B N 1
ATOM 4751 C CA . LYS B 1 228 ? -33.188 -0.953 -4.434 1 28.17 228 LYS B CA 1
ATOM 4752 C C . LYS B 1 228 ? -32.438 -1.052 -3.115 1 28.17 228 LYS B C 1
ATOM 4754 O O . LYS B 1 228 ? -32.219 -0.044 -2.439 1 28.17 228 LYS B O 1
ATOM 4759 N N . ALA B 1 229 ? -33.031 -1.878 -2.15 1 27.42 229 ALA B N 1
ATOM 4760 C CA . ALA B 1 229 ? -32.844 -1.838 -0.703 1 27.42 229 ALA B CA 1
ATOM 4761 C C . ALA B 1 229 ? -31.406 -2.164 -0.33 1 27.42 229 ALA B C 1
ATOM 4763 O O . ALA B 1 229 ? -30.75 -2.979 -0.99 1 27.42 229 ALA B O 1
ATOM 4764 N N . PRO B 1 230 ? -30.453 -1.159 0.062 1 31.67 230 PRO B N 1
ATOM 4765 C CA . PRO B 1 230 ? -29.359 -1.685 0.865 1 31.67 230 PRO B CA 1
ATOM 4766 C C . PRO B 1 230 ? -29.641 -3.076 1.426 1 31.67 230 PRO B C 1
ATOM 4768 O O . PRO B 1 230 ? -30.531 -3.234 2.266 1 31.67 230 PRO B O 1
ATOM 4771 N N . ALA B 1 231 ? -30.047 -3.996 0.598 1 30.67 231 ALA B N 1
ATOM 4772 C CA . ALA B 1 231 ? -30.547 -5.207 1.25 1 30.67 231 ALA B CA 1
ATOM 4773 C C . ALA B 1 231 ? -29.656 -5.598 2.424 1 30.67 231 ALA B C 1
ATOM 4775 O O . ALA B 1 231 ? -28.438 -5.758 2.264 1 30.67 231 ALA B O 1
ATOM 4776 N N . ARG B 1 232 ? -29.797 -5.031 3.549 1 32.16 232 ARG B N 1
ATOM 4777 C CA . ARG B 1 232 ? -29.203 -5.582 4.766 1 32.16 232 ARG B CA 1
ATOM 4778 C C . ARG B 1 232 ? -28.703 -7.004 4.535 1 32.16 232 ARG B C 1
ATOM 4780 O O . ARG B 1 232 ? -27.938 -7.535 5.34 1 32.16 232 ARG B O 1
ATOM 4787 N N . ASP B 1 233 ? -29.406 -7.828 3.693 1 32.22 233 ASP B N 1
ATOM 4788 C CA . ASP B 1 233 ? -29.234 -9.266 3.512 1 32.22 233 ASP B CA 1
ATOM 4789 C C . ASP B 1 233 ? -28.391 -9.555 2.266 1 32.22 233 ASP B C 1
ATOM 4791 O O . ASP B 1 233 ? -28.797 -9.219 1.15 1 32.22 233 ASP B O 1
ATOM 4795 N N . GLY B 1 234 ? -27.031 -9.594 2.041 1 41 234 GLY B N 1
ATOM 4796 C CA . GLY B 1 234 ? -26.047 -10.172 1.143 1 41 234 GLY B CA 1
ATOM 4797 C C . GLY B 1 234 ? -26.422 -10.062 -0.319 1 41 234 GLY B C 1
ATOM 4798 O O . GLY B 1 234 ? -25.812 -10.703 -1.178 1 41 234 GLY B O 1
ATOM 4799 N N . LYS B 1 235 ? -27.375 -9.438 -0.823 1 40.75 235 LYS B N 1
ATOM 4800 C CA . LYS B 1 235 ? -27.984 -9.578 -2.146 1 40.75 235 LYS B CA 1
ATOM 4801 C C . LYS B 1 235 ? -27.141 -8.859 -3.207 1 40.75 235 LYS B C 1
ATOM 4803 O O . LYS B 1 235 ? -27.031 -9.344 -4.336 1 40.75 235 LYS B O 1
ATOM 4808 N N . PRO B 1 236 ? -26.734 -7.621 -3.086 1 45.56 236 PRO B N 1
ATOM 4809 C CA . PRO B 1 236 ? -26.109 -6.941 -4.23 1 45.56 236 PRO B CA 1
ATOM 4810 C C . PRO B 1 236 ? -24.875 -7.668 -4.754 1 45.56 236 PRO B C 1
ATOM 4812 O O . PRO B 1 236 ? -24.609 -7.656 -5.961 1 45.56 236 PRO B O 1
ATOM 4815 N N . TYR B 1 237 ? -23.953 -8.086 -3.9 1 51.22 237 TYR B N 1
ATOM 4816 C CA . TYR B 1 237 ? -22.828 -8.906 -4.32 1 51.22 237 TYR B CA 1
ATOM 4817 C C . TYR B 1 237 ? -23.25 -9.93 -5.359 1 51.22 237 TYR B C 1
ATOM 4819 O O . TYR B 1 237 ? -22.484 -10.258 -6.27 1 51.22 237 TYR B O 1
ATOM 4827 N N . ILE B 1 238 ? -24.469 -10.32 -5.309 1 46.69 238 ILE B N 1
ATOM 4828 C CA . ILE B 1 238 ? -25.031 -11.391 -6.133 1 46.69 238 ILE B CA 1
ATOM 4829 C C . ILE B 1 238 ? -25.375 -10.844 -7.516 1 46.69 238 ILE B C 1
ATOM 4831 O O . ILE B 1 238 ? -25.219 -11.539 -8.523 1 46.69 238 ILE B O 1
ATOM 4835 N N . VAL B 1 239 ? -25.844 -9.656 -7.52 1 45.53 239 VAL B N 1
ATOM 4836 C CA . VAL B 1 239 ? -26.438 -9.148 -8.758 1 45.53 239 VAL B CA 1
ATOM 4837 C C . VAL B 1 239 ? -25.328 -8.828 -9.766 1 45.53 239 VAL B C 1
ATOM 4839 O O . VAL B 1 239 ? -25.594 -8.742 -10.969 1 45.53 239 VAL B O 1
ATOM 4842 N N . ALA B 1 240 ? -24.141 -8.383 -9.266 1 49.38 240 ALA B N 1
ATOM 4843 C CA . ALA B 1 240 ? -23.094 -8.047 -10.227 1 49.38 240 ALA B CA 1
ATOM 4844 C C . ALA B 1 240 ? -22.75 -9.25 -11.094 1 49.38 240 ALA B C 1
ATOM 4846 O O . ALA B 1 240 ? -22.109 -9.109 -12.141 1 49.38 240 ALA B O 1
ATOM 4847 N N . SER B 1 241 ? -23.297 -10.461 -10.773 1 51.12 241 SER B N 1
ATOM 4848 C CA . SER B 1 241 ? -22.891 -11.781 -11.234 1 51.12 241 SER B CA 1
ATOM 4849 C C . SER B 1 241 ? -23.188 -11.961 -12.719 1 51.12 241 SER B C 1
ATOM 4851 O O . SER B 1 241 ? -22.328 -12.43 -13.477 1 51.12 241 SER B O 1
ATOM 4853 N N . PRO B 1 242 ? -24.297 -11.445 -13.07 1 50.25 242 PRO B N 1
ATOM 4854 C CA . PRO B 1 242 ? -24.547 -11.836 -14.461 1 50.25 242 PRO B CA 1
ATOM 4855 C C . PRO B 1 242 ? -23.656 -11.094 -15.445 1 50.25 242 PRO B C 1
ATOM 4857 O O . PRO B 1 242 ? -23.375 -11.602 -16.531 1 50.25 242 PRO B O 1
ATOM 4860 N N . HIS B 1 243 ? -23.109 -10.055 -14.953 1 58.91 243 HIS B N 1
ATOM 4861 C CA . HIS B 1 243 ? -22.328 -9.289 -15.922 1 58.91 243 HIS B CA 1
ATOM 4862 C C . HIS B 1 243 ? -20.844 -9.586 -15.781 1 58.91 243 HIS B C 1
ATOM 4864 O O . HIS B 1 243 ? -20.062 -9.375 -16.719 1 58.91 243 HIS B O 1
ATOM 4870 N N . ALA B 1 244 ? -20.609 -10.242 -14.758 1 71.69 244 ALA B N 1
ATOM 4871 C CA . ALA B 1 244 ? -19.172 -10.391 -14.539 1 71.69 244 ALA B CA 1
ATOM 4872 C C . ALA B 1 244 ? -18.734 -11.828 -14.789 1 71.69 244 ALA B C 1
ATOM 4874 O O . ALA B 1 244 ? -17.562 -12.078 -15.07 1 71.69 244 ALA B O 1
ATOM 4875 N N . ILE B 1 245 ? -19.75 -12.727 -14.891 1 83.75 245 ILE B N 1
ATOM 4876 C CA . ILE B 1 245 ? -19.359 -14.125 -14.852 1 83.75 245 ILE B CA 1
ATOM 4877 C C . ILE B 1 245 ? -19.812 -14.828 -16.125 1 83.75 245 ILE B C 1
ATOM 4879 O O . ILE B 1 245 ? -20.922 -14.602 -16.609 1 83.75 245 ILE B O 1
ATOM 4883 N N . LYS B 1 246 ? -19.016 -15.664 -16.672 1 86.62 246 LYS B N 1
ATOM 4884 C CA . LYS B 1 246 ? -19.297 -16.594 -17.766 1 86.62 246 LYS B CA 1
ATOM 4885 C C . LYS B 1 246 ? -19.312 -18.031 -17.266 1 86.62 246 LYS B C 1
ATOM 4887 O O . LYS B 1 246 ? -18.609 -18.375 -16.312 1 86.62 246 LYS B O 1
ATOM 4892 N N . PRO B 1 247 ? -20.109 -18.891 -17.891 1 91.88 247 PRO B N 1
ATOM 4893 C CA . PRO B 1 247 ? -20.234 -20.281 -17.453 1 91.88 247 PRO B CA 1
ATOM 4894 C C . PRO B 1 247 ? -18.891 -21.031 -17.453 1 91.88 247 PRO B C 1
ATOM 4896 O O . PRO B 1 247 ? -18.75 -22.047 -16.781 1 91.88 247 PRO B O 1
ATOM 4899 N N . THR B 1 248 ? -17.938 -20.562 -18.203 1 95.38 248 THR B N 1
ATOM 4900 C CA . THR B 1 248 ? -16.641 -21.25 -18.312 1 95.38 248 THR B CA 1
ATOM 4901 C C . THR B 1 248 ? -15.641 -20.672 -17.312 1 95.38 248 THR B C 1
ATOM 4903 O O . THR B 1 248 ? -14.508 -21.141 -17.219 1 95.38 248 THR B O 1
ATOM 4906 N N . ASP B 1 249 ? -16.062 -19.672 -16.547 1 94.94 249 ASP B N 1
ATOM 4907 C CA . ASP B 1 249 ? -15.125 -18.922 -15.711 1 94.94 249 ASP B CA 1
ATOM 4908 C C . ASP B 1 249 ? -14.695 -19.75 -14.5 1 94.94 249 ASP B C 1
ATOM 4910 O O . ASP B 1 249 ? -15.508 -20.453 -13.906 1 94.94 249 ASP B O 1
ATOM 4914 N N . GLU B 1 250 ? -13.43 -19.688 -14.203 1 97.38 250 GLU B N 1
ATOM 4915 C CA . GLU B 1 250 ? -12.867 -20.141 -12.938 1 97.38 250 GLU B CA 1
ATOM 4916 C C . GLU B 1 250 ? -12.789 -19.016 -11.922 1 97.38 250 GLU B C 1
ATOM 4918 O O . GLU B 1 250 ? -12.078 -18.016 -12.141 1 97.38 250 GLU B O 1
ATOM 4923 N N . CYS B 1 251 ? -13.508 -19.141 -10.805 1 96.25 251 CYS B N 1
ATOM 4924 C CA . CYS B 1 251 ? -13.68 -18.016 -9.898 1 96.25 251 CYS B CA 1
ATOM 4925 C C . CYS B 1 251 ? -13.188 -18.359 -8.5 1 96.25 251 CYS B C 1
ATOM 4927 O O . CYS B 1 251 ? -13.094 -19.531 -8.141 1 96.25 251 CYS B O 1
ATOM 4929 N N . ILE B 1 252 ? -12.852 -17.344 -7.758 1 97.69 252 ILE B N 1
ATOM 4930 C CA . ILE B 1 252 ? -12.5 -17.453 -6.344 1 97.69 252 ILE B CA 1
ATOM 4931 C C . ILE B 1 252 ? -13.117 -16.297 -5.57 1 97.69 252 ILE B C 1
ATOM 4933 O O . ILE B 1 252 ? -13.195 -15.172 -6.074 1 97.69 252 ILE B O 1
ATOM 4937 N N . GLU B 1 253 ? -13.609 -16.547 -4.395 1 94.94 253 GLU B N 1
ATOM 4938 C CA . GLU B 1 253 ? -14.125 -15.508 -3.51 1 94.94 253 GLU B CA 1
ATOM 4939 C C . GLU B 1 253 ? -13.305 -15.422 -2.225 1 94.94 253 GLU B C 1
ATOM 4941 O O . GLU B 1 253 ? -13.219 -16.391 -1.472 1 94.94 253 GLU B O 1
ATOM 4946 N N . ILE B 1 254 ? -12.789 -14.32 -1.979 1 94.88 254 ILE B N 1
ATOM 4947 C CA . ILE B 1 254 ? -12.039 -14.039 -0.762 1 94.88 254 ILE B CA 1
ATOM 4948 C C . ILE B 1 254 ? -12.961 -13.414 0.282 1 94.88 254 ILE B C 1
ATOM 4950 O O . ILE B 1 254 ? -13.602 -12.391 0.019 1 94.88 254 ILE B O 1
ATOM 4954 N N . GLY B 1 255 ? -12.922 -13.891 1.482 1 92 255 GLY B N 1
ATOM 4955 C CA . GLY B 1 255 ? -13.906 -13.5 2.484 1 92 255 GLY B CA 1
ATOM 4956 C C . GLY B 1 255 ? -15.281 -14.078 2.229 1 92 255 GLY B C 1
ATOM 4957 O O . GLY B 1 255 ? -16.281 -13.352 2.236 1 92 255 GLY B O 1
ATOM 4958 N N . CYS B 1 256 ? -15.344 -15.414 2.074 1 92.69 256 CYS B N 1
ATOM 4959 C CA . CYS B 1 256 ? -16.562 -16.047 1.588 1 92.69 256 CYS B CA 1
ATOM 4960 C C . CYS B 1 256 ? -17.562 -16.25 2.721 1 92.69 256 CYS B C 1
ATOM 4962 O O . CYS B 1 256 ? -18.734 -16.516 2.475 1 92.69 256 CYS B O 1
ATOM 4964 N N . PHE B 1 257 ? -17.078 -16.25 3.996 1 89.88 257 PHE B N 1
ATOM 4965 C CA . PHE B 1 257 ? -17.906 -16.484 5.172 1 89.88 257 PHE B CA 1
ATOM 4966 C C . PHE B 1 257 ? -18.688 -17.781 5.035 1 89.88 257 PHE B C 1
ATOM 4968 O O . PHE B 1 257 ? -18.109 -18.844 4.836 1 89.88 257 PHE B O 1
ATOM 4975 N N . SER B 1 258 ? -20.094 -17.672 5.004 1 88.81 258 SER B N 1
ATOM 4976 C CA . SER B 1 258 ? -20.891 -18.875 4.98 1 88.81 258 SER B CA 1
ATOM 4977 C C . SER B 1 258 ? -21.016 -19.438 3.562 1 88.81 258 SER B C 1
ATOM 4979 O O . SER B 1 258 ? -21.516 -20.547 3.365 1 88.81 258 SER B O 1
ATOM 4981 N N . GLY B 1 259 ? -20.625 -18.781 2.598 1 91.69 259 GLY B N 1
ATOM 4982 C CA . GLY B 1 259 ? -20.547 -19.297 1.241 1 91.69 259 GLY B CA 1
ATOM 4983 C C . GLY B 1 259 ? -21.781 -19 0.411 1 91.69 259 GLY B C 1
ATOM 4984 O O . GLY B 1 259 ? -22 -19.641 -0.617 1 91.69 259 GLY B O 1
ATOM 4985 N N . ARG B 1 260 ? -22.625 -18.078 0.828 1 88 260 ARG B N 1
ATOM 4986 C CA . ARG B 1 260 ? -23.828 -17.734 0.067 1 88 260 ARG B CA 1
ATOM 4987 C C . ARG B 1 260 ? -23.453 -17.219 -1.32 1 88 260 ARG B C 1
ATOM 4989 O O . ARG B 1 260 ? -23.984 -17.703 -2.326 1 88 260 ARG B O 1
ATOM 4996 N N . THR B 1 261 ? -22.562 -16.281 -1.385 1 87.56 261 THR B N 1
ATOM 4997 C CA . THR B 1 261 ? -22.109 -15.734 -2.666 1 87.56 261 THR B CA 1
ATOM 4998 C C . THR B 1 261 ? -21.328 -16.781 -3.453 1 87.56 261 THR B C 1
ATOM 5000 O O . THR B 1 261 ? -21.469 -16.891 -4.672 1 87.56 261 THR B O 1
ATOM 5003 N N . THR B 1 262 ? -20.547 -17.5 -2.781 1 93.88 262 THR B N 1
ATOM 5004 C CA . THR B 1 262 ? -19.781 -18.562 -3.432 1 93.88 262 THR B CA 1
ATOM 5005 C C . THR B 1 262 ? -20.719 -19.516 -4.18 1 93.88 262 THR B C 1
ATOM 5007 O O . THR B 1 262 ? -20.438 -19.906 -5.316 1 93.88 262 THR B O 1
ATOM 5010 N N . ASN B 1 263 ? -21.797 -19.828 -3.543 1 92.94 263 ASN B N 1
ATOM 5011 C CA . ASN B 1 263 ? -22.781 -20.734 -4.145 1 92.94 263 ASN B CA 1
ATOM 5012 C C . ASN B 1 263 ? -23.375 -20.141 -5.414 1 92.94 263 ASN B C 1
ATOM 5014 O O . ASN B 1 263 ? -23.484 -20.812 -6.434 1 92.94 263 ASN B O 1
ATOM 5018 N N . LEU B 1 264 ? -23.766 -18.922 -5.344 1 88.25 264 LEU B N 1
ATOM 5019 C CA . LEU B 1 264 ? -24.375 -18.25 -6.488 1 88.25 264 LEU B CA 1
ATOM 5020 C C . LEU B 1 264 ? -23.391 -18.172 -7.652 1 88.25 264 LEU B C 1
ATOM 5022 O O . LEU B 1 264 ? -23.766 -18.406 -8.805 1 88.25 264 LEU B O 1
ATOM 5026 N N . VAL B 1 265 ? -22.141 -17.844 -7.406 1 90.62 265 VAL B N 1
ATOM 5027 C CA . VAL B 1 265 ? -21.109 -17.734 -8.438 1 90.62 265 VAL B CA 1
ATOM 5028 C C . VAL B 1 265 ? -20.812 -19.109 -9.016 1 90.62 265 VAL B C 1
ATOM 5030 O O . VAL B 1 265 ? -20.672 -19.266 -10.234 1 90.62 265 VAL B O 1
ATOM 5033 N N . ASP B 1 266 ? -20.734 -20.078 -8.172 1 93.81 266 ASP B N 1
ATOM 5034 C CA . ASP B 1 266 ? -20.438 -21.453 -8.594 1 93.81 266 ASP B CA 1
ATOM 5035 C C . ASP B 1 266 ? -21.516 -21.969 -9.555 1 93.81 266 ASP B C 1
ATOM 5037 O O . ASP B 1 266 ? -21.203 -22.703 -10.5 1 93.81 266 ASP B O 1
ATOM 5041 N N . GLU B 1 267 ? -22.75 -21.578 -9.336 1 91.19 267 GLU B N 1
ATOM 5042 C CA . GLU B 1 267 ? -23.859 -22 -10.188 1 91.19 267 GLU B CA 1
ATOM 5043 C C . GLU B 1 267 ? -23.766 -21.375 -11.57 1 91.19 267 GLU B C 1
ATOM 5045 O O . GLU B 1 267 ? -24.219 -21.953 -12.555 1 91.19 267 GLU B O 1
ATOM 5050 N N . ALA B 1 268 ? -23.188 -20.203 -11.578 1 88.69 268 ALA B N 1
ATOM 5051 C CA . ALA B 1 268 ? -23.172 -19.438 -12.828 1 88.69 268 ALA B CA 1
ATOM 5052 C C . ALA B 1 268 ? -21.844 -19.641 -13.57 1 88.69 268 ALA B C 1
ATOM 5054 O O . ALA B 1 268 ? -21.75 -19.312 -14.758 1 88.69 268 ALA B O 1
ATOM 5055 N N . ALA B 1 269 ? -20.828 -20.172 -12.93 1 93.69 269 ALA B N 1
ATOM 5056 C CA . ALA B 1 269 ? -19.484 -20.312 -13.484 1 93.69 269 ALA B CA 1
ATOM 5057 C C . ALA B 1 269 ? -19.094 -21.781 -13.602 1 93.69 269 ALA B C 1
ATOM 5059 O O . ALA B 1 269 ? -19.875 -22.672 -13.281 1 93.69 269 ALA B O 1
ATOM 5060 N N . ARG B 1 270 ? -17.859 -22.031 -14.141 1 96.12 270 ARG B N 1
ATOM 5061 C CA . ARG B 1 270 ? -17.344 -23.391 -14.117 1 96.12 270 ARG B CA 1
ATOM 5062 C C . ARG B 1 270 ? -17.203 -23.906 -12.688 1 96.12 270 ARG B C 1
ATOM 5064 O O . ARG B 1 270 ? -17.562 -25.047 -12.391 1 96.12 270 ARG B O 1
ATOM 5071 N N . TYR B 1 271 ? -16.562 -23 -11.867 1 96.75 271 TYR B N 1
ATOM 5072 C CA . TYR B 1 271 ? -16.516 -23.266 -10.43 1 96.75 271 TYR B CA 1
ATOM 5073 C C . TYR B 1 271 ? -16.172 -21.984 -9.664 1 96.75 271 TYR B C 1
ATOM 5075 O O . TYR B 1 271 ? -15.805 -20.984 -10.258 1 96.75 271 TYR B O 1
ATOM 5083 N N . CYS B 1 272 ? -16.359 -22.078 -8.352 1 96.88 272 CYS B N 1
ATOM 5084 C CA . CYS B 1 272 ? -15.922 -21.016 -7.453 1 96.88 272 CYS B CA 1
ATOM 5085 C C . CYS B 1 272 ? -15.344 -21.578 -6.164 1 96.88 272 CYS B C 1
ATOM 5087 O O . CYS B 1 272 ? -15.992 -22.391 -5.496 1 96.88 272 CYS B O 1
ATOM 5089 N N . ILE B 1 273 ? -14.164 -21.188 -5.875 1 98.5 273 ILE B N 1
ATOM 5090 C CA . ILE B 1 273 ? -13.547 -21.547 -4.605 1 98.5 273 ILE B CA 1
ATOM 5091 C C . ILE B 1 273 ? -13.836 -20.469 -3.561 1 98.5 273 ILE B C 1
ATOM 5093 O O . ILE B 1 273 ? -13.625 -19.281 -3.809 1 98.5 273 ILE B O 1
ATOM 5097 N N . GLY B 1 274 ? -14.383 -20.859 -2.451 1 97.88 274 GLY B N 1
ATOM 5098 C CA . GLY B 1 274 ? -14.578 -19.938 -1.34 1 97.88 274 GLY B CA 1
ATOM 5099 C C . GLY B 1 274 ? -13.438 -19.969 -0.339 1 97.88 274 GLY B C 1
ATOM 5100 O O . GLY B 1 274 ? -13.031 -21.031 0.121 1 97.88 274 GLY B O 1
ATOM 5101 N N . VAL B 1 275 ? -12.93 -18.797 0.009 1 97.38 275 VAL B N 1
ATOM 5102 C CA . VAL B 1 275 ? -11.797 -18.703 0.917 1 97.38 275 VAL B CA 1
ATOM 5103 C C . VAL B 1 275 ? -12.141 -17.75 2.066 1 97.38 275 VAL B C 1
ATOM 5105 O O . VAL B 1 275 ? -12.742 -16.703 1.853 1 97.38 275 VAL B O 1
ATOM 5108 N N . ASP B 1 276 ? -11.789 -18.125 3.252 1 94 276 ASP B N 1
ATOM 5109 C CA . ASP B 1 276 ? -11.891 -17.266 4.434 1 94 276 ASP B CA 1
ATOM 5110 C C . ASP B 1 276 ? -10.75 -17.547 5.41 1 94 276 ASP B C 1
ATOM 5112 O O . ASP B 1 276 ? -10.242 -18.672 5.473 1 94 276 ASP B O 1
ATOM 5116 N N . ILE B 1 277 ? -10.43 -16.594 6.191 1 90.94 277 ILE B N 1
ATOM 5117 C CA . ILE B 1 277 ? -9.273 -16.719 7.078 1 90.94 277 ILE B CA 1
ATOM 5118 C C . ILE B 1 277 ? -9.664 -17.5 8.32 1 90.94 277 ILE B C 1
ATOM 5120 O O . ILE B 1 277 ? -8.805 -18.078 9 1 90.94 277 ILE B O 1
ATOM 5124 N N . GLY B 1 278 ? -10.891 -17.656 8.664 1 92.5 278 GLY B N 1
ATOM 5125 C CA . GLY B 1 278 ? -11.359 -18.312 9.875 1 92.5 278 GLY B CA 1
ATOM 5126 C C . GLY B 1 278 ? -11.633 -19.781 9.695 1 92.5 278 GLY B C 1
ATOM 5127 O O . GLY B 1 278 ? -12.594 -20.172 9.016 1 92.5 278 GLY B O 1
ATOM 5128 N N . PRO B 1 279 ? -10.93 -20.656 10.391 1 95.19 279 PRO B N 1
ATOM 5129 C CA . PRO B 1 279 ? -11.164 -22.094 10.25 1 95.19 279 PRO B CA 1
ATOM 5130 C C . PRO B 1 279 ? -12.562 -22.516 10.68 1 95.19 279 PRO B C 1
ATOM 5132 O O . PRO B 1 279 ? -13.156 -23.406 10.086 1 95.19 279 PRO B O 1
ATOM 5135 N N . LYS B 1 280 ? -13.062 -21.859 11.695 1 95.81 280 LYS B N 1
ATOM 5136 C CA . LYS B 1 280 ? -14.406 -22.172 12.156 1 95.81 280 LYS B CA 1
ATOM 5137 C C . LYS B 1 280 ? -15.453 -21.797 11.109 1 95.81 280 LYS B C 1
ATOM 5139 O O . LYS B 1 280 ? -16.438 -22.5 10.914 1 95.81 280 LYS B O 1
ATOM 5144 N N . ILE B 1 281 ? -15.203 -20.719 10.469 1 94.81 281 ILE B N 1
ATOM 5145 C CA . ILE B 1 281 ? -16.094 -20.25 9.414 1 94.81 281 ILE B CA 1
ATOM 5146 C C . ILE B 1 281 ? -16.125 -21.25 8.266 1 94.81 281 ILE B C 1
ATOM 5148 O O . ILE B 1 281 ? -17.188 -21.641 7.793 1 94.81 281 ILE B O 1
ATOM 5152 N N . ILE B 1 282 ? -14.984 -21.734 7.855 1 96.81 282 ILE B N 1
ATOM 5153 C CA . ILE B 1 282 ? -14.875 -22.641 6.723 1 96.81 282 ILE B CA 1
ATOM 5154 C C . ILE B 1 282 ? -15.5 -23.984 7.078 1 96.81 282 ILE B C 1
ATOM 5156 O O . ILE B 1 282 ? -16.156 -24.609 6.246 1 96.81 282 ILE B O 1
ATOM 5160 N N . ARG B 1 283 ? -15.328 -24.406 8.25 1 97.12 283 ARG B N 1
ATOM 5161 C CA . ARG B 1 283 ? -15.961 -25.641 8.695 1 97.12 283 ARG B CA 1
ATOM 5162 C C . ARG B 1 283 ? -17.484 -25.562 8.562 1 97.12 283 ARG B C 1
ATOM 5164 O O . ARG B 1 283 ? -18.125 -26.5 8.078 1 97.12 283 ARG B O 1
ATOM 5171 N N . ARG B 1 284 ? -17.969 -24.469 9.016 1 96.56 284 ARG B N 1
ATOM 5172 C CA . ARG B 1 284 ? -19.422 -24.25 8.914 1 96.56 284 ARG B CA 1
ATOM 5173 C C . ARG B 1 284 ? -19.859 -24.219 7.457 1 96.56 284 ARG B C 1
ATOM 5175 O O . ARG B 1 284 ? -20.859 -24.844 7.094 1 96.56 284 ARG B O 1
ATOM 5182 N N . ALA B 1 285 ? -19.156 -23.484 6.652 1 96.5 285 ALA B N 1
ATOM 5183 C CA . ALA B 1 285 ? -19.484 -23.375 5.23 1 96.5 285 ALA B CA 1
ATOM 5184 C C . ALA B 1 285 ? -19.516 -24.75 4.574 1 96.5 285 ALA B C 1
ATOM 5186 O O . ALA B 1 285 ? -20.438 -25.062 3.822 1 96.5 285 ALA B O 1
ATOM 5187 N N . LYS B 1 286 ? -18.562 -25.609 4.844 1 97.38 286 LYS B N 1
ATOM 5188 C CA . LYS B 1 286 ? -18.469 -26.953 4.289 1 97.38 286 LYS B CA 1
ATOM 5189 C C . LYS B 1 286 ? -19.656 -27.812 4.742 1 97.38 286 LYS B C 1
ATOM 5191 O O . LYS B 1 286 ? -20.141 -28.656 3.988 1 97.38 286 LYS B O 1
ATOM 5196 N N . ASN B 1 287 ? -20.062 -27.578 5.953 1 97 287 ASN B N 1
ATOM 5197 C CA . ASN B 1 287 ? -21.219 -28.312 6.465 1 97 287 ASN B CA 1
ATOM 5198 C C . ASN B 1 287 ? -22.516 -27.891 5.77 1 97 287 ASN B C 1
ATOM 5200 O O . ASN B 1 287 ? -23.344 -28.734 5.438 1 97 287 ASN B O 1
ATOM 5204 N N . GLU B 1 288 ? -22.672 -26.641 5.613 1 95.94 288 GLU B N 1
ATOM 5205 C CA . GLU B 1 288 ? -23.891 -26.094 5.031 1 95.94 288 GLU B CA 1
ATOM 5206 C C . GLU B 1 288 ? -23.953 -26.344 3.525 1 95.94 288 GLU B C 1
ATOM 5208 O O . GLU B 1 288 ? -25.031 -26.469 2.951 1 95.94 288 GLU B O 1
ATOM 5213 N N . ARG B 1 289 ? -22.781 -26.359 2.877 1 96.38 289 ARG B N 1
ATOM 5214 C CA . ARG B 1 289 ? -22.688 -26.516 1.429 1 96.38 289 ARG B CA 1
ATOM 5215 C C . ARG B 1 289 ? -21.578 -27.484 1.052 1 96.38 289 ARG B C 1
ATOM 5217 O O . ARG B 1 289 ? -20.578 -27.078 0.448 1 96.38 289 ARG B O 1
ATOM 5224 N N . PRO B 1 290 ? -21.797 -28.75 1.244 1 95.81 290 PRO B N 1
ATOM 5225 C CA . PRO B 1 290 ? -20.734 -29.75 1.104 1 95.81 290 PRO B CA 1
ATOM 5226 C C . PRO B 1 290 ? -20.297 -29.953 -0.345 1 95.81 290 PRO B C 1
ATOM 5228 O O . PRO B 1 290 ? -19.219 -30.484 -0.598 1 95.81 290 PRO B O 1
ATOM 5231 N N . HIS B 1 291 ? -21.078 -29.547 -1.273 1 95.38 291 HIS B N 1
ATOM 5232 C CA . HIS B 1 291 ? -20.734 -29.781 -2.674 1 95.38 291 HIS B CA 1
ATOM 5233 C C . HIS B 1 291 ? -19.781 -28.703 -3.189 1 95.38 291 HIS B C 1
ATOM 5235 O O . HIS B 1 291 ? -19.203 -28.844 -4.266 1 95.38 291 HIS B O 1
ATOM 5241 N N . LEU B 1 292 ? -19.594 -27.641 -2.494 1 96.94 292 LEU B N 1
ATOM 5242 C CA . LEU B 1 292 ? -18.719 -26.531 -2.895 1 96.94 292 LEU B CA 1
ATOM 5243 C C . LEU B 1 292 ? -17.312 -26.719 -2.32 1 96.94 292 LEU B C 1
ATOM 5245 O O . LEU B 1 292 ? -17.125 -27.469 -1.362 1 96.94 292 LEU B O 1
ATOM 5249 N N . HIS B 1 293 ? -16.344 -26.109 -2.908 1 97.81 293 HIS B N 1
ATOM 5250 C CA . HIS B 1 293 ? -14.961 -26.156 -2.463 1 97.81 293 HIS B CA 1
ATOM 5251 C C . HIS B 1 293 ? -14.617 -24.938 -1.606 1 97.81 293 HIS B C 1
ATOM 5253 O O . HIS B 1 293 ? -14.68 -23.797 -2.08 1 97.81 293 HIS B O 1
ATOM 5259 N N . PHE B 1 294 ? -14.258 -25.172 -0.387 1 98.25 294 PHE B N 1
ATOM 5260 C CA . PHE B 1 294 ? -13.859 -24.109 0.543 1 98.25 294 PHE B CA 1
ATOM 5261 C C . PHE B 1 294 ? -12.484 -24.391 1.122 1 98.25 294 PHE B C 1
ATOM 5263 O O . PHE B 1 294 ? -12.141 -25.547 1.398 1 98.25 294 PHE B O 1
ATOM 5270 N N . GLU B 1 295 ? -11.688 -23.391 1.356 1 98.12 295 GLU B N 1
ATOM 5271 C CA . GLU B 1 295 ? -10.391 -23.531 2.002 1 98.12 295 GLU B CA 1
ATOM 5272 C C . GLU B 1 295 ? -10.109 -22.359 2.936 1 98.12 295 GLU B C 1
ATOM 5274 O O . GLU B 1 295 ? -10.516 -21.219 2.66 1 98.12 295 GLU B O 1
ATOM 5279 N N . VAL B 1 296 ? -9.406 -22.656 4.047 1 97.44 296 VAL B N 1
ATOM 5280 C CA . VAL B 1 296 ? -8.914 -21.609 4.93 1 97.44 296 VAL B CA 1
ATOM 5281 C C . VAL B 1 296 ? -7.727 -20.891 4.277 1 97.44 296 VAL B C 1
ATOM 5283 O O . VAL B 1 296 ? -6.809 -21.547 3.775 1 97.44 296 VAL B O 1
ATOM 5286 N N . GLY B 1 297 ? -7.805 -19.578 4.203 1 95.19 297 GLY B N 1
ATOM 5287 C CA . GLY B 1 297 ? -6.684 -18.859 3.627 1 95.19 297 GLY B CA 1
ATOM 5288 C C . GLY B 1 297 ? -6.77 -17.359 3.836 1 95.19 297 GLY B C 1
ATOM 5289 O O . GLY B 1 297 ? -7.82 -16.828 4.219 1 95.19 297 GLY B O 1
ATOM 5290 N N . ASP B 1 298 ? -5.637 -16.703 3.615 1 92.69 298 ASP B N 1
ATOM 5291 C CA . ASP B 1 298 ? -5.477 -15.25 3.688 1 92.69 298 ASP B CA 1
ATOM 5292 C C . ASP B 1 298 ? -5.465 -14.633 2.293 1 92.69 298 ASP B C 1
ATOM 5294 O O . ASP B 1 298 ? -4.699 -15.055 1.424 1 92.69 298 ASP B O 1
ATOM 5298 N N . GLY B 1 299 ? -6.281 -13.656 2.102 1 92.75 299 GLY B N 1
ATOM 5299 C CA . GLY B 1 299 ? -6.402 -13.008 0.807 1 92.75 299 GLY B CA 1
ATOM 5300 C C . GLY B 1 299 ? -5.113 -12.352 0.344 1 92.75 299 GLY B C 1
ATOM 5301 O O . GLY B 1 299 ? -4.926 -12.117 -0.851 1 92.75 299 GLY B O 1
ATOM 5302 N N . TRP B 1 300 ? -4.219 -12.047 1.223 1 90.88 300 TRP B N 1
ATOM 5303 C CA . TRP B 1 300 ? -2.938 -11.445 0.883 1 90.88 300 TRP B CA 1
ATOM 5304 C C . TRP B 1 300 ? -1.971 -12.484 0.33 1 90.88 300 TRP B C 1
ATOM 5306 O O . TRP B 1 300 ? -1.042 -12.148 -0.409 1 90.88 300 TRP B O 1
ATOM 5316 N N . ASN B 1 301 ? -2.135 -13.711 0.781 1 95.06 301 ASN B N 1
ATOM 5317 C CA . ASN B 1 301 ? -1.214 -14.766 0.372 1 95.06 301 ASN B CA 1
ATOM 5318 C C . ASN B 1 301 ? -1.562 -15.305 -1.011 1 95.06 301 ASN B C 1
ATOM 5320 O O . ASN B 1 301 ? -2.1 -16.406 -1.132 1 95.06 301 ASN B O 1
ATOM 5324 N N . CYS B 1 302 ? -1.103 -14.617 -2.02 1 97 302 CYS B N 1
ATOM 5325 C CA . CYS B 1 302 ? -1.482 -14.891 -3.4 1 97 302 CYS B CA 1
ATOM 5326 C C . CYS B 1 302 ? -0.914 -16.234 -3.863 1 97 302 CYS B C 1
ATOM 5328 O O . CYS B 1 302 ? -1.51 -16.906 -4.707 1 97 302 CYS B O 1
ATOM 5330 N N . ASN B 1 303 ? 0.216 -16.609 -3.314 1 97.31 303 ASN B N 1
ATOM 5331 C CA . ASN B 1 303 ? 0.761 -17.922 -3.641 1 97.31 303 ASN B CA 1
ATOM 5332 C C . ASN B 1 303 ? -0.181 -19.047 -3.207 1 97.31 303 ASN B C 1
ATOM 5334 O O . ASN B 1 303 ? -0.452 -19.969 -3.98 1 97.31 303 ASN B O 1
ATOM 5338 N N . ASP B 1 304 ? -0.712 -18.875 -1.987 1 96.88 304 ASP B N 1
ATOM 5339 C CA . ASP B 1 304 ? -1.662 -19.859 -1.479 1 96.88 304 ASP B CA 1
ATOM 5340 C C . ASP B 1 304 ? -2.916 -19.922 -2.35 1 96.88 304 ASP B C 1
ATOM 5342 O O . ASP B 1 304 ? -3.494 -20.984 -2.547 1 96.88 304 ASP B O 1
ATOM 5346 N N . LEU B 1 305 ? -3.311 -18.828 -2.846 1 98.06 305 LEU B N 1
ATOM 5347 C CA . LEU B 1 305 ? -4.5 -18.797 -3.688 1 98.06 305 LEU B CA 1
ATOM 5348 C C . LEU B 1 305 ? -4.273 -19.562 -4.984 1 98.06 305 LEU B C 1
ATOM 5350 O O . LEU B 1 305 ? -5.168 -20.266 -5.461 1 98.06 305 LEU B O 1
ATOM 5354 N N . LEU B 1 306 ? -3.1 -19.453 -5.57 1 97.62 306 LEU B N 1
ATOM 5355 C CA . LEU B 1 306 ? -2.764 -20.25 -6.75 1 97.62 306 LEU B CA 1
ATOM 5356 C C . LEU B 1 306 ? -2.703 -21.734 -6.406 1 97.62 306 LEU B C 1
ATOM 5358 O O . LEU B 1 306 ? -3.129 -22.578 -7.199 1 97.62 306 LEU B O 1
ATOM 5362 N N . ARG B 1 307 ? -2.207 -22.031 -5.215 1 96.75 307 ARG B N 1
ATOM 5363 C CA . ARG B 1 307 ? -2.146 -23.422 -4.781 1 96.75 307 ARG B CA 1
ATOM 5364 C C . ARG B 1 307 ? -3.547 -24 -4.625 1 96.75 307 ARG B C 1
ATOM 5366 O O . ARG B 1 307 ? -3.762 -25.188 -4.887 1 96.75 307 ARG B O 1
ATOM 5373 N N . MET B 1 308 ? -4.453 -23.188 -4.219 1 97.69 308 MET B N 1
ATOM 5374 C CA . MET B 1 308 ? -5.832 -23.641 -4.082 1 97.69 308 MET B CA 1
ATOM 5375 C C . MET B 1 308 ? -6.414 -24.047 -5.434 1 97.69 308 MET B C 1
ATOM 5377 O O . MET B 1 308 ? -7.207 -24.984 -5.523 1 97.69 308 MET B O 1
ATOM 5381 N N . LYS B 1 309 ? -6.055 -23.266 -6.441 1 97.25 309 LYS B N 1
ATOM 5382 C CA . LYS B 1 309 ? -6.461 -23.656 -7.785 1 97.25 309 LYS B CA 1
ATOM 5383 C C . LYS B 1 309 ? -5.871 -25.016 -8.164 1 97.25 309 LYS B C 1
ATOM 5385 O O . LYS B 1 309 ? -6.566 -25.875 -8.711 1 97.25 309 LYS B O 1
ATOM 5390 N N . ARG B 1 310 ? -4.625 -25.203 -7.863 1 95.31 310 ARG B N 1
ATOM 5391 C CA . ARG B 1 310 ? -3.979 -26.484 -8.094 1 95.31 310 ARG B CA 1
ATOM 5392 C C . ARG B 1 310 ? -4.715 -27.609 -7.371 1 95.31 310 ARG B C 1
ATOM 5394 O O . ARG B 1 310 ? -4.965 -28.672 -7.953 1 95.31 310 ARG B O 1
ATOM 5401 N N . ASN B 1 311 ? -5.051 -27.391 -6.129 1 95.12 311 ASN B N 1
ATOM 5402 C CA . ASN B 1 311 ? -5.781 -28.375 -5.348 1 95.12 311 ASN B CA 1
ATOM 5403 C C . ASN B 1 311 ? -7.133 -28.703 -5.973 1 95.12 311 ASN B C 1
ATOM 5405 O O . ASN B 1 311 ? -7.555 -29.859 -5.992 1 95.12 311 ASN B O 1
ATOM 5409 N N . LYS B 1 312 ? -7.781 -27.672 -6.445 1 95.69 312 LYS B N 1
ATOM 5410 C CA . LYS B 1 312 ? -9.094 -27.828 -7.074 1 95.69 312 LYS B CA 1
ATOM 5411 C C . LYS B 1 312 ? -8.992 -28.625 -8.367 1 95.69 312 LYS B C 1
ATOM 5413 O O . LYS B 1 312 ? -9.82 -29.5 -8.625 1 95.69 312 LYS B O 1
ATOM 5418 N N . LEU B 1 313 ? -7.918 -28.391 -9.188 1 94.06 313 LEU B N 1
ATOM 5419 C CA . LEU B 1 313 ? -7.789 -29 -10.508 1 94.06 313 LEU B CA 1
ATOM 5420 C C . LEU B 1 313 ? -7.117 -30.359 -10.414 1 94.06 313 LEU B C 1
ATOM 5422 O O . LEU B 1 313 ? -7.25 -31.188 -11.32 1 94.06 313 LEU B O 1
ATOM 5426 N N . GLY B 1 314 ? -6.312 -30.547 -9.344 1 91.06 314 GLY B N 1
ATOM 5427 C CA . GLY B 1 314 ? -5.676 -31.828 -9.133 1 91.06 314 GLY B CA 1
ATOM 5428 C C . GLY B 1 314 ? -4.207 -31.844 -9.516 1 91.06 314 GLY B C 1
ATOM 5429 O O . GLY B 1 314 ? -3.691 -30.859 -10.047 1 91.06 314 GLY B O 1
ATOM 5430 N N . PRO B 1 315 ? -3.475 -32.938 -9.297 1 85.06 315 PRO B N 1
ATOM 5431 C CA . PRO B 1 315 ? -2.02 -33 -9.445 1 85.06 315 PRO B CA 1
ATOM 5432 C C . PRO B 1 315 ? -1.573 -33 -10.906 1 85.06 315 PRO B C 1
ATOM 5434 O O . PRO B 1 315 ? -0.407 -32.719 -11.195 1 85.06 315 PRO B O 1
ATOM 5437 N N . THR B 1 316 ? -2.479 -33.344 -11.797 1 85.56 316 THR B N 1
ATOM 5438 C CA . THR B 1 316 ? -2.094 -33.406 -13.203 1 85.56 316 THR B CA 1
ATOM 5439 C C . THR B 1 316 ? -2.453 -32.125 -13.938 1 85.56 316 THR B C 1
ATOM 5441 O O . THR B 1 316 ? -2.393 -32.062 -15.164 1 85.56 316 THR B O 1
ATOM 5444 N N . ALA B 1 317 ? -2.793 -31.156 -13.156 1 88.81 317 ALA B N 1
ATOM 5445 C CA . ALA B 1 317 ? -3.172 -29.891 -13.773 1 88.81 317 ALA B CA 1
ATOM 5446 C C . ALA B 1 317 ? -1.989 -29.266 -14.508 1 88.81 317 ALA B C 1
ATOM 5448 O O . ALA B 1 317 ? -0.845 -29.375 -14.07 1 88.81 317 ALA B O 1
ATOM 5449 N N . ASP B 1 318 ? -2.307 -28.609 -15.617 1 90.88 318 ASP B N 1
ATOM 5450 C CA . ASP B 1 318 ? -1.306 -27.906 -16.406 1 90.88 318 ASP B CA 1
ATOM 5451 C C . ASP B 1 318 ? -0.786 -26.672 -15.656 1 90.88 318 ASP B C 1
ATOM 5453 O O . ASP B 1 318 ? -1.568 -25.906 -15.102 1 90.88 318 ASP B O 1
ATOM 5457 N N . ILE B 1 319 ? 0.53 -26.562 -15.656 1 90.81 319 ILE B N 1
ATOM 5458 C CA . ILE B 1 319 ? 1.179 -25.469 -14.938 1 90.81 319 ILE B CA 1
ATOM 5459 C C . ILE B 1 319 ? 0.688 -24.125 -15.484 1 90.81 319 ILE B C 1
ATOM 5461 O O . ILE B 1 319 ? 0.46 -23.188 -14.727 1 90.81 319 ILE B O 1
ATOM 5465 N N . ASP B 1 320 ? 0.533 -24.047 -16.719 1 91.56 320 ASP B N 1
ATOM 5466 C CA . ASP B 1 320 ? 0.102 -22.797 -17.359 1 91.56 320 ASP B CA 1
ATOM 5467 C C . ASP B 1 320 ? -1.338 -22.453 -16.969 1 91.56 320 ASP B C 1
ATOM 5469 O O . ASP B 1 320 ? -1.694 -21.281 -16.844 1 91.56 320 ASP B O 1
ATOM 5473 N N . ASP B 1 321 ? -2.096 -23.484 -16.797 1 93.25 321 ASP B N 1
ATOM 5474 C CA . ASP B 1 321 ? -3.461 -23.25 -16.328 1 93.25 321 ASP B CA 1
ATOM 5475 C C . ASP B 1 321 ? -3.471 -22.672 -14.922 1 93.25 321 ASP B C 1
ATOM 5477 O O . ASP B 1 321 ? -4.223 -21.734 -14.633 1 93.25 321 ASP B O 1
ATOM 5481 N N . ILE B 1 322 ? -2.598 -23.188 -14.102 1 94.88 322 ILE B N 1
ATOM 5482 C CA . ILE B 1 322 ? -2.516 -22.703 -12.727 1 94.88 322 ILE B CA 1
ATOM 5483 C C . ILE B 1 322 ? -2.02 -21.25 -12.727 1 94.88 322 ILE B C 1
ATOM 5485 O O . ILE B 1 322 ? -2.592 -20.391 -12.055 1 94.88 322 ILE B O 1
ATOM 5489 N N . LEU B 1 323 ? -1.055 -20.969 -13.531 1 95.12 323 LEU B N 1
ATOM 5490 C CA . LEU B 1 323 ? -0.431 -19.641 -13.555 1 95.12 323 LEU B CA 1
ATOM 5491 C C . LEU B 1 323 ? -1.29 -18.656 -14.328 1 95.12 323 LEU B C 1
ATOM 5493 O O . LEU B 1 323 ? -1.01 -17.453 -14.328 1 95.12 323 LEU B O 1
ATOM 5497 N N . SER B 1 324 ? -2.367 -19.156 -14.953 1 95.12 324 SER B N 1
ATOM 5498 C CA . SER B 1 324 ? -3.311 -18.234 -15.586 1 95.12 324 SER B CA 1
ATOM 5499 C C . SER B 1 324 ? -4.195 -17.547 -14.555 1 95.12 324 SER B C 1
ATOM 5501 O O . SER B 1 324 ? -4.91 -16.594 -14.867 1 95.12 324 SER B O 1
ATOM 5503 N N . GLY B 1 325 ? -4.117 -18.031 -13.32 1 96.75 325 GLY B N 1
ATOM 5504 C CA . GLY B 1 325 ? -4.855 -17.422 -12.227 1 96.75 325 GLY B CA 1
ATOM 5505 C C . GLY B 1 325 ? -6.34 -17.734 -12.258 1 96.75 325 GLY B C 1
ATOM 5506 O O . GLY B 1 325 ? -6.727 -18.906 -12.391 1 96.75 325 GLY B O 1
ATOM 5507 N N . PHE B 1 326 ? -7.191 -16.781 -12.039 1 97.56 326 PHE B N 1
ATOM 5508 C CA . PHE B 1 326 ? -8.648 -16.891 -12.023 1 97.56 326 PHE B CA 1
ATOM 5509 C C . PHE B 1 326 ? -9.281 -15.875 -12.961 1 97.56 326 PHE B C 1
ATOM 5511 O O . PHE B 1 326 ? -8.773 -14.766 -13.117 1 97.56 326 PHE B O 1
ATOM 5518 N N . ASP B 1 327 ? -10.43 -16.25 -13.547 1 94.06 327 ASP B N 1
ATOM 5519 C CA . ASP B 1 327 ? -11.117 -15.344 -14.453 1 94.06 327 ASP B CA 1
ATOM 5520 C C . ASP B 1 327 ? -11.781 -14.195 -13.695 1 94.06 327 ASP B C 1
ATOM 5522 O O . ASP B 1 327 ? -11.75 -13.047 -14.141 1 94.06 327 ASP B O 1
ATOM 5526 N N . VAL B 1 328 ? -12.383 -14.5 -12.547 1 92.69 328 VAL B N 1
ATOM 5527 C CA . VAL B 1 328 ? -13.062 -13.5 -11.734 1 92.69 328 VAL B CA 1
ATOM 5528 C C . VAL B 1 328 ? -12.727 -13.711 -10.266 1 92.69 328 VAL B C 1
ATOM 5530 O O . VAL B 1 328 ? -12.711 -14.844 -9.773 1 92.69 328 VAL B O 1
ATOM 5533 N N . VAL B 1 329 ? -12.406 -12.633 -9.578 1 94.56 329 VAL B N 1
ATOM 5534 C CA . VAL B 1 329 ? -12.156 -12.656 -8.141 1 94.56 329 VAL B CA 1
ATOM 5535 C C . VAL B 1 329 ? -13.219 -11.828 -7.422 1 94.56 329 VAL B C 1
ATOM 5537 O O . VAL B 1 329 ? -13.461 -10.672 -7.773 1 94.56 329 VAL B O 1
ATOM 5540 N N . TYR B 1 330 ? -13.875 -12.453 -6.52 1 91.06 330 TYR B N 1
ATOM 5541 C CA . TYR B 1 330 ? -14.734 -11.742 -5.578 1 91.06 330 TYR B CA 1
ATOM 5542 C C . TYR B 1 330 ? -14.016 -11.5 -4.258 1 91.06 330 TYR B C 1
ATOM 5544 O O . TYR B 1 330 ? -13.32 -12.391 -3.752 1 91.06 330 TYR B O 1
ATOM 5552 N N . ALA B 1 331 ? -14.125 -10.328 -3.746 1 90.12 331 ALA B N 1
ATOM 5553 C CA . ALA B 1 331 ? -13.438 -10.039 -2.492 1 90.12 331 ALA B CA 1
ATOM 5554 C C . ALA B 1 331 ? -14.312 -9.188 -1.572 1 90.12 331 ALA B C 1
ATOM 5556 O O . ALA B 1 331 ? -14.688 -8.07 -1.922 1 90.12 331 ALA B O 1
ATOM 5557 N N . ASP B 1 332 ? -14.664 -9.703 -0.451 1 85.5 332 ASP B N 1
ATOM 5558 C CA . ASP B 1 332 ? -15.297 -8.922 0.612 1 85.5 332 ASP B CA 1
ATOM 5559 C C . ASP B 1 332 ? -14.258 -8.43 1.618 1 85.5 332 ASP B C 1
ATOM 5561 O O . ASP B 1 332 ? -13.852 -9.172 2.512 1 85.5 332 ASP B O 1
ATOM 5565 N N . ILE B 1 333 ? -13.914 -7.227 1.461 1 76.75 333 ILE B N 1
ATOM 5566 C CA . ILE B 1 333 ? -12.844 -6.727 2.316 1 76.75 333 ILE B CA 1
ATOM 5567 C C . ILE B 1 333 ? -13.398 -5.656 3.26 1 76.75 333 ILE B C 1
ATOM 5569 O O . ILE B 1 333 ? -12.656 -4.77 3.695 1 76.75 333 ILE B O 1
ATOM 5573 N N . GLY B 1 334 ? -14.609 -5.68 3.525 1 69.12 334 GLY B N 1
ATOM 5574 C CA . GLY B 1 334 ? -15.258 -4.73 4.422 1 69.12 334 GLY B CA 1
ATOM 5575 C C . GLY B 1 334 ? -14.617 -4.68 5.797 1 69.12 334 GLY B C 1
ATOM 5576 O O . GLY B 1 334 ? -14.57 -3.623 6.43 1 69.12 334 GLY B O 1
ATOM 5577 N N . GLY B 1 335 ? -14.148 -5.809 6.293 1 60.25 335 GLY B N 1
ATOM 5578 C CA . GLY B 1 335 ? -13.539 -5.855 7.609 1 60.25 335 GLY B CA 1
ATOM 5579 C C . GLY B 1 335 ? -12.148 -5.246 7.648 1 60.25 335 GLY B C 1
ATOM 5580 O O . GLY B 1 335 ? -11.641 -4.922 8.719 1 60.25 335 GLY B O 1
ATOM 5581 N N . LEU B 1 336 ? -11.469 -5.406 6.641 1 55.56 336 LEU B N 1
ATOM 5582 C CA . LEU B 1 336 ? -10.117 -4.859 6.609 1 55.56 336 LEU B CA 1
ATOM 5583 C C . LEU B 1 336 ? -10.125 -3.369 6.93 1 55.56 336 LEU B C 1
ATOM 5585 O O . LEU B 1 336 ? -9.312 -2.895 7.723 1 55.56 336 LEU B O 1
ATOM 5589 N N . SER B 1 337 ? -10.93 -2.658 6.16 1 55.97 337 SER B N 1
ATOM 5590 C CA . SER B 1 337 ? -10.43 -1.29 6.07 1 55.97 337 SER B CA 1
ATOM 5591 C C . SER B 1 337 ? -11.359 -0.316 6.789 1 55.97 337 SER B C 1
ATOM 5593 O O . SER B 1 337 ? -11.016 0.854 6.973 1 55.97 337 SER B O 1
ATOM 5595 N N . GLY B 1 338 ? -12.289 -0.989 7.531 1 57.34 338 GLY B N 1
ATOM 5596 C CA . GLY B 1 338 ? -13.117 0.125 7.98 1 57.34 338 GLY B CA 1
ATOM 5597 C C . GLY B 1 338 ? -13.102 1.299 7.02 1 57.34 338 GLY B C 1
ATOM 5598 O O . GLY B 1 338 ? -12.75 1.146 5.848 1 57.34 338 GLY B O 1
ATOM 5599 N N . PRO B 1 339 ? -13.5 2.48 7.285 1 57.28 339 PRO B N 1
ATOM 5600 C CA . PRO B 1 339 ? -13.562 3.646 6.398 1 57.28 339 PRO B CA 1
ATOM 5601 C C . PRO B 1 339 ? -12.18 4.199 6.059 1 57.28 339 PRO B C 1
ATOM 5603 O O . PRO B 1 339 ? -12.023 4.91 5.062 1 57.28 339 PRO B O 1
ATOM 5606 N N . ASP B 1 340 ? -11.164 3.617 6.668 1 68.94 340 ASP B N 1
ATOM 5607 C CA . ASP B 1 340 ? -9.859 4.25 6.508 1 68.94 340 ASP B CA 1
ATOM 5608 C C . ASP B 1 340 ? -8.852 3.281 5.895 1 68.94 340 ASP B C 1
ATOM 5610 O O . ASP B 1 340 ? -7.652 3.551 5.883 1 68.94 340 ASP B O 1
ATOM 5614 N N . GLY B 1 341 ? -9.297 2.258 5.32 1 81.12 341 GLY B N 1
ATOM 5615 C CA . GLY B 1 341 ? -8.398 1.232 4.816 1 81.12 341 GLY B CA 1
ATOM 5616 C C . GLY B 1 341 ? -8.156 1.341 3.322 1 81.12 341 GLY B C 1
ATOM 5617 O O . GLY B 1 341 ? -7.961 0.33 2.645 1 81.12 341 GLY B O 1
ATOM 5618 N N . THR B 1 342 ? -8.164 2.578 2.771 1 87.25 342 THR B N 1
ATOM 5619 C CA . THR B 1 342 ? -8.07 2.773 1.33 1 87.25 342 THR B CA 1
ATOM 5620 C C . THR B 1 342 ? -6.719 2.299 0.806 1 87.25 342 THR B C 1
ATOM 5622 O O . THR B 1 342 ? -6.648 1.608 -0.213 1 87.25 342 THR B O 1
ATOM 5625 N N . LEU B 1 343 ? -5.688 2.652 1.51 1 89.69 343 LEU B N 1
ATOM 5626 C CA . LEU B 1 343 ? -4.348 2.283 1.061 1 89.69 343 LEU B CA 1
ATOM 5627 C C . LEU B 1 343 ? -4.172 0.769 1.062 1 89.69 343 LEU B C 1
ATOM 5629 O O . LEU B 1 343 ? -3.648 0.199 0.104 1 89.69 343 LEU B O 1
ATOM 5633 N N . GLU B 1 344 ? -4.656 0.123 2.094 1 89.31 344 GLU B N 1
ATOM 5634 C CA . GLU B 1 344 ? -4.57 -1.331 2.186 1 89.31 344 GLU B CA 1
ATOM 5635 C C . GLU B 1 344 ? -5.402 -2.002 1.096 1 89.31 344 GLU B C 1
ATOM 5637 O O . GLU B 1 344 ? -4.965 -2.979 0.485 1 89.31 344 GLU B O 1
ATOM 5642 N N . SER B 1 345 ? -6.574 -1.458 0.915 1 88.38 345 SER B N 1
ATOM 5643 C CA . SER B 1 345 ? -7.465 -2.033 -0.09 1 88.38 345 SER B CA 1
ATOM 5644 C C . SER B 1 345 ? -6.863 -1.925 -1.487 1 88.38 345 SER B C 1
ATOM 5646 O O . SER B 1 345 ? -6.902 -2.883 -2.262 1 88.38 345 SER B O 1
ATOM 5648 N N . LEU B 1 346 ? -6.309 -0.793 -1.796 1 90.06 346 LEU B N 1
ATOM 5649 C CA . LEU B 1 346 ? -5.668 -0.597 -3.092 1 90.06 346 LEU B CA 1
ATOM 5650 C C . LEU B 1 346 ? -4.488 -1.545 -3.266 1 90.06 346 LEU B C 1
ATOM 5652 O O . LEU B 1 346 ? -4.309 -2.133 -4.336 1 90.06 346 LEU B O 1
ATOM 5656 N N . SER B 1 347 ? -3.73 -1.679 -2.232 1 90.38 347 SER B N 1
ATOM 5657 C CA . SER B 1 347 ? -2.58 -2.576 -2.279 1 90.38 347 SER B CA 1
ATOM 5658 C C . SER B 1 347 ? -3.016 -4.023 -2.492 1 90.38 347 SER B C 1
ATOM 5660 O O . SER B 1 347 ? -2.387 -4.758 -3.254 1 90.38 347 SER B O 1
ATOM 5662 N N . LEU B 1 348 ? -4.039 -4.391 -1.822 1 91.06 348 LEU B N 1
ATOM 5663 C CA . LEU B 1 348 ? -4.555 -5.75 -1.98 1 91.06 348 LEU B CA 1
ATOM 5664 C C . LEU B 1 348 ? -5.043 -5.98 -3.406 1 91.06 348 LEU B C 1
ATOM 5666 O O . LEU B 1 348 ? -4.758 -7.02 -4.004 1 91.06 348 LEU B O 1
ATOM 5670 N N . LEU B 1 349 ? -5.754 -5.051 -3.908 1 89.25 349 LEU B N 1
ATOM 5671 C CA . LEU B 1 349 ? -6.281 -5.176 -5.262 1 89.25 349 LEU B CA 1
ATOM 5672 C C . LEU B 1 349 ? -5.145 -5.309 -6.273 1 89.25 349 LEU B C 1
ATOM 5674 O O . LEU B 1 349 ? -5.23 -6.109 -7.207 1 89.25 349 LEU B O 1
ATOM 5678 N N . ASP B 1 350 ? -4.152 -4.531 -6.055 1 90.69 350 ASP B N 1
ATOM 5679 C CA . ASP B 1 350 ? -2.992 -4.641 -6.934 1 90.69 350 ASP B CA 1
ATOM 5680 C C . ASP B 1 350 ? -2.35 -6.023 -6.824 1 90.69 350 ASP B C 1
ATOM 5682 O O . ASP B 1 350 ? -2.037 -6.648 -7.84 1 90.69 350 ASP B O 1
ATOM 5686 N N . ALA B 1 351 ? -2.191 -6.477 -5.625 1 92.5 351 ALA B N 1
ATOM 5687 C CA . ALA B 1 351 ? -1.581 -7.785 -5.406 1 92.5 351 ALA B CA 1
ATOM 5688 C C . ALA B 1 351 ? -2.387 -8.883 -6.09 1 92.5 351 ALA B C 1
ATOM 5690 O O . ALA B 1 351 ? -1.823 -9.742 -6.777 1 92.5 351 ALA B O 1
ATOM 5691 N N . LEU B 1 352 ? -3.664 -8.828 -5.934 1 94.38 352 LEU B N 1
ATOM 5692 C CA . LEU B 1 352 ? -4.539 -9.82 -6.539 1 94.38 352 LEU B CA 1
ATOM 5693 C C . LEU B 1 352 ? -4.488 -9.734 -8.062 1 94.38 352 LEU B C 1
ATOM 5695 O O . LEU B 1 352 ? -4.422 -10.758 -8.742 1 94.38 352 LEU B O 1
ATOM 5699 N N . SER B 1 353 ? -4.477 -8.531 -8.547 1 92.5 353 SER B N 1
ATOM 5700 C CA . SER B 1 353 ? -4.461 -8.312 -9.992 1 92.5 353 SER B CA 1
ATOM 5701 C C . SER B 1 353 ? -3.188 -8.867 -10.617 1 92.5 353 SER B C 1
ATOM 5703 O O . SER B 1 353 ? -3.242 -9.586 -11.617 1 92.5 353 SER B O 1
ATOM 5705 N N . TYR B 1 354 ? -2.109 -8.578 -9.992 1 93.88 354 TYR B N 1
ATOM 5706 C CA . TYR B 1 354 ? -0.812 -8.922 -10.57 1 93.88 354 TYR B CA 1
ATOM 5707 C C . TYR B 1 354 ? -0.503 -10.398 -10.375 1 93.88 354 TYR B C 1
ATOM 5709 O O . TYR B 1 354 ? 0.247 -10.992 -11.156 1 93.88 354 TYR B O 1
ATOM 5717 N N . SER B 1 355 ? -1.114 -11.031 -9.391 1 96.19 355 SER B N 1
ATOM 5718 C CA . SER B 1 355 ? -0.771 -12.414 -9.078 1 96.19 355 SER B CA 1
ATOM 5719 C C . SER B 1 355 ? -1.763 -13.383 -9.711 1 96.19 355 SER B C 1
ATOM 5721 O O . SER B 1 355 ? -1.384 -14.477 -10.133 1 96.19 355 SER B O 1
ATOM 5723 N N . LEU B 1 356 ? -3.061 -12.953 -9.758 1 97.06 356 LEU B N 1
ATOM 5724 C CA . LEU B 1 356 ? -4.094 -13.891 -10.188 1 97.06 356 LEU B CA 1
ATOM 5725 C C . LEU B 1 356 ? -4.598 -13.539 -11.586 1 97.06 356 LEU B C 1
ATOM 5727 O O . LEU B 1 356 ? -5.359 -14.305 -12.18 1 97.06 356 LEU B O 1
ATOM 5731 N N . ARG B 1 357 ? -4.297 -12.414 -12.086 1 94 357 ARG B N 1
ATOM 5732 C CA . ARG B 1 357 ? -4.547 -11.969 -13.453 1 94 357 ARG B CA 1
ATOM 5733 C C . ARG B 1 357 ? -6.027 -12.094 -13.805 1 94 357 ARG B C 1
ATOM 5735 O O . ARG B 1 357 ? -6.375 -12.641 -14.859 1 94 357 ARG B O 1
ATOM 5742 N N . PRO B 1 358 ? -6.91 -11.633 -12.961 1 93.62 358 PRO B N 1
ATOM 5743 C CA . PRO B 1 358 ? -8.336 -11.734 -13.266 1 93.62 358 PRO B CA 1
ATOM 5744 C C . PRO B 1 358 ? -8.789 -10.719 -14.32 1 93.62 358 PRO B C 1
ATOM 5746 O O . PRO B 1 358 ? -8.227 -9.617 -14.398 1 93.62 358 PRO B O 1
ATOM 5749 N N . ARG B 1 359 ? -9.75 -11.172 -15.031 1 87.44 359 ARG B N 1
ATOM 5750 C CA . ARG B 1 359 ? -10.406 -10.227 -15.93 1 87.44 359 ARG B CA 1
ATOM 5751 C C . ARG B 1 359 ? -11.18 -9.172 -15.148 1 87.44 359 ARG B C 1
ATOM 5753 O O . ARG B 1 359 ? -11.289 -8.023 -15.586 1 87.44 359 ARG B O 1
ATOM 5760 N N . CYS B 1 360 ? -11.656 -9.633 -13.969 1 86.12 360 CYS B N 1
ATOM 5761 C CA . CYS B 1 360 ? -12.523 -8.766 -13.18 1 86.12 360 CYS B CA 1
ATOM 5762 C C . CYS B 1 360 ? -12.391 -9.078 -11.695 1 86.12 360 CYS B C 1
ATOM 5764 O O . CYS B 1 360 ? -12.273 -10.242 -11.305 1 86.12 360 CYS B O 1
ATOM 5766 N N . ILE B 1 361 ? -12.391 -8.016 -10.961 1 89.5 361 ILE B N 1
ATOM 5767 C CA . ILE B 1 361 ? -12.5 -8.156 -9.516 1 89.5 361 ILE B CA 1
ATOM 5768 C C . ILE B 1 361 ? -13.758 -7.449 -9.016 1 89.5 361 ILE B C 1
ATOM 5770 O O . ILE B 1 361 ? -13.969 -6.266 -9.305 1 89.5 361 ILE B O 1
ATOM 5774 N N . VAL B 1 362 ? -14.602 -8.164 -8.344 1 86.44 362 VAL B N 1
ATOM 5775 C CA . VAL B 1 362 ? -15.773 -7.602 -7.68 1 86.44 362 VAL B CA 1
ATOM 5776 C C . VAL B 1 362 ? -15.484 -7.426 -6.188 1 86.44 362 VAL B C 1
ATOM 5778 O O . VAL B 1 362 ? -15.219 -8.398 -5.484 1 86.44 362 VAL B O 1
ATOM 5781 N N . ILE B 1 363 ? -15.57 -6.219 -5.723 1 86.06 363 ILE B N 1
ATOM 5782 C CA . ILE B 1 363 ? -15.133 -5.973 -4.355 1 86.06 363 ILE B CA 1
ATOM 5783 C C . ILE B 1 363 ? -16.25 -5.312 -3.559 1 86.06 363 ILE B C 1
ATOM 5785 O O . ILE B 1 363 ? -16.938 -4.422 -4.062 1 86.06 363 ILE B O 1
ATOM 5789 N N . LYS B 1 364 ? -16.453 -5.773 -2.395 1 82.44 364 LYS B N 1
ATOM 5790 C CA . LYS B 1 364 ? -17.312 -5.121 -1.408 1 82.44 364 LYS B CA 1
ATOM 5791 C C . LYS B 1 364 ? -16.484 -4.348 -0.388 1 82.44 364 LYS B C 1
ATOM 5793 O O . LYS B 1 364 ? -15.812 -4.945 0.458 1 82.44 364 LYS B O 1
ATOM 5798 N N . SER B 1 365 ? -16.484 -3.1 -0.549 1 80.31 365 SER B N 1
ATOM 5799 C CA . SER B 1 365 ? -15.672 -2.225 0.293 1 80.31 365 SER B CA 1
ATOM 5800 C C . SER B 1 365 ? -16.203 -0.795 0.273 1 80.31 365 SER B C 1
ATOM 5802 O O . SER B 1 365 ? -16.375 -0.206 -0.796 1 80.31 365 SER B O 1
ATOM 5804 N N . LEU B 1 366 ? -16.406 -0.201 1.456 1 76.88 366 LEU B N 1
ATOM 5805 C CA . LEU B 1 366 ? -16.922 1.159 1.548 1 76.88 366 LEU B CA 1
ATOM 5806 C C . LEU B 1 366 ? -15.883 2.17 1.072 1 76.88 366 LEU B C 1
ATOM 5808 O O . LEU B 1 366 ? -16.219 3.105 0.34 1 76.88 366 LEU B O 1
ATOM 5812 N N . CYS B 1 367 ? -14.672 1.963 1.51 1 80.44 367 CYS B N 1
ATOM 5813 C CA . CYS B 1 367 ? -13.641 2.93 1.146 1 80.44 367 CYS B CA 1
ATOM 5814 C C . CYS B 1 367 ? -13.383 2.91 -0.356 1 80.44 367 CYS B C 1
ATOM 5816 O O . CYS B 1 367 ? -13.125 3.953 -0.96 1 80.44 367 CYS B O 1
ATOM 5818 N N . MET B 1 368 ? -13.469 1.792 -0.979 1 84.12 368 MET B N 1
ATOM 5819 C CA . MET B 1 368 ? -13.266 1.71 -2.424 1 84.12 368 MET B CA 1
ATOM 5820 C C . MET B 1 368 ? -14.43 2.357 -3.172 1 84.12 368 MET B C 1
ATOM 5822 O O . MET B 1 368 ? -14.234 2.971 -4.223 1 84.12 368 MET B O 1
ATOM 5826 N N . ARG B 1 369 ? -15.539 2.205 -2.588 1 79 369 ARG B N 1
ATOM 5827 C CA . ARG B 1 369 ? -16.703 2.863 -3.178 1 79 369 ARG B CA 1
ATOM 5828 C C . ARG B 1 369 ? -16.547 4.379 -3.162 1 79 369 ARG B C 1
ATOM 5830 O O . ARG B 1 369 ? -16.828 5.051 -4.156 1 79 369 ARG B O 1
ATOM 5837 N N . ARG B 1 370 ? -16.125 4.836 -2.037 1 79.12 370 ARG B N 1
ATOM 5838 C CA . ARG B 1 370 ? -15.922 6.273 -1.9 1 79.12 370 ARG B CA 1
ATOM 5839 C C . ARG B 1 370 ? -14.883 6.777 -2.896 1 79.12 370 ARG B C 1
ATOM 5841 O O . ARG B 1 370 ? -15.078 7.812 -3.537 1 79.12 370 ARG B O 1
ATOM 5848 N N . LEU B 1 371 ? -13.828 6.043 -3.033 1 86.62 371 LEU B N 1
ATOM 5849 C CA . LEU B 1 371 ? -12.789 6.43 -3.98 1 86.62 371 LEU B CA 1
ATOM 5850 C C . LEU B 1 371 ? -13.328 6.422 -5.41 1 86.62 371 LEU B C 1
ATOM 5852 O O . LEU B 1 371 ? -13.086 7.363 -6.168 1 86.62 371 LEU B O 1
ATOM 5856 N N . ALA B 1 372 ? -14.062 5.383 -5.719 1 83.38 372 ALA B N 1
ATOM 5857 C CA . ALA B 1 372 ? -14.625 5.254 -7.059 1 83.38 372 ALA B CA 1
ATOM 5858 C C . ALA B 1 372 ? -15.586 6.406 -7.359 1 83.38 372 ALA B C 1
ATOM 5860 O O . ALA B 1 372 ? -15.68 6.859 -8.5 1 83.38 372 ALA B O 1
ATOM 5861 N N . SER B 1 373 ? -16.25 6.852 -6.367 1 80.88 373 SER B N 1
ATOM 5862 C CA . SER B 1 373 ? -17.203 7.93 -6.547 1 80.88 373 SER B CA 1
ATOM 5863 C C . SER B 1 373 ? -16.516 9.258 -6.812 1 80.88 373 SER B C 1
ATOM 5865 O O . SER B 1 373 ? -17.094 10.164 -7.41 1 80.88 373 SER B O 1
ATOM 5867 N N . SER B 1 374 ? -15.312 9.375 -6.387 1 88.56 374 SER B N 1
ATOM 5868 C CA . SER B 1 374 ? -14.594 10.633 -6.527 1 88.56 374 SER B CA 1
ATOM 5869 C C . SER B 1 374 ? -13.781 10.672 -7.82 1 88.56 374 SER B C 1
ATOM 5871 O O . SER B 1 374 ? -13.688 11.711 -8.469 1 88.56 374 SER B O 1
ATOM 5873 N N . LEU B 1 375 ? -13.281 9.586 -8.273 1 90.25 375 LEU B N 1
ATOM 5874 C CA . LEU B 1 375 ? -12.383 9.523 -9.414 1 90.25 375 LEU B CA 1
ATOM 5875 C C . LEU B 1 375 ? -13.148 9.734 -10.719 1 90.25 375 LEU B C 1
ATOM 5877 O O . LEU B 1 375 ? -14.188 9.109 -10.945 1 90.25 375 LEU B O 1
ATOM 5881 N N . ARG B 1 376 ? -12.555 10.648 -11.539 1 89.88 376 ARG B N 1
ATOM 5882 C CA . ARG B 1 376 ? -13.172 10.969 -12.82 1 89.88 376 ARG B CA 1
ATOM 5883 C C . ARG B 1 376 ? -12.109 11.188 -13.898 1 89.88 376 ARG B C 1
ATOM 5885 O O . ARG B 1 376 ? -11.469 12.242 -13.945 1 89.88 376 ARG B O 1
ATOM 5892 N N . PRO B 1 377 ? -12.016 10.25 -14.797 1 89.81 377 PRO B N 1
ATOM 5893 C CA . PRO B 1 377 ? -11.125 10.555 -15.93 1 89.81 377 PRO B CA 1
ATOM 5894 C C . PRO B 1 377 ? -11.625 11.734 -16.766 1 89.81 377 PRO B C 1
ATOM 5896 O O . PRO B 1 377 ? -12.797 11.781 -17.141 1 89.81 377 PRO B O 1
ATOM 5899 N N . TYR B 1 378 ? -10.773 12.656 -17 1 92.81 378 TYR B N 1
ATOM 5900 C CA . TYR B 1 378 ? -11.172 13.859 -17.719 1 92.81 378 TYR B CA 1
ATOM 5901 C C . TYR B 1 378 ? -11.703 13.5 -19.109 1 92.81 378 TYR B C 1
ATOM 5903 O O . TYR B 1 378 ? -12.641 14.133 -19.594 1 92.81 378 TYR B O 1
ATOM 5911 N N . ALA B 1 379 ? -11.094 12.555 -19.766 1 87.19 379 ALA B N 1
ATOM 5912 C CA . ALA B 1 379 ? -11.508 12.148 -21.109 1 87.19 379 ALA B CA 1
ATOM 5913 C C . ALA B 1 379 ? -13 11.812 -21.156 1 87.19 379 ALA B C 1
ATOM 5915 O O . ALA B 1 379 ? -13.672 12.07 -22.156 1 87.19 379 ALA B O 1
ATOM 5916 N N . THR B 1 380 ? -13.516 11.305 -20.062 1 81.62 380 THR B N 1
ATOM 5917 C CA . THR B 1 380 ? -14.93 10.945 -20 1 81.62 380 THR B CA 1
ATOM 5918 C C . THR B 1 380 ? -15.789 12.18 -19.75 1 81.62 380 THR B C 1
ATOM 5920 O O . THR B 1 380 ? -16.969 12.211 -20.109 1 81.62 380 THR B O 1
ATOM 5923 N N . MET B 1 381 ? -15.242 13.164 -19.125 1 81.19 381 MET B N 1
ATOM 5924 C CA . MET B 1 381 ? -15.953 14.398 -18.828 1 81.19 381 MET B CA 1
ATOM 5925 C C . MET B 1 381 ? -16.062 15.281 -20.078 1 81.19 381 MET B C 1
ATOM 5927 O O . MET B 1 381 ? -17.078 15.953 -20.281 1 81.19 381 MET B O 1
ATOM 5931 N N . GLU B 1 382 ? -14.93 15.281 -20.75 1 74.62 382 GLU B N 1
ATOM 5932 C CA . GLU B 1 382 ? -14.859 16.094 -21.953 1 74.62 382 GLU B CA 1
ATOM 5933 C C . GLU B 1 382 ? -15.953 15.703 -22.953 1 74.62 382 GLU B C 1
ATOM 5935 O O . GLU B 1 382 ? -16.516 16.562 -23.641 1 74.62 382 GLU B O 1
ATOM 5940 N N . LYS B 1 383 ? -16.172 14.461 -23.016 1 65.75 383 LYS B N 1
ATOM 5941 C CA . LYS B 1 383 ? -17.203 13.992 -23.922 1 65.75 383 LYS B CA 1
ATOM 5942 C C . LYS B 1 383 ? -18.578 14.492 -23.484 1 65.75 383 LYS B C 1
ATOM 5944 O O . LYS B 1 383 ? -19.469 14.695 -24.328 1 65.75 383 LYS B O 1
ATOM 5949 N N . SER B 1 384 ? -18.609 14.867 -22.188 1 55.12 384 SER B N 1
ATOM 5950 C CA . SER B 1 384 ? -19.875 15.352 -21.688 1 55.12 384 SER B CA 1
ATOM 5951 C C . SER B 1 384 ? -19.953 16.875 -21.734 1 55.12 384 SER B C 1
ATOM 5953 O O . SER B 1 384 ? -21.047 17.453 -21.719 1 55.12 384 SER B O 1
ATOM 5955 N N . LEU B 1 385 ? -18.828 17.5 -21.734 1 51.62 385 LEU B N 1
ATOM 5956 C CA . LEU B 1 385 ? -18.812 18.953 -21.797 1 51.62 385 LEU B CA 1
ATOM 5957 C C . LEU B 1 385 ? -19 19.438 -23.234 1 51.62 385 LEU B C 1
ATOM 5959 O O . LEU B 1 385 ? -18.453 18.875 -24.172 1 51.62 385 LEU B O 1
#

Nearest PDB structures (foldseek):
  3ccf-assembly1_A  TM=7.953E-01  e=7.572E-05  Trichormus variabilis ATCC 29413
  3bxo-assembly1_B  TM=6.637E-01  e=9.548E-04  Streptomyces venezuelae
  5bsz-assembly1_A  TM=6.569E-01  e=7.659E-04  Streptoalloteichus sp. ATCC 53650
  3m33-assembly1_A  TM=6.934E-01  e=4.466E-03  Deinococcus radiodurans
  4oqd-assembly2_C  TM=5.945E-01  e=2.436E-03  Streptomyces fradiae

pLDDT: mean 72.93, std 26.06, range [18.83, 98.5]